Protein 2HJH (pdb70)

Solvent-accessible surface area: 31090 Å² total

Sequence (638 aa):
DPLAKKQTVRLIKDLQVLCTRLRLSNFFTIDHFIQKLHTARKILVLTGAGVSTSLGIPDFRSSEGFYSKIKHLGLDDPQDVFNYNIFHDPSVFYNIANVLPPEKIYSPLHSFIKLQKGKLLRNYTQNIDNLESYAGISTDKLVQCHGSFATATCVTCHWNLPGERIFNKIRNLELPLCPYCYKKRREYFPERPPYILNSYGVLKPDITFFGEALPNKFHKSIREDILECDLLICIIGTSLKVAPVSEIVNVPSHVPQVLINRDPVKHAEFDLSLLGYCDDIAAVAQKCGWTIPHKKWNDLKNKNFKCQEKDKGVYVVTSDPLAKKQTVRLIKDLQRVLCTRLRLSNFFTIDHFIQKLHTARKILVLTGAGVSTSLGIPDFRSSEGFYSKIKHLGLDDPQDVFNYNIFHDPSVFYNIANVLPPEKIYSPLHSFIKLQKGKLLRNYTQNIDNLESYAGISTDKLVQCHGSFATATCVTCHWNLPGERIFNKIRNLELPLCPYCYKKRREYFSSERPPYILNSYGVLKPDITFFGEALPNKFHKSIREDILECDLLICIGTSLKVAPVSEIVNVPSHVPQVLINRDPVKHAEFDLSLLGYCDDIAAVAQKCGWTIPHKKWNDLKNKNFKCQEKDKGVYVVTS

GO terms:
  GO:0031047 regulatory ncRNA-mediated gene silencing (P, IMP)
  GO:0000781 chromosome, telomeric region (C, IDA)
  GO:0000792 heterochromatin (C, IDA)
  GO:0005730 nucleolus (C, IDA)
  GO:0003688 DNA replication origin binding (F, IDA)
  GO:0031491 nucleosome binding (F, IDA)
  GO:0017136 histone deacetylase activity, NAD-dependent (F, IDA)
  GO:0032041 histone H3K14 deacetylase activity, NAD-dependent (F, IDA)
  GO:0005677 chromatin silencing complex (C, IDA)
  GO:0030869 RENT complex (C, IDA)
  GO:0006325 chromatin organization (P, IDA)
  GO:0046969 histone H3K9 deacetylase activity, NAD-dependent (F, IDA)
  GO:0046970 histone H4K16 deacetylase activity, NAD-dependent (F, IDA)
  GO:0045910 negative regulation of DNA recombination (P, IGI)
  GO:0006325 chromatin organization (P, IGI)
  GO:0034398 telomere tethering at nuclear periphery (P, IMP)
  GO:0000781 chromosome, telomeric region (C, IMP)
  GO:0005634 nucleus (C, HDA)
  GO:0045910 negative regulation of DNA recombination (P, IMP)
  GO:1904524 negative regulation of DNA amplification (P, IMP)

Organism: Saccharomyces cerevisiae (strain ATCC 204508 / S288c) (NCBI:txid559292)

CATH classification: 3.40.50.1220 (+1 more: 3.30.1600.10)

InterPro domains:
  IPR003000 Sirtuin family [PF02146] (262-478)
  IPR007654 NAD-dependent histone deacetylase Sir2, N-terminal [PF04574] (105-261)
  IPR026590 Sirtuin family, catalytic core domain [PS50305] (237-527)
  IPR026591 Sirtuin, catalytic core small domain superfamily [G3DSA:3.30.1600.10] (268-450)
  IPR029035 DHS-like NAD/FAD-binding domain superfamily [SSF52467] (240-540)
  IPR050134 NAD-dependent sirtuin protein deacylases [PTHR11085] (242-532)

B-factor: mean 33.1, std 11.81, range [2.0, 126.1]

Nearest PDB structures (foldseek):
  2hjh-assembly1_A  TM=1.001E+00  e=7.272E-69  Saccharomyces cerevisiae
  4iao-assembly1_A  TM=9.857E-01  e=2.275E-56  Saccharomyces cerevisiae S288C
  4iao-assembly2_B  TM=9.850E-01  e=5.380E-56  Saccharomyces cerevisiae S288C
  6iso-assembly1_A  TM=8.259E-01  e=1.905E-21  Homo sapiens
  6iso-assembly6_I  TM=8.253E-01  e=2.606E-19  Homo sapiens

Radius of gyration: 32.11 Å; Cα contacts (8 Å, |Δi|>4): 1243; chains: 2; bounding box: 91×52×92 Å

Foldseek 3Di:
DPDDDDDDFDQFKAFAAFADFDFDPQFFDLVSVLVCLVPAQEEEEEEEDLQCVVVVAAGDDDCPHPLVVCVVVVDPDSLVLLADVCVLDVLSVLVPVLLAADDLDGALLLLLQCVVCNRQNAYEYCRQNPCNVNSPQDPNRYDNFFYYLQWKAQPAPGDIDGSVVCSVCSNVSHFAFAPVQVVVVCVLVCVNDPPDGPSRRTIDRSGRGRRGGTPVVVVVSLVVSLVRHQEYEYEHDLLRIPPVVCSLVSDSPRAYEYEEQDDNVRYDHNAYEHDRSNLVSLSCVVSVHFRPDPCRVVNVPWDWDWDADDRRYTYIDTD/DDDDDDDFDQFKAFPVPAFPFDADPVFQDLVSVLVCLVPAQEEEEEEACLQCVVVVQAGDPDDPHDQVVQVVVPDPGSLLLLAPVSVLPVLSVLVPVLLAADDLDGALLLLLQVVVCNRYNAYEYCDQNPHNVSSPQDPNRYHNFFYYLQWKAQPAPGDIDGSVVCSVCSVVSHFAFAPVQVVLLVVQLVCSHPPNDGPSRRTIGGRGRGRRGGTDPCVVVSLVPSLVPHQEYEYERDLLRMPPSSCSLVRDSPHAYEYEYQDDNRNDDHNAYEHDRSSLVSLSCVVSVHFRPDDCNVVSVPDDWDWDDDDGRYTYIDD

Secondary structure (DSSP, 8-state):
---EEEEEPP-B-EE-----PPPPTT--SHHHHHHHHHH-SSEEEEE-GGGGGGGT---SSSTTSHHHHTGGG--SSGGGGGBTTT---THHHHHH-------S---HHHHHH------EEEEEE---S-HHHHTT--TTTEEETTEEEEEEEETTT--EEEGGGGHHHHHTT---B-TTTHHHHHHH-----TTS-TTTTBEEEEEPPBTSBPPHHHHHHHHHHTTT--EEEEES----EETGGGGG---TTS-EEEEESS--TTS--SEEEES-HHHHH--HHHHT----STTHHHHHTPPEEEEEEETTEEEEEE-/--EEEEE---B-EE------PPPPTT--SHHHHHHHHHH-SSEEEEE-GGGGGGGT---SSSTTSHHHHHHHHT-S-GGGGGBTTT---THHHHHH-------S---HHHHHH------EEEEEE---S--HHHHT--GGGEEETTEEEEEEEETTT--EEEGGGGHHHHHTTPPPB-TTTHHHHHHH----STTTS-TTTTBEEEEEPPBTSBPPHHHHHHHHHHHHH--EEEEES----EETGGGGG---TTS-EEEEESS--TT---SEEEES-HHHHH--TTTTT----STTHHHHTTS--EEEE-STTEEEEE-

Structure (mmCIF, N/CA/C/O backbone):
data_2HJH
#
_entry.id   2HJH
#
_cell.length_a   52.353
_cell.length_b   89.566
_cell.length_c   94.510
_cell.angle_alpha   90.00
_cell.angle_beta   104.95
_cell.angle_gamma   90.00
#
_symmetry.space_group_name_H-M   'P 1 21 1'
#
loop_
_entity.id
_entity.type
_entity.pdbx_description
1 polymer 'NAD-dependent histone deacetylase SIR2'
2 non-polymer 'ZINC ION'
3 non-polymer '(2R,3R,4S,5R)-5-({[(R)-{[(R)-{[(2R,3S,4R,5R)-5-(6-AMINO-9H-PURIN-9-YL)-3,4-DIHYDROXYTETRAHYDROFURAN-2-YL]METHOXY}(HYDROXY)PHOSPHORYL]OXY}(HYDROXY)PHOSPHORYL]OXY}METHYL)-3,4-DIHYDROXYTETRAHYDROFURAN-2-YL ACETATE'
4 non-polymer NICOTINAMIDE
5 water water
#
loop_
_atom_site.group_PDB
_atom_site.id
_atom_site.type_symbol
_atom_site.label_atom_id
_atom_site.label_alt_id
_atom_site.label_comp_id
_atom_site.label_asym_id
_atom_site.label_entity_id
_atom_site.label_seq_id
_atom_site.p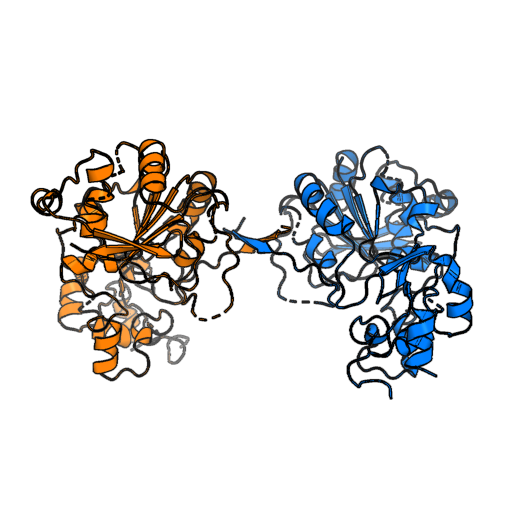dbx_PDB_ins_code
_atom_site.Cartn_x
_atom_site.Cartn_y
_atom_site.Cartn_z
_atom_site.occupancy
_atom_site.B_iso_or_equiv
_atom_site.auth_seq_id
_atom_site.auth_comp_id
_atom_site.auth_asym_id
_atom_site.auth_atom_id
_atom_site.pdbx_PDB_model_num
ATOM 1 N N . ASP A 1 2 ? -25.714 26.453 73.359 1.00 66.46 210 ASP A N 1
ATOM 2 C CA . ASP A 1 2 ? -27.117 26.062 73.032 1.00 66.05 210 ASP A CA 1
ATOM 3 C C . ASP A 1 2 ? -27.698 27.020 71.955 1.00 65.35 210 ASP A C 1
ATOM 4 O O . ASP A 1 2 ? -28.165 26.552 70.932 1.00 64.78 210 ASP A O 1
ATOM 6 N N . PRO A 1 3 ? -27.682 28.346 72.184 1.00 65.09 211 PRO A N 1
ATOM 7 C CA . PRO A 1 3 ? -27.889 29.298 71.077 1.00 64.28 211 PRO A CA 1
ATOM 8 C C . PRO A 1 3 ? -26.925 29.021 69.917 1.00 62.91 211 PRO A C 1
ATOM 9 O O . PRO A 1 3 ? -25.729 28.675 70.104 1.00 61.24 211 PRO A O 1
ATOM 13 N N . LEU A 1 4 ? -27.485 29.140 68.721 1.00 60.73 212 LEU A N 1
ATOM 14 C CA . LEU A 1 4 ? -26.736 28.972 67.500 1.00 59.40 212 LEU A CA 1
ATOM 15 C C . LEU A 1 4 ? -25.531 29.907 67.619 1.00 57.72 212 LEU A C 1
ATOM 16 O O . LEU A 1 4 ? -25.645 31.049 68.124 1.00 56.38 212 LEU A O 1
ATOM 21 N N . ALA A 1 5 ? -24.365 29.377 67.233 1.00 55.61 213 ALA A N 1
ATOM 22 C CA . ALA A 1 5 ? -23.095 30.061 67.473 1.00 54.07 213 ALA A CA 1
ATOM 23 C C . ALA A 1 5 ? -22.176 29.862 66.282 1.00 52.29 213 ALA A C 1
ATOM 24 O O . ALA A 1 5 ? -22.361 28.944 65.509 1.00 50.39 213 ALA A O 1
ATOM 26 N N . LYS A 1 6 ? -21.234 30.786 66.145 1.00 50.51 214 LYS A N 1
ATOM 27 C CA . LYS A 1 6 ? -20.046 30.636 65.320 1.00 50.21 214 LYS A CA 1
ATOM 28 C C . LYS A 1 6 ? -18.755 30.734 66.171 1.00 49.29 214 LYS A C 1
ATOM 29 O O . LYS A 1 6 ? -18.770 31.121 67.362 1.00 48.81 214 LYS A O 1
ATOM 35 N N . LYS A 1 7 ? -17.651 30.414 65.523 1.00 48.67 215 LYS A N 1
ATOM 36 C CA . LYS A 1 7 ? -16.343 30.347 66.170 1.00 49.08 215 LYS A CA 1
ATOM 37 C C . LYS A 1 7 ? -15.826 31.776 66.263 1.00 47.16 215 LYS A C 1
ATOM 38 O O . LYS A 1 7 ? -15.881 32.537 65.286 1.00 48.84 215 LYS A O 1
ATOM 44 N N . GLN A 1 8 ? -15.338 32.138 67.431 1.00 43.38 216 GLN A N 1
ATOM 45 C CA . GLN A 1 8 ? -14.689 33.416 67.604 1.00 42.53 216 GLN A CA 1
ATOM 46 C C . GLN A 1 8 ? -13.304 33.162 68.202 1.00 40.10 216 GLN A C 1
ATOM 47 O O . GLN A 1 8 ? -13.208 32.518 69.204 1.00 35.51 216 GLN A O 1
ATOM 53 N N . THR A 1 9 ? -12.273 33.677 67.567 1.00 38.62 217 THR A N 1
ATOM 54 C CA . THR A 1 9 ? -10.920 33.571 68.127 1.00 38.31 217 THR A CA 1
ATOM 55 C C . THR A 1 9 ? -10.761 34.237 69.479 1.00 36.61 217 THR A C 1
ATOM 56 O O . THR A 1 9 ? -11.267 35.341 69.712 1.00 35.85 217 THR A O 1
ATOM 60 N N . VAL A 1 10 ? -10.163 33.475 70.397 1.00 34.86 218 VAL A N 1
ATOM 61 C CA . VAL A 1 10 ? -9.840 33.949 71.724 1.00 34.27 218 VAL A CA 1
ATOM 62 C C . VAL A 1 10 ? -8.577 34.757 71.586 1.00 31.50 218 VAL A C 1
ATOM 63 O O . VAL A 1 10 ? -7.687 34.380 70.822 1.00 32.84 218 VAL A O 1
ATOM 67 N N . ARG A 1 11 ? -8.585 35.961 72.149 1.00 28.93 219 ARG A N 1
ATOM 68 C CA . ARG A 1 11 ? -7.420 36.854 72.071 1.00 26.20 219 ARG A CA 1
ATOM 69 C C . ARG A 1 11 ? -6.443 36.338 73.113 1.00 23.72 219 ARG A C 1
ATOM 70 O O . ARG A 1 11 ? -6.851 36.087 74.269 1.00 25.67 219 ARG A O 1
ATOM 78 N N . LEU A 1 12 ? -5.210 36.098 72.713 1.00 21.43 220 LEU A N 1
ATOM 79 C CA . LEU A 1 12 ? -4.181 35.500 73.587 1.00 21.99 220 LEU A CA 1
ATOM 80 C C . LEU A 1 12 ? -3.223 36.536 74.318 1.00 22.36 220 LEU A C 1
ATOM 81 O O . LEU A 1 12 ? -2.238 36.109 74.936 1.00 24.85 220 LEU A O 1
ATOM 86 N N . ILE A 1 13 ? -3.616 37.803 74.351 1.00 22.47 221 ILE A N 1
ATOM 87 C CA . ILE A 1 13 ? -2.885 38.886 74.975 1.00 20.87 221 ILE A CA 1
ATOM 88 C C . ILE A 1 13 ? -3.479 39.082 76.322 1.00 20.41 221 ILE A C 1
ATOM 89 O O . ILE A 1 13 ? -4.726 39.168 76.476 1.00 21.82 221 ILE A O 1
ATOM 94 N N . LYS A 1 14 ? -2.662 38.998 77.404 1.00 22.69 222 LYS A N 1
ATOM 95 C CA . LYS A 1 14 ? -3.054 39.381 78.750 1.00 22.17 222 LYS A CA 1
ATOM 96 C C . LYS A 1 14 ? -3.705 40.734 78.902 1.00 23.47 222 LYS A C 1
ATOM 97 O O . LYS A 1 14 ? -3.134 41.739 78.503 1.00 22.07 222 LYS A O 1
ATOM 103 N N . ASP A 1 15 ? -5.026 40.733 79.343 1.00 19.92 223 ASP A N 1
ATOM 104 C CA . ASP A 1 15 ? -5.801 41.959 79.355 1.00 22.31 223 ASP A CA 1
ATOM 105 C C . ASP A 1 15 ? -6.733 41.966 80.552 1.00 24.94 223 ASP A C 1
ATOM 106 O O . ASP A 1 15 ? -7.391 40.983 80.814 1.00 24.50 223 ASP A O 1
ATOM 111 N N . LEU A 1 16 ? -6.681 43.054 81.297 1.00 27.99 224 LEU A N 1
ATOM 112 C CA . LEU A 1 16 ? -7.447 43.291 82.509 1.00 34.21 224 LEU A CA 1
ATOM 113 C C . LEU A 1 16 ? -8.819 43.661 82.120 1.00 36.91 224 LEU A C 1
ATOM 114 O O . LEU A 1 16 ? -8.990 44.695 81.509 1.00 37.58 224 LEU A O 1
ATOM 119 N N . GLN A 1 17 ? -9.770 42.859 82.545 1.00 41.02 225 GLN A N 1
ATOM 120 C CA . GLN A 1 17 ? -11.159 42.890 82.061 1.00 44.38 225 GLN A CA 1
ATOM 121 C C . GLN A 1 17 ? -12.177 43.427 83.093 1.00 44.79 225 GLN A C 1
ATOM 122 O O . GLN A 1 17 ? -12.019 43.189 84.321 1.00 45.68 225 GLN A O 1
ATOM 128 N N . VAL A 1 23 ? -20.826 43.503 78.695 1.00 48.64 231 VAL A N 1
ATOM 129 C CA . VAL A 1 23 ? -20.117 42.334 79.201 1.00 47.87 231 VAL A CA 1
ATOM 130 C C . VAL A 1 23 ? -21.032 41.115 79.257 1.00 46.65 231 VAL A C 1
ATOM 131 O O . VAL A 1 23 ? -20.607 39.995 78.972 1.00 48.20 231 VAL A O 1
ATOM 135 N N . LEU A 1 24 ? -22.289 41.341 79.625 1.00 42.85 232 LEU A N 1
ATOM 136 C CA . LEU A 1 24 ? -22.944 40.536 80.649 1.00 39.84 232 LEU A CA 1
ATOM 137 C C . LEU A 1 24 ? -22.725 39.047 80.403 1.00 35.87 232 LEU A C 1
ATOM 138 O O . LEU A 1 24 ? -22.551 38.615 79.263 1.00 33.63 232 LEU A O 1
ATOM 143 N N . CYS A 1 25 ? -22.736 38.267 81.479 1.00 32.65 233 CYS A N 1
ATOM 144 C CA . CYS A 1 25 ? -22.452 36.839 81.393 1.00 30.95 233 CYS A CA 1
ATOM 145 C C . CYS A 1 25 ? -23.643 36.073 80.827 1.00 29.65 233 CYS A C 1
ATOM 146 O O . CYS A 1 25 ? -24.793 36.367 81.152 1.00 30.01 233 CYS A O 1
ATOM 149 N N . THR A 1 26 ? -23.358 35.089 79.980 1.00 27.51 234 THR A N 1
ATOM 150 C CA . THR A 1 26 ? -24.387 34.467 79.156 1.00 25.59 234 THR A CA 1
ATOM 151 C C . THR A 1 26 ? -24.741 33.076 79.672 1.00 23.93 234 THR A C 1
ATOM 152 O O . THR A 1 26 ? -25.771 32.510 79.304 1.00 21.68 234 THR A O 1
ATOM 156 N N . ARG A 1 27 ? -23.881 32.530 80.525 1.00 22.21 235 ARG A N 1
ATOM 157 C CA . ARG A 1 27 ? -23.990 31.138 80.935 1.00 22.10 235 ARG A CA 1
ATOM 158 C C . ARG A 1 27 ? -25.263 30.911 81.701 1.00 22.71 235 ARG A C 1
ATOM 159 O O . ARG A 1 27 ? -25.572 31.679 82.576 1.00 24.87 235 ARG A O 1
ATOM 167 N N . LEU A 1 28 ? -25.951 29.805 81.463 1.00 23.22 236 LEU A N 1
ATOM 168 C CA . LEU A 1 28 ? -27.064 29.389 82.283 1.00 24.80 236 LEU A CA 1
ATOM 169 C C . LEU A 1 28 ? -26.667 28.324 83.326 1.00 25.39 236 LEU A C 1
ATOM 170 O O . LEU A 1 28 ? -26.070 27.276 82.987 1.00 26.07 236 LEU A O 1
ATOM 175 N N . ARG A 1 29 ? -27.029 28.584 84.577 1.00 24.80 237 ARG A N 1
ATOM 176 C CA . ARG A 1 29 ? -26.680 27.711 85.668 1.00 24.56 237 ARG A CA 1
ATOM 177 C C . ARG A 1 29 ? -27.402 26.386 85.505 1.00 24.24 237 ARG A C 1
ATOM 178 O O . ARG A 1 29 ? -28.493 26.329 84.941 1.00 24.37 237 ARG A O 1
ATOM 186 N N . LEU A 1 30 ? -26.767 25.299 85.916 1.00 23.21 238 LEU A N 1
ATOM 187 C CA . LEU A 1 30 ? -27.353 23.964 85.879 1.00 23.62 238 LEU A CA 1
ATOM 188 C C . LEU A 1 30 ? -28.498 23.839 86.907 1.00 25.15 238 LEU A C 1
ATOM 189 O O . LEU A 1 30 ? -28.329 24.186 88.079 1.00 25.83 238 LEU A O 1
ATOM 194 N N . SER A 1 31 ? -29.674 23.402 86.436 1.00 25.73 239 SER A N 1
ATOM 195 C CA . SER A 1 31 ? -30.842 23.215 87.336 1.00 27.98 239 SER A CA 1
ATOM 196 C C . SER A 1 31 ? -30.636 22.058 88.335 1.00 26.98 239 SER A C 1
ATOM 197 O O . SER A 1 31 ? -31.214 22.062 89.431 1.00 26.55 239 SER A O 1
ATOM 200 N N . ASN A 1 32 ? -29.818 21.084 87.949 1.00 26.32 240 ASN A N 1
ATOM 201 C CA . ASN A 1 32 ? -29.558 19.923 88.792 1.00 27.44 240 ASN A CA 1
ATOM 202 C C . ASN A 1 32 ? -28.147 19.937 89.371 1.00 27.42 240 ASN A C 1
ATOM 203 O O . ASN A 1 32 ? -27.366 19.012 89.149 1.00 28.85 240 ASN A O 1
ATOM 208 N N . PHE A 1 33 ? -27.828 20.992 90.114 1.00 25.29 241 PHE A N 1
ATOM 209 C CA . PHE A 1 33 ? -26.497 21.151 90.687 1.00 24.38 241 PHE A CA 1
ATOM 210 C C . PHE A 1 33 ? -26.324 22.535 91.304 1.00 23.40 241 PHE A C 1
ATOM 211 O O . PHE A 1 33 ? -26.154 23.525 90.593 1.00 21.47 241 PHE A O 1
ATOM 219 N N . PHE A 1 34 ? -26.369 22.596 92.631 1.00 23.11 242 PHE A N 1
ATOM 220 C CA . PHE A 1 34 ? -26.525 23.863 93.335 1.00 24.32 242 PHE A CA 1
ATOM 221 C C . PHE A 1 34 ? -26.388 23.678 94.842 1.00 24.61 242 PHE A C 1
ATOM 222 O O . PHE A 1 34 ? -26.367 24.650 95.598 1.00 25.42 242 PHE A O 1
ATOM 230 N N . THR A 1 35 ? -26.296 22.424 95.274 1.00 22.45 243 THR A N 1
ATOM 231 C CA . THR A 1 35 ? -25.986 22.113 96.664 1.00 23.38 243 THR A CA 1
ATOM 232 C C . THR A 1 35 ? -24.522 21.719 96.827 1.00 22.70 243 THR A C 1
ATOM 233 O O . THR A 1 35 ? -23.799 21.559 95.844 1.00 21.04 243 THR A O 1
ATOM 237 N N . ILE A 1 36 ? -24.091 21.566 98.075 1.00 22.62 244 ILE A N 1
ATOM 238 C CA . ILE A 1 36 ? -22.769 21.027 98.368 1.00 24.25 244 ILE A CA 1
ATOM 239 C C . ILE A 1 36 ? -22.714 19.526 98.103 1.00 23.73 244 ILE A C 1
ATOM 240 O O . ILE A 1 36 ? -21.714 19.010 97.604 1.00 24.95 244 ILE A O 1
ATOM 245 N N . ASP A 1 37 ? -23.796 18.831 98.439 1.00 24.26 245 ASP A N 1
ATOM 246 C CA . ASP A 1 37 ? -23.904 17.394 98.167 1.00 24.20 245 ASP A CA 1
ATOM 247 C C . ASP A 1 37 ? -23.793 17.094 96.631 1.00 23.39 245 ASP A C 1
ATOM 248 O O . ASP A 1 37 ? -23.162 16.116 96.268 1.00 22.79 245 ASP A O 1
ATOM 253 N N . HIS A 1 38 ? -24.316 17.950 95.742 1.00 23.04 246 HIS A N 1
ATOM 254 C CA . HIS A 1 38 ? -24.174 17.707 94.280 1.00 22.31 246 HIS A CA 1
ATOM 255 C C . HIS A 1 38 ? -22.671 17.730 93.986 1.00 21.14 246 HIS A C 1
ATOM 256 O O . HIS A 1 38 ? -22.169 16.917 93.232 1.00 22.03 246 HIS A O 1
ATOM 263 N N . PHE A 1 39 ? -21.955 18.616 94.661 1.00 21.70 247 PHE A N 1
ATOM 264 C CA . PHE A 1 39 ? -20.504 18.779 94.417 1.00 21.92 247 PHE A CA 1
ATOM 265 C C . PHE A 1 39 ? -19.717 17.551 94.954 1.00 22.41 247 PHE A C 1
ATOM 266 O O . PHE A 1 39 ? -18.727 17.111 94.350 1.00 22.58 247 PHE A O 1
ATOM 274 N N . ILE A 1 40 ? -20.064 17.088 96.148 1.00 23.60 248 ILE A N 1
ATOM 275 C CA . ILE A 1 40 ? -19.415 15.922 96.712 1.00 23.46 248 ILE A CA 1
ATOM 276 C C . ILE A 1 40 ? -19.604 14.718 95.797 1.00 25.13 248 ILE A C 1
ATOM 277 O O . ILE A 1 40 ? -18.631 14.010 95.535 1.00 24.19 248 ILE A O 1
ATOM 282 N N . GLN A 1 41 ? -20.854 14.497 95.297 1.00 24.80 249 GLN A N 1
ATOM 283 C CA . GLN A 1 41 ? -21.207 13.368 94.433 1.00 24.55 249 GLN A CA 1
ATOM 284 C C . GLN A 1 41 ? -20.409 13.466 93.184 1.00 22.73 249 GLN A C 1
ATOM 285 O O . GLN A 1 41 ? -19.909 12.474 92.713 1.00 21.05 249 GLN A O 1
ATOM 291 N N . LYS A 1 42 ? -20.326 14.669 92.605 1.00 21.47 250 LYS A N 1
ATOM 292 C CA . LYS A 1 42 ? -19.570 14.856 91.348 1.00 20.53 250 LYS A CA 1
ATOM 293 C C . LYS A 1 42 ? -18.050 14.610 91.502 1.00 20.60 250 LYS A C 1
ATOM 294 O O . LYS A 1 42 ? -17.365 14.020 90.636 1.00 20.72 250 LYS A O 1
ATOM 300 N N . LEU A 1 43 ? -17.506 15.036 92.620 1.00 21.11 251 LEU A N 1
ATOM 301 C CA . LEU A 1 43 ? -16.119 14.765 92.862 1.00 21.11 251 LEU A CA 1
ATOM 302 C C . LEU A 1 43 ? -15.812 13.282 92.856 1.00 21.76 251 LEU A C 1
ATOM 303 O O . LEU A 1 43 ? -14.737 12.922 92.463 1.00 22.16 251 LEU A O 1
ATOM 308 N N . HIS A 1 44 ? -16.669 12.454 93.449 1.00 22.07 252 HIS A N 1
ATOM 309 C CA . HIS A 1 44 ? -16.513 11.008 93.411 1.00 21.93 252 HIS A CA 1
ATOM 310 C C . HIS A 1 44 ? -16.418 10.423 91.992 1.00 23.29 252 HIS A C 1
ATOM 311 O O . HIS A 1 44 ? -15.632 9.484 91.747 1.00 23.57 252 HIS A O 1
ATOM 318 N N . THR A 1 45 ? -17.242 10.940 91.077 1.00 22.24 253 THR A N 1
ATOM 319 C CA . THR A 1 45 ? -17.260 10.377 89.765 1.00 23.04 253 THR A CA 1
ATOM 320 C C . THR A 1 45 ? -16.381 11.109 88.751 1.00 22.20 253 THR A C 1
ATOM 321 O O . THR A 1 45 ? -16.028 10.520 87.725 1.00 21.88 253 THR A O 1
ATOM 325 N N . ALA A 1 46 ? -16.009 12.363 88.982 1.00 21.46 254 ALA A N 1
ATOM 326 C CA . ALA A 1 46 ? -15.249 13.103 87.942 1.00 19.87 254 ALA A CA 1
ATOM 327 C C . ALA A 1 46 ? -13.879 12.563 87.750 1.00 19.86 254 ALA A C 1
ATOM 328 O O . ALA A 1 46 ? -13.215 12.118 88.695 1.00 21.59 254 ALA A O 1
ATOM 330 N N . ARG A 1 47 ? -13.431 12.598 86.499 1.00 21.70 255 ARG A N 1
ATOM 331 C CA . ARG A 1 47 ? -12.130 12.084 86.106 1.00 22.39 255 ARG A CA 1
ATOM 332 C C . ARG A 1 47 ? -11.220 13.106 85.428 1.00 20.70 255 ARG A C 1
ATOM 333 O O . ARG A 1 47 ? -10.032 12.827 85.220 1.00 20.30 255 ARG A O 1
ATOM 341 N N . LYS A 1 48 ? -11.757 14.256 85.027 1.00 20.51 256 LYS A N 1
ATOM 342 C CA . LYS A 1 48 ? -11.064 15.239 84.160 1.00 19.99 256 LYS A CA 1
ATOM 343 C C . LYS A 1 48 ? -11.397 16.616 84.704 1.00 19.06 256 LYS A C 1
ATOM 344 O O . LYS A 1 48 ? -12.030 17.468 84.036 1.00 18.72 256 LYS A O 1
ATOM 350 N N . ILE A 1 49 ? -11.012 16.864 85.964 1.00 17.95 257 ILE A N 1
ATOM 351 C CA . ILE A 1 49 ? -11.304 18.111 86.622 1.00 19.21 257 ILE A CA 1
ATOM 352 C C . ILE A 1 49 ? -10.269 19.194 86.218 1.00 20.23 257 ILE A C 1
ATOM 353 O O . ILE A 1 49 ? -9.052 18.959 86.306 1.00 20.45 257 ILE A O 1
ATOM 358 N N . LEU A 1 50 ? -10.768 20.344 85.739 1.00 18.82 258 LEU A N 1
ATOM 359 C CA . LEU A 1 50 ? -10.004 21.582 85.553 1.00 18.82 258 LEU A CA 1
ATOM 360 C C . LEU A 1 50 ? -10.072 22.466 86.776 1.00 20.18 258 LEU A C 1
ATOM 361 O O . LEU A 1 50 ? -11.164 22.850 87.201 1.00 22.34 258 LEU A O 1
ATOM 366 N N . VAL A 1 51 ? -8.909 22.724 87.403 1.00 18.78 259 VAL A N 1
ATOM 367 C CA . VAL A 1 51 ? -8.826 23.651 88.514 1.00 19.44 259 VAL A CA 1
ATOM 368 C C . VAL A 1 51 ? -8.112 24.896 88.020 1.00 19.50 259 VAL A C 1
ATOM 369 O O . VAL A 1 51 ? -7.009 24.822 87.541 1.00 20.25 259 VAL A O 1
ATOM 373 N N . LEU A 1 52 ? -8.752 26.031 88.204 1.00 21.33 260 LEU A N 1
ATOM 374 C CA . LEU A 1 52 ? -8.217 27.354 87.862 1.00 20.39 260 LEU A CA 1
ATOM 375 C C . LEU A 1 52 ? -7.972 28.151 89.100 1.00 20.92 260 LEU A C 1
ATOM 376 O O . LEU A 1 52 ? -8.893 28.344 89.862 1.00 22.20 260 LEU A O 1
ATOM 381 N N . THR A 1 53 ? -6.727 28.534 89.348 1.00 20.76 261 THR A N 1
ATOM 382 C CA . THR A 1 53 ? -6.410 29.200 90.622 1.00 21.36 261 THR A CA 1
ATOM 383 C C . THR A 1 53 ? -5.873 30.596 90.384 1.00 21.22 261 THR A C 1
ATOM 384 O O . THR A 1 53 ? -5.246 30.887 89.366 1.00 18.77 261 THR A O 1
ATOM 388 N N . GLY A 1 54 ? -5.932 31.371 91.452 1.00 20.79 262 GLY A N 1
ATOM 389 C CA . GLY A 1 54 ? -5.292 32.676 91.472 1.00 20.58 262 GLY A CA 1
ATOM 390 C C . GLY A 1 54 ? -4.649 32.887 92.798 1.00 19.31 262 GLY A C 1
ATOM 391 O O . GLY A 1 54 ? -4.390 31.937 93.550 1.00 18.40 262 GLY A O 1
ATOM 392 N N . ALA A 1 55 ? -4.390 34.153 93.069 1.00 19.83 263 ALA A N 1
ATOM 393 C CA . ALA A 1 55 ? -3.471 34.476 94.155 1.00 19.34 263 ALA A CA 1
ATOM 394 C C . ALA A 1 55 ? -4.045 34.169 95.552 1.00 19.77 263 ALA A C 1
ATOM 395 O O . ALA A 1 55 ? -3.299 34.058 96.523 1.00 20.28 263 ALA A O 1
ATOM 397 N N . GLY A 1 56 ? -5.344 33.950 95.646 1.00 18.66 264 GLY A N 1
ATOM 398 C CA . GLY A 1 56 ? -5.945 33.614 96.925 1.00 20.60 264 GLY A CA 1
ATOM 399 C C . GLY A 1 56 ? -5.479 32.282 97.467 1.00 19.32 264 GLY A C 1
ATOM 400 O O . GLY A 1 56 ? -5.549 32.010 98.675 1.00 21.34 264 GLY A O 1
ATOM 401 N N . VAL A 1 57 ? -4.958 31.432 96.593 1.00 19.89 265 VAL A N 1
ATOM 402 C CA . VAL A 1 57 ? -4.419 30.167 97.078 1.00 19.34 265 VAL A CA 1
ATOM 403 C C . VAL A 1 57 ? -3.100 30.216 97.836 1.00 20.50 265 VAL A C 1
ATOM 404 O O . VAL A 1 57 ? -2.654 29.185 98.323 1.00 19.69 265 VAL A O 1
ATOM 408 N N . SER A 1 58 ? -2.450 31.357 97.865 1.00 21.01 266 SER A N 1
ATOM 409 C CA . SER A 1 58 ? -1.242 31.454 98.614 1.00 20.19 266 SER A CA 1
ATOM 410 C C . SER A 1 58 ? -1.301 32.518 99.715 1.00 20.63 266 SER A C 1
ATOM 411 O O . SER A 1 58 ? -0.289 32.770 100.336 1.00 20.41 266 SER A O 1
ATOM 414 N N . THR A 1 59 ? -2.400 33.197 99.919 1.00 20.13 267 THR A N 1
ATOM 415 C CA . THR A 1 59 ? -2.437 34.162 101.023 1.00 21.28 267 THR A CA 1
ATOM 416 C C . THR A 1 59 ? -2.272 33.522 102.411 1.00 22.10 267 THR A C 1
ATOM 417 O O . THR A 1 59 ? -1.715 34.141 103.299 1.00 18.96 267 THR A O 1
ATOM 421 N N . SER A 1 60 ? -2.726 32.277 102.588 1.00 22.47 268 SER A N 1
ATOM 422 C CA . SER A 1 60 ? -2.425 31.539 103.819 1.00 23.12 268 SER A CA 1
ATOM 423 C C . SER A 1 60 ? -0.949 31.319 104.158 1.00 22.99 268 SER A C 1
ATOM 424 O O . SER A 1 60 ? -0.574 31.123 105.353 1.00 22.92 268 SER A O 1
ATOM 427 N N . LEU A 1 61 ? -0.107 31.476 103.170 1.00 22.21 269 LEU A N 1
ATOM 428 C CA . LEU A 1 61 ? 1.314 31.295 103.325 1.00 23.88 269 LEU A CA 1
ATOM 429 C C . LEU A 1 61 ? 2.004 32.650 103.645 1.00 26.26 269 LEU A C 1
ATOM 430 O O . LEU A 1 61 ? 3.221 32.705 103.661 1.00 27.21 269 LEU A O 1
ATOM 435 N N . GLY A 1 62 ? 1.230 33.733 103.756 1.00 25.12 270 GLY A N 1
ATOM 436 C CA . GLY A 1 62 ? 1.772 35.063 103.951 1.00 27.25 270 GLY A CA 1
ATOM 437 C C . GLY A 1 62 ? 2.116 35.800 102.658 1.00 26.55 270 GLY A C 1
ATOM 438 O O . GLY A 1 62 ? 2.766 36.832 102.717 1.00 27.59 270 GLY A O 1
ATOM 439 N N . ILE A 1 63 ? 1.661 35.325 101.495 1.00 27.48 271 ILE A N 1
ATOM 440 C CA . ILE A 1 63 ? 1.887 35.999 100.254 1.00 27.43 271 ILE A CA 1
ATOM 441 C C . ILE A 1 63 ? 0.628 36.842 99.895 1.00 28.93 271 ILE A C 1
ATOM 442 O O . ILE A 1 63 ? -0.506 36.312 99.671 1.00 26.57 271 ILE A O 1
ATOM 447 N N . PRO A 1 64 ? 0.833 38.154 99.749 1.00 29.31 272 PRO A N 1
ATOM 448 C CA . PRO A 1 64 ? -0.290 39.041 99.439 1.00 28.95 272 PRO A CA 1
ATOM 449 C C . PRO A 1 64 ? -0.925 38.665 98.164 1.00 27.06 272 PRO A C 1
ATOM 450 O O . PRO A 1 64 ? -0.213 38.217 97.242 1.00 27.66 272 PRO A O 1
ATOM 454 N N . ASP A 1 65 ? -2.234 38.732 98.089 1.00 25.64 273 ASP A N 1
ATOM 455 C CA . ASP A 1 65 ? -2.802 38.648 96.758 1.00 27.33 273 ASP A CA 1
ATOM 456 C C . ASP A 1 65 ? -2.577 40.040 96.088 1.00 27.94 273 ASP A C 1
ATOM 457 O O . ASP A 1 65 ? -1.803 40.845 96.626 1.00 28.77 273 ASP A O 1
ATOM 462 N N . PHE A 1 66 ? -3.231 40.294 94.954 1.00 27.65 274 PHE A N 1
ATOM 463 C CA . PHE A 1 66 ? -3.185 41.601 94.317 1.00 27.88 274 PHE A CA 1
ATOM 464 C C . PHE A 1 66 ? -4.160 42.667 94.840 1.00 30.08 274 PHE A C 1
ATOM 465 O O . PHE A 1 66 ? -3.712 43.812 95.150 1.00 29.71 274 PHE A O 1
ATOM 473 N N . ARG A 1 67 ? -5.452 42.364 94.926 1.00 30.65 275 ARG A N 1
ATOM 474 C CA . ARG A 1 67 ? -6.378 43.458 95.186 1.00 34.94 275 ARG A CA 1
ATOM 475 C C . ARG A 1 67 ? -7.103 43.532 96.525 1.00 34.70 275 ARG A C 1
ATOM 476 O O . ARG A 1 67 ? -7.922 44.406 96.733 1.00 33.96 275 ARG A O 1
ATOM 484 N N . SER A 1 68 ? -6.754 42.662 97.443 1.00 36.24 276 SER A N 1
ATOM 485 C CA . SER A 1 68 ? -7.263 42.806 98.823 1.00 39.18 276 SER A CA 1
ATOM 486 C C . SER A 1 68 ? -6.678 44.071 99.444 1.00 40.87 276 SER A C 1
ATOM 487 O O . SER A 1 68 ? -5.786 44.715 98.893 1.00 39.30 276 SER A O 1
ATOM 490 N N . SER A 1 69 ? -7.166 44.395 100.627 1.00 45.37 277 SER A N 1
ATOM 491 C CA . SER A 1 69 ? -6.804 45.640 101.316 1.00 48.24 277 SER A CA 1
ATOM 492 C C . SER A 1 69 ? -5.363 45.669 101.865 1.00 48.70 277 SER A C 1
ATOM 493 O O . SER A 1 69 ? -4.806 46.767 102.094 1.00 50.03 277 SER A O 1
ATOM 496 N N . GLU A 1 70 ? -4.744 44.513 102.029 1.00 48.02 278 GLU A N 1
ATOM 497 C CA . GLU A 1 70 ? -3.283 44.467 102.256 1.00 48.70 278 GLU A CA 1
ATOM 498 C C . GLU A 1 70 ? -2.492 43.745 101.109 1.00 45.26 278 GLU A C 1
ATOM 499 O O . GLU A 1 70 ? -1.335 43.352 101.267 1.00 42.32 278 GLU A O 1
ATOM 505 N N . GLY A 1 71 ? -3.154 43.612 99.969 1.00 42.98 279 GLY A N 1
ATOM 506 C CA . GLY A 1 71 ? -2.542 43.060 98.783 1.00 41.77 279 GLY A CA 1
ATOM 507 C C . GLY A 1 71 ? -1.439 43.913 98.121 1.00 39.77 279 GLY A C 1
ATOM 508 O O . GLY A 1 71 ? -1.094 45.042 98.582 1.00 38.88 279 GLY A O 1
ATOM 509 N N . PHE A 1 72 ? -0.862 43.352 97.049 1.00 35.38 280 PHE A N 1
ATOM 510 C CA . PHE A 1 72 ? 0.259 43.999 96.382 1.00 35.50 280 PHE A CA 1
ATOM 511 C C . PHE A 1 72 ? -0.080 45.426 95.942 1.00 35.03 280 PHE A C 1
ATOM 512 O O . PHE A 1 72 ? 0.737 46.294 96.155 1.00 35.40 280 PHE A O 1
ATOM 520 N N . TYR A 1 73 ? -1.248 45.649 95.312 1.00 35.19 281 TYR A N 1
ATOM 521 C CA . TYR A 1 73 ? -1.592 47.006 94.848 1.00 37.21 281 TYR A CA 1
ATOM 522 C C . TYR A 1 73 ? -1.664 48.049 95.999 1.00 38.12 281 TYR A C 1
ATOM 523 O O . TYR A 1 73 ? -1.256 49.190 95.833 1.00 37.61 281 TYR A O 1
ATOM 532 N N . SER A 1 74 ? -1.983 47.579 97.204 1.00 39.12 282 SER A N 1
ATOM 533 C CA . SER A 1 74 ? -2.045 48.411 98.386 1.00 40.23 282 SER A CA 1
ATOM 534 C C . SER A 1 74 ? -0.626 48.828 98.813 1.00 39.57 282 SER A C 1
ATOM 535 O O . SER A 1 74 ? -0.417 49.992 99.224 1.00 40.34 282 SER A O 1
ATOM 538 N N . LYS A 1 75 ? 0.349 47.945 98.663 1.00 36.56 283 LYS A N 1
ATOM 539 C CA . LYS A 1 75 ? 1.702 48.249 99.054 1.00 38.39 283 LYS A CA 1
ATOM 540 C C . LYS A 1 75 ? 2.503 49.140 98.058 1.00 36.91 283 LYS A C 1
ATOM 541 O O . LYS A 1 75 ? 3.601 49.533 98.345 1.00 35.73 283 LYS A O 1
ATOM 547 N N . ILE A 1 76 ? 1.984 49.351 96.869 1.00 35.02 284 ILE A N 1
ATOM 548 C CA . ILE A 1 76 ? 2.611 50.276 95.926 1.00 35.79 284 ILE A CA 1
ATOM 549 C C . ILE A 1 76 ? 1.748 51.544 95.705 1.00 34.61 284 ILE A C 1
ATOM 550 O O . ILE A 1 76 ? 1.911 52.270 94.734 1.00 34.84 284 ILE A O 1
ATOM 555 N N . LYS A 1 77 ? 0.815 51.826 96.607 1.00 35.11 285 LYS A N 1
ATOM 556 C CA . LYS A 1 77 ? -0.010 53.024 96.514 1.00 34.26 285 LYS A CA 1
ATOM 557 C C . LYS A 1 77 ? 0.822 54.263 96.481 1.00 32.70 285 LYS A C 1
ATOM 558 O O . LYS A 1 77 ? 0.402 55.219 95.872 1.00 32.93 285 LYS A O 1
ATOM 560 N N . HIS A 1 78 ? 1.929 54.257 97.204 1.00 34.10 286 HIS A N 1
ATOM 561 C CA . HIS A 1 78 ? 2.869 55.370 97.311 1.00 35.68 286 HIS A CA 1
ATOM 562 C C . HIS A 1 78 ? 3.451 55.773 95.945 1.00 35.27 286 HIS A C 1
ATOM 563 O O . HIS A 1 78 ? 3.932 56.880 95.787 1.00 34.23 286 HIS A O 1
ATOM 570 N N . LEU A 1 79 ? 3.400 54.860 94.971 1.00 33.00 287 LEU A N 1
ATOM 571 C CA . LEU A 1 79 ? 3.840 55.197 93.597 1.00 32.77 287 LEU A CA 1
ATOM 572 C C . LEU A 1 79 ? 2.944 56.202 92.909 1.00 33.03 287 LEU A C 1
ATOM 573 O O . LEU A 1 79 ? 3.371 56.840 91.935 1.00 31.24 287 LEU A O 1
ATOM 578 N N . GLY A 1 80 ? 1.699 56.277 93.382 1.00 33.77 288 GLY A N 1
ATOM 579 C CA . GLY A 1 80 ? 0.680 57.180 92.888 1.00 36.07 288 GLY A CA 1
ATOM 580 C C . GLY A 1 80 ? 0.259 56.899 91.461 1.00 37.87 288 GLY A C 1
ATOM 581 O O . GLY A 1 80 ? 0.014 57.833 90.690 1.00 37.27 288 GLY A O 1
ATOM 582 N N . LEU A 1 81 ? 0.240 55.622 91.065 1.00 38.28 289 LEU A N 1
ATOM 583 C CA . LEU A 1 81 ? -0.189 55.304 89.682 1.00 39.80 289 LEU A CA 1
ATOM 584 C C . LEU A 1 81 ? -1.685 55.360 89.596 1.00 40.03 289 LEU A C 1
ATOM 585 O O . LEU A 1 81 ? -2.367 54.876 90.466 1.00 41.90 289 LEU A O 1
ATOM 590 N N . ASP A 1 82 ? -2.179 55.870 88.483 1.00 43.50 290 ASP A N 1
ATOM 591 C CA . ASP A 1 82 ? -3.595 55.766 88.091 1.00 45.48 290 ASP A CA 1
ATOM 592 C C . ASP A 1 82 ? -4.132 54.351 88.041 1.00 44.54 290 ASP A C 1
ATOM 593 O O . ASP A 1 82 ? -5.251 54.059 88.522 1.00 48.10 290 ASP A O 1
ATOM 598 N N . ASP A 1 83 ? -3.321 53.437 87.536 1.00 42.30 291 ASP A N 1
ATOM 599 C CA . ASP A 1 83 ? -3.661 52.031 87.555 0.50 38.77 291 ASP A CA 1
ATOM 600 C C . ASP A 1 83 ? -2.420 51.320 88.042 1.00 37.13 291 ASP A C 1
ATOM 601 O O . ASP A 1 83 ? -1.410 51.257 87.318 1.00 33.34 291 ASP A O 1
ATOM 606 N N . PRO A 1 84 ? -2.454 50.761 89.246 1.00 36.98 292 PRO A N 1
ATOM 607 C CA . PRO A 1 84 ? -1.233 50.141 89.776 1.00 36.65 292 PRO A CA 1
ATOM 608 C C . PRO A 1 84 ? -0.786 48.895 89.005 1.00 34.98 292 PRO A C 1
ATOM 609 O O . PRO A 1 84 ? 0.370 48.540 89.133 1.00 32.94 292 PRO A O 1
ATOM 613 N N . GLN A 1 85 ? -1.646 48.364 88.146 1.00 34.49 293 GLN A N 1
ATOM 614 C CA . GLN A 1 85 ? -1.280 47.260 87.227 1.00 36.39 293 GLN A CA 1
ATOM 615 C C . GLN A 1 85 ? -0.236 47.675 86.233 1.00 34.66 293 GLN A C 1
ATOM 616 O O . GLN A 1 85 ? 0.375 46.846 85.621 1.00 33.68 293 GLN A O 1
ATOM 622 N N . ASP A 1 86 ? -0.044 48.973 86.051 1.00 32.76 294 ASP A N 1
ATOM 623 C CA . ASP A 1 86 ? 0.898 49.437 85.091 1.00 30.27 294 ASP A CA 1
ATOM 624 C C . ASP A 1 86 ? 2.330 49.033 85.408 1.00 29.33 294 ASP A C 1
ATOM 625 O O . ASP A 1 86 ? 3.170 48.990 84.504 1.00 27.25 294 ASP A O 1
ATOM 630 N N . VAL A 1 87 ? 2.677 48.704 86.665 1.00 27.34 295 VAL A N 1
ATOM 631 C CA . VAL A 1 87 ? 4.019 48.278 86.922 1.00 26.64 295 VAL A CA 1
ATOM 632 C C . VAL A 1 87 ? 4.315 46.893 86.144 1.00 26.65 295 VAL A C 1
ATOM 633 O O . VAL A 1 87 ? 5.463 46.559 85.916 1.00 26.74 295 VAL A O 1
ATOM 637 N N . PHE A 1 88 ? 3.251 46.173 85.791 1.00 23.15 296 PHE A N 1
ATOM 638 C CA . PHE A 1 88 ? 3.312 44.879 85.086 1.00 22.64 296 PHE A CA 1
ATOM 639 C C . PHE A 1 88 ? 2.811 45.067 83.665 1.00 21.64 296 PHE A C 1
ATOM 640 O O . PHE A 1 88 ? 2.444 44.087 83.008 1.00 20.57 296 PHE A O 1
ATOM 648 N N . ASN A 1 89 ? 2.846 46.295 83.153 1.00 20.89 297 ASN A N 1
ATOM 649 C CA . ASN A 1 89 ? 2.337 46.507 81.759 1.00 21.20 297 ASN A CA 1
ATOM 650 C C . ASN A 1 89 ? 3.486 46.338 80.834 1.00 21.18 297 ASN A C 1
ATOM 651 O O . ASN A 1 89 ? 4.645 46.812 81.078 1.00 21.90 297 ASN A O 1
ATOM 656 N N . TYR A 1 90 ? 3.196 45.670 79.717 1.00 22.39 298 TYR A N 1
ATOM 657 C CA . TYR A 1 90 ? 4.226 45.306 78.802 1.00 21.80 298 TYR A CA 1
ATOM 658 C C . TYR A 1 90 ? 4.782 46.512 78.004 1.00 23.46 298 TYR A C 1
ATOM 659 O O . TYR A 1 90 ? 5.945 46.494 77.626 1.00 21.34 298 TYR A O 1
ATOM 668 N N . ASN A 1 91 ? 3.895 47.424 77.553 1.00 24.35 299 ASN A N 1
ATOM 669 C CA . ASN A 1 91 ? 4.317 48.615 76.824 1.00 24.43 299 ASN A CA 1
ATOM 670 C C . ASN A 1 91 ? 5.196 49.490 77.675 1.00 24.82 299 ASN A C 1
ATOM 671 O O . ASN A 1 91 ? 6.204 50.045 77.185 1.00 24.31 299 ASN A O 1
ATOM 676 N N . ILE A 1 92 ? 4.827 49.581 78.939 1.00 21.64 300 ILE A N 1
ATOM 677 C CA . ILE A 1 92 ? 5.662 50.258 79.865 1.00 22.60 300 ILE A CA 1
ATOM 678 C C . ILE A 1 92 ? 7.000 49.599 79.980 1.00 20.98 300 ILE A C 1
ATOM 679 O O . ILE A 1 92 ? 7.999 50.294 80.008 1.00 23.74 300 ILE A O 1
ATOM 684 N N . PHE A 1 93 ? 7.056 48.287 80.102 1.00 20.02 301 PHE A N 1
ATOM 685 C CA . PHE A 1 93 ? 8.324 47.589 80.133 1.00 21.09 301 PHE A CA 1
ATOM 686 C C . PHE A 1 93 ? 9.187 47.886 78.906 1.00 21.62 301 PHE A C 1
ATOM 687 O O . PHE A 1 93 ? 10.331 48.185 79.052 1.00 21.46 301 PHE A O 1
ATOM 703 N N . HIS A 1 95 ? 9.187 50.295 76.942 1.00 21.60 303 HIS A N 1
ATOM 704 C CA . HIS A 1 95 ? 9.576 51.662 76.870 1.00 23.25 303 HIS A CA 1
ATOM 705 C C . HIS A 1 95 ? 10.532 52.082 77.989 1.00 22.82 303 HIS A C 1
ATOM 706 O O . HIS A 1 95 ? 11.373 53.004 77.769 1.00 24.81 303 HIS A O 1
ATOM 713 N N . ASP A 1 96 ? 10.357 51.480 79.174 1.00 23.07 304 ASP A N 1
ATOM 714 C CA . ASP A 1 96 ? 11.085 51.880 80.395 1.00 22.83 304 ASP A CA 1
ATOM 715 C C . ASP A 1 96 ? 11.089 50.833 81.512 1.00 23.14 304 ASP A C 1
ATOM 716 O O . ASP A 1 96 ? 10.286 50.893 82.484 1.00 22.07 304 ASP A O 1
ATOM 721 N N . PRO A 1 97 ? 12.004 49.863 81.392 1.00 22.68 305 PRO A N 1
ATOM 722 C CA . PRO A 1 97 ? 11.979 48.708 82.251 1.00 20.62 305 PRO A CA 1
ATOM 723 C C . PRO A 1 97 ? 12.285 49.020 83.729 1.00 21.93 305 PRO A C 1
ATOM 724 O O . PRO A 1 97 ? 11.931 48.146 84.566 1.00 22.07 305 PRO A O 1
ATOM 728 N N . SER A 1 98 ? 12.781 50.218 84.056 1.00 19.24 306 SER A N 1
ATOM 729 C CA . SER A 1 98 ? 13.124 50.586 85.440 1.00 21.60 306 SER A CA 1
ATOM 730 C C . SER A 1 98 ? 11.836 50.678 86.257 1.00 21.04 306 SER A C 1
ATOM 731 O O . SER A 1 98 ? 11.876 50.559 87.482 1.00 23.19 306 SER A O 1
ATOM 734 N N . VAL A 1 99 ? 10.672 50.837 85.630 1.00 21.08 307 VAL A N 1
ATOM 735 C CA . VAL A 1 99 ? 9.390 50.960 86.374 1.00 21.76 307 VAL A CA 1
ATOM 736 C C . VAL A 1 99 ? 9.076 49.607 86.981 1.00 23.71 307 VAL A C 1
ATOM 737 O O . VAL A 1 99 ? 9.000 49.458 88.225 1.00 22.06 307 VAL A O 1
ATOM 741 N N . PHE A 1 100 ? 9.081 48.572 86.154 1.00 20.93 308 PHE A N 1
ATOM 742 C CA . PHE A 1 100 ? 8.990 47.174 86.714 1.00 20.95 308 PHE A CA 1
ATOM 743 C C . PHE A 1 100 ? 10.136 46.804 87.680 1.00 20.67 308 PHE A C 1
ATOM 744 O O . PHE A 1 100 ? 9.947 46.287 88.838 1.00 20.06 308 PHE A O 1
ATOM 752 N N . TYR A 1 101 ? 11.358 47.089 87.270 1.00 20.03 309 TYR A N 1
ATOM 753 C CA . TYR A 1 101 ? 12.507 46.739 88.092 1.00 20.78 309 TYR A CA 1
ATOM 754 C C . TYR A 1 101 ? 12.625 47.411 89.405 1.00 22.50 309 TYR A C 1
ATOM 755 O O . TYR A 1 101 ? 13.300 46.860 90.306 1.00 21.81 309 TYR A O 1
ATOM 764 N N . ASN A 1 102 ? 11.896 48.492 89.605 1.00 21.48 310 ASN A N 1
ATOM 765 C CA . ASN A 1 102 ? 11.800 49.078 90.953 1.00 23.05 310 ASN A CA 1
ATOM 766 C C . ASN A 1 102 ? 11.000 48.225 91.910 1.00 22.51 310 ASN A C 1
ATOM 767 O O . ASN A 1 102 ? 11.240 48.240 93.127 1.00 23.50 310 ASN A O 1
ATOM 772 N N . ILE A 1 103 ? 10.005 47.506 91.369 1.00 22.66 311 ILE A N 1
ATOM 773 C CA . ILE A 1 103 ? 9.078 46.737 92.192 1.00 21.79 311 ILE A CA 1
ATOM 774 C C . ILE A 1 103 ? 9.317 45.237 92.099 1.00 22.22 311 ILE A C 1
ATOM 775 O O . ILE A 1 103 ? 8.759 44.507 92.885 1.00 23.81 311 ILE A O 1
ATOM 780 N N . ALA A 1 104 ? 10.158 44.773 91.168 1.00 20.54 312 ALA A N 1
ATOM 781 C CA . ALA A 1 104 ? 10.239 43.326 90.920 1.00 22.57 312 ALA A CA 1
ATOM 782 C C . ALA A 1 104 ? 10.636 42.549 92.162 1.00 23.23 312 ALA A C 1
ATOM 783 O O . ALA A 1 104 ? 10.143 41.411 92.362 1.00 23.89 312 ALA A O 1
ATOM 785 N N . ASN A 1 105 ? 11.482 43.137 92.998 1.00 24.78 313 ASN A N 1
ATOM 786 C CA . ASN A 1 105 ? 11.916 42.468 94.220 1.00 25.15 313 ASN A CA 1
ATOM 787 C C . ASN A 1 105 ? 10.690 42.023 95.058 1.00 26.99 313 ASN A C 1
ATOM 788 O O . ASN A 1 105 ? 10.752 41.034 95.816 1.00 25.70 313 ASN A O 1
ATOM 801 N N . VAL A 1 107 ? 7.861 40.819 94.116 1.00 29.87 315 VAL A N 1
ATOM 802 C CA . VAL A 1 107 ? 7.135 39.677 93.575 1.00 30.90 315 VAL A CA 1
ATOM 803 C C . VAL A 1 107 ? 7.993 38.459 93.319 1.00 31.49 315 VAL A C 1
ATOM 804 O O . VAL A 1 107 ? 7.509 37.506 92.725 1.00 31.16 315 VAL A O 1
ATOM 808 N N . LEU A 1 108 ? 9.251 38.466 93.750 1.00 31.48 316 LEU A N 1
ATOM 809 C CA . LEU A 1 108 ? 10.032 37.236 93.735 1.00 32.08 316 LEU A CA 1
ATOM 810 C C . LEU A 1 108 ? 9.377 36.188 94.665 1.00 31.29 316 LEU A C 1
ATOM 811 O O . LEU A 1 108 ? 9.098 36.454 95.776 1.00 30.96 316 LEU A O 1
ATOM 816 N N . PRO A 1 109 ? 9.280 34.961 94.259 1.00 32.04 317 PRO A N 1
ATOM 817 C CA . PRO A 1 109 ? 8.607 33.920 95.078 1.00 33.30 317 PRO A CA 1
ATOM 818 C C . PRO A 1 109 ? 9.411 33.431 96.309 1.00 31.18 317 PRO A C 1
ATOM 819 O O . PRO A 1 109 ? 10.615 33.462 96.186 1.00 26.25 317 PRO A O 1
ATOM 823 N N . PRO A 1 110 ? 8.814 32.996 97.433 1.00 31.82 318 PRO A N 1
ATOM 824 C CA . PRO A 1 110 ? 9.572 32.211 98.427 1.00 30.97 318 PRO A CA 1
ATOM 825 C C . PRO A 1 110 ? 9.773 30.856 97.841 1.00 30.61 318 PRO A C 1
ATOM 826 O O . PRO A 1 110 ? 9.224 30.578 96.829 1.00 31.95 318 PRO A O 1
ATOM 830 N N . GLU A 1 111 ? 10.464 29.976 98.512 1.00 33.98 319 GLU A N 1
ATOM 831 C CA . GLU A 1 111 ? 10.550 28.563 98.050 1.00 34.76 319 GLU A CA 1
ATOM 832 C C . GLU A 1 111 ? 10.072 27.586 99.067 1.00 31.80 319 GLU A C 1
ATOM 833 O O . GLU A 1 111 ? 9.836 27.944 100.179 1.00 30.31 319 GLU A O 1
ATOM 839 N N . LYS A 1 112 ? 9.878 26.354 98.609 1.00 29.84 320 LYS A N 1
ATOM 840 C CA . LYS A 1 112 ? 9.643 25.215 99.437 1.00 29.58 320 LYS A CA 1
ATOM 841 C C . LYS A 1 112 ? 8.529 25.367 100.466 1.00 28.87 320 LYS A C 1
ATOM 842 O O . LYS A 1 112 ? 8.732 24.902 101.624 1.00 31.44 320 LYS A O 1
ATOM 844 N N . ILE A 1 113 ? 7.448 26.113 100.164 1.00 25.39 321 ILE A N 1
ATOM 845 C CA . ILE A 1 113 ? 6.241 26.123 101.026 1.00 25.61 321 ILE A CA 1
ATOM 846 C C . ILE A 1 113 ? 5.007 25.913 100.102 1.00 23.77 321 ILE A C 1
ATOM 847 O O . ILE A 1 113 ? 5.130 26.096 98.901 1.00 25.54 321 ILE A O 1
ATOM 852 N N . TYR A 1 114 ? 3.876 25.443 100.599 1.00 19.87 322 TYR A N 1
ATOM 853 C CA . TYR A 1 114 ? 2.642 25.288 99.781 1.00 19.31 322 TYR A CA 1
ATOM 854 C C . TYR A 1 114 ? 1.520 25.122 100.843 1.00 19.34 322 TYR A C 1
ATOM 855 O O . TYR A 1 114 ? 1.799 24.798 102.037 1.00 17.89 322 TYR A O 1
ATOM 864 N N . SER A 1 115 ? 0.314 25.395 100.432 1.00 18.52 323 SER A N 1
ATOM 865 C CA . SER A 1 115 ? -0.859 25.501 101.298 1.00 19.08 323 SER A CA 1
ATOM 866 C C . SER A 1 115 ? -1.601 24.187 101.208 1.00 20.58 323 SER A C 1
ATOM 867 O O . SER A 1 115 ? -1.342 23.414 100.284 1.00 20.64 323 SER A O 1
ATOM 870 N N . PRO A 1 116 ? -2.532 23.958 102.147 1.00 18.96 324 PRO A N 1
ATOM 871 C CA . PRO A 1 116 ? -3.473 22.830 102.014 1.00 19.62 324 PRO A CA 1
ATOM 872 C C . PRO A 1 116 ? -4.266 22.806 100.683 1.00 17.53 324 PRO A C 1
ATOM 873 O O . PRO A 1 116 ? -4.513 21.708 100.191 1.00 19.54 324 PRO A O 1
ATOM 877 N N . LEU A 1 117 ? -4.565 23.945 100.097 1.00 18.12 325 LEU A N 1
ATOM 878 C CA . LEU A 1 117 ? -5.290 23.958 98.831 1.00 18.16 325 LEU A CA 1
ATOM 879 C C . LEU A 1 117 ? -4.409 23.470 97.711 1.00 18.54 325 LEU A C 1
ATOM 880 O O . LEU A 1 117 ? -4.869 22.651 96.894 1.00 17.71 325 LEU A O 1
ATOM 885 N N . HIS A 1 118 ? -3.154 23.891 97.688 1.00 19.26 326 HIS A N 1
ATOM 886 C CA . HIS A 1 118 ? -2.216 23.271 96.755 1.00 19.48 326 HIS A CA 1
ATOM 887 C C . HIS A 1 118 ? -2.180 21.725 96.951 1.00 18.64 326 HIS A C 1
ATOM 888 O O . HIS A 1 118 ? -2.220 20.988 95.980 1.00 17.98 326 HIS A O 1
ATOM 895 N N . SER A 1 119 ? -2.123 21.235 98.209 1.00 17.71 327 SER A N 1
ATOM 896 C CA . SER A 1 119 ? -2.120 19.797 98.371 1.00 16.82 327 SER A CA 1
ATOM 897 C C . SER A 1 119 ? -3.443 19.115 97.945 1.00 17.95 327 SER A C 1
ATOM 898 O O . SER A 1 119 ? -3.430 17.929 97.658 1.00 18.39 327 SER A O 1
ATOM 901 N N . PHE A 1 120 ? -4.584 19.812 98.018 1.00 18.40 328 PHE A N 1
ATOM 902 C CA . PHE A 1 120 ? -5.860 19.296 97.575 1.00 18.26 328 PHE A CA 1
ATOM 903 C C . PHE A 1 120 ? -5.761 19.078 96.104 1.00 19.30 328 PHE A C 1
ATOM 904 O O . PHE A 1 120 ? -6.322 18.099 95.629 1.00 20.90 328 PHE A O 1
ATOM 912 N N . ILE A 1 121 ? -5.091 19.964 95.376 1.00 18.95 329 ILE A N 1
ATOM 913 C CA . ILE A 1 121 ? -4.915 19.740 93.927 1.00 18.00 329 ILE A CA 1
ATOM 914 C C . ILE A 1 121 ? -4.060 18.497 93.631 1.00 17.80 329 ILE A C 1
ATOM 915 O O . ILE A 1 121 ? -4.365 17.692 92.762 1.00 19.50 329 ILE A O 1
ATOM 920 N N . LYS A 1 122 ? -2.973 18.357 94.317 1.00 19.17 330 LYS A N 1
ATOM 921 C CA . LYS A 1 122 ? -2.120 17.186 94.239 1.00 19.88 330 LYS A CA 1
ATOM 922 C C . LYS A 1 122 ? -2.883 15.952 94.630 1.00 18.61 330 LYS A C 1
ATOM 923 O O . LYS A 1 122 ? -2.688 14.960 94.011 1.00 19.44 330 LYS A O 1
ATOM 937 N N . LEU A 1 124 ? -6.116 15.394 94.182 1.00 17.95 332 LEU A N 1
ATOM 938 C CA . LEU A 1 124 ? -6.850 15.097 92.957 1.00 17.68 332 LEU A CA 1
ATOM 939 C C . LEU A 1 124 ? -5.957 14.404 91.933 1.00 15.16 332 LEU A C 1
ATOM 940 O O . LEU A 1 124 ? -6.361 13.428 91.302 1.00 20.21 332 LEU A O 1
ATOM 945 N N . GLN A 1 125 ? -4.741 14.917 91.774 1.00 16.03 333 GLN A N 1
ATOM 946 C CA . GLN A 1 125 ? -3.808 14.383 90.788 1.00 19.22 333 GLN A CA 1
ATOM 947 C C . GLN A 1 125 ? -3.539 12.901 91.029 1.00 20.41 333 GLN A C 1
ATOM 948 O O . GLN A 1 125 ? -3.541 12.100 90.094 1.00 18.31 333 GLN A O 1
ATOM 962 N N . LYS A 1 127 ? -5.240 10.772 92.650 1.00 22.68 335 LYS A N 1
ATOM 963 C CA . LYS A 1 127 ? -6.426 9.950 92.523 1.00 23.18 335 LYS A CA 1
ATOM 964 C C . LYS A 1 127 ? -6.853 9.763 91.059 1.00 21.52 335 LYS A C 1
ATOM 965 O O . LYS A 1 127 ? -7.892 9.187 90.813 1.00 22.57 335 LYS A O 1
ATOM 971 N N . GLY A 1 128 ? -6.053 10.276 90.135 1.00 20.76 336 GLY A N 1
ATOM 972 C CA . GLY A 1 128 ? -6.335 10.230 88.694 1.00 21.70 336 GLY A CA 1
ATOM 973 C C . GLY A 1 128 ? -7.443 11.118 88.151 1.00 20.27 336 GLY A C 1
ATOM 974 O O . GLY A 1 128 ? -7.946 10.894 87.024 1.00 21.38 336 GLY A O 1
ATOM 975 N N . LYS A 1 129 ? -7.753 12.176 88.866 1.00 19.52 337 LYS A N 1
ATOM 976 C CA . LYS A 1 129 ? -8.864 13.050 88.576 1.00 20.72 337 LYS A CA 1
ATOM 977 C C . LYS A 1 129 ? -8.519 14.471 88.083 1.00 20.60 337 LYS A C 1
ATOM 978 O O . LYS A 1 129 ? -9.436 15.182 87.596 1.00 22.10 337 LYS A O 1
ATOM 984 N N . LEU A 1 130 ? -7.240 14.831 88.041 1.00 20.51 338 LEU A N 1
ATOM 985 C CA . LEU A 1 130 ? -6.836 16.163 87.636 1.00 19.76 338 LEU A CA 1
ATOM 986 C C . LEU A 1 130 ? -6.531 16.191 86.189 1.00 19.33 338 LEU A C 1
ATOM 987 O O . LEU A 1 130 ? -5.493 15.675 85.763 1.00 19.76 338 LEU A O 1
ATOM 992 N N . LEU A 1 131 ? -7.392 16.829 85.384 1.00 18.56 339 LEU A N 1
ATOM 993 C CA . LEU A 1 131 ? -7.012 17.048 84.032 1.00 18.92 339 LEU A CA 1
ATOM 994 C C . LEU A 1 131 ? -5.934 18.114 83.892 1.00 19.75 339 LEU A C 1
ATOM 995 O O . LEU A 1 131 ? -4.903 17.919 83.152 1.00 18.64 339 LEU A O 1
ATOM 1000 N N . ARG A 1 132 ? -6.078 19.206 84.649 1.00 20.03 340 ARG A N 1
ATOM 1001 C CA . ARG A 1 132 ? -5.148 20.336 84.583 1.00 20.28 340 ARG A CA 1
ATOM 1002 C C . ARG A 1 132 ? -5.409 21.324 85.694 1.00 21.60 340 ARG A C 1
ATOM 1003 O O . ARG A 1 132 ? -6.583 21.528 86.099 1.00 21.71 340 ARG A O 1
ATOM 1011 N N . ASN A 1 133 ? -4.326 21.934 86.196 1.00 20.47 341 ASN A N 1
ATOM 1012 C CA . ASN A 1 133 ? -4.404 23.101 87.041 1.00 19.86 341 ASN A CA 1
ATOM 1013 C C . ASN A 1 133 ? -3.900 24.241 86.268 1.00 20.94 341 ASN A C 1
ATOM 1014 O O . ASN A 1 133 ? -2.698 24.297 86.012 1.00 19.83 341 ASN A O 1
ATOM 1019 N N . TYR A 1 134 ? -4.850 25.090 85.771 1.00 21.37 342 TYR A N 1
ATOM 1020 C CA . TYR A 1 134 ? -4.496 26.400 85.223 1.00 20.07 342 TYR A CA 1
ATOM 1021 C C . TYR A 1 134 ? -4.270 27.356 86.388 1.00 19.71 342 TYR A C 1
ATOM 1022 O O . TYR A 1 134 ? -5.202 27.683 87.145 1.00 19.77 342 TYR A O 1
ATOM 1031 N N . THR A 1 135 ? -3.047 27.810 86.555 1.00 22.00 343 THR A N 1
ATOM 1032 C CA . THR A 1 135 ? -2.768 28.777 87.586 1.00 17.97 343 THR A CA 1
ATOM 1033 C C . THR A 1 135 ? -2.345 30.159 87.027 1.00 20.28 343 THR A C 1
ATOM 1034 O O . THR A 1 135 ? -1.650 30.261 86.015 1.00 21.45 343 THR A O 1
ATOM 1038 N N . GLN A 1 136 ? -2.777 31.240 87.655 1.00 19.33 344 GLN A N 1
ATOM 1039 C CA . GLN A 1 136 ? -2.356 32.602 87.254 1.00 19.52 344 GLN A CA 1
ATOM 1040 C C . GLN A 1 136 ? -1.167 33.053 88.097 1.00 20.02 344 GLN A C 1
ATOM 1041 O O . GLN A 1 136 ? -0.594 34.098 87.884 1.00 19.03 344 GLN A O 1
ATOM 1047 N N . ASN A 1 137 ? -0.827 32.217 89.061 1.00 19.58 345 ASN A N 1
ATOM 1048 C CA . ASN A 1 137 ? 0.227 32.561 90.032 1.00 20.00 345 ASN A CA 1
ATOM 1049 C C . ASN A 1 137 ? 1.608 32.345 89.416 1.00 22.30 345 ASN A C 1
ATOM 1050 O O . ASN A 1 137 ? 1.830 31.384 88.654 1.00 19.28 345 ASN A O 1
ATOM 1055 N N . ILE A 1 138 ? 2.517 33.247 89.771 1.00 21.40 346 ILE A N 1
ATOM 1056 C CA . ILE A 1 138 ? 3.893 33.159 89.372 1.00 23.47 346 ILE A CA 1
ATOM 1057 C C . ILE A 1 138 ? 4.735 32.645 90.516 1.00 24.20 346 ILE A C 1
ATOM 1058 O O . ILE A 1 138 ? 5.940 32.627 90.399 1.00 27.15 346 ILE A O 1
ATOM 1063 N N . ASP A 1 139 ? 4.120 32.248 91.641 1.00 23.16 347 ASP A N 1
ATOM 1064 C CA . ASP A 1 139 ? 4.911 31.901 92.789 1.00 23.35 347 ASP A CA 1
ATOM 1065 C C . ASP A 1 139 ? 5.576 30.547 92.685 1.00 24.53 347 ASP A C 1
ATOM 1066 O O . ASP A 1 139 ? 6.407 30.166 93.537 1.00 23.78 347 ASP A O 1
ATOM 1071 N N . ASN A 1 140 ? 5.190 29.797 91.667 1.00 24.43 348 ASN A N 1
ATOM 1072 C CA . ASN A 1 140 ? 5.732 28.473 91.410 1.00 26.50 348 ASN A CA 1
ATOM 1073 C C . ASN A 1 140 ? 5.578 27.476 92.558 1.00 26.36 348 ASN A C 1
ATOM 1074 O O . ASN A 1 140 ? 6.282 26.474 92.577 1.00 28.55 348 ASN A O 1
ATOM 1079 N N . LEU A 1 141 ? 4.573 27.645 93.460 1.00 23.59 349 LEU A N 1
ATOM 1080 C CA . LEU A 1 141 ? 4.455 26.770 94.608 1.00 22.78 349 LEU A CA 1
ATOM 1081 C C . LEU A 1 141 ? 3.817 25.433 94.315 1.00 23.03 349 LEU A C 1
ATOM 1082 O O . LEU A 1 141 ? 3.941 24.509 95.117 1.00 21.77 349 LEU A O 1
ATOM 1087 N N . GLU A 1 142 ? 3.174 25.307 93.135 1.00 22.90 350 GLU A N 1
ATOM 1088 C CA . GLU A 1 142 ? 2.564 24.074 92.735 1.00 22.13 350 GLU A CA 1
ATOM 1089 C C . GLU A 1 142 ? 3.577 22.937 92.558 1.00 23.14 350 GLU A C 1
ATOM 1090 O O . GLU A 1 142 ? 3.284 21.765 92.849 1.00 21.44 350 GLU A O 1
ATOM 1096 N N . SER A 1 143 ? 4.776 23.276 92.107 1.00 25.78 351 SER A N 1
ATOM 1097 C CA . SER A 1 143 ? 5.863 22.358 91.945 1.00 28.54 351 SER A CA 1
ATOM 1098 C C . SER A 1 143 ? 6.239 21.719 93.263 1.00 27.27 351 SER A C 1
ATOM 1099 O O . SER A 1 143 ? 6.251 20.481 93.351 1.00 26.52 351 SER A O 1
ATOM 1102 N N . TYR A 1 144 ? 6.452 22.550 94.278 1.00 29.47 352 TYR A N 1
ATOM 1103 C CA . TYR A 1 144 ? 6.749 22.082 95.636 1.00 29.76 352 TYR A CA 1
ATOM 1104 C C . TYR A 1 144 ? 5.655 21.208 96.229 1.00 28.77 352 TYR A C 1
ATOM 1105 O O . TYR A 1 144 ? 5.917 20.277 96.981 1.00 28.99 352 TYR A O 1
ATOM 111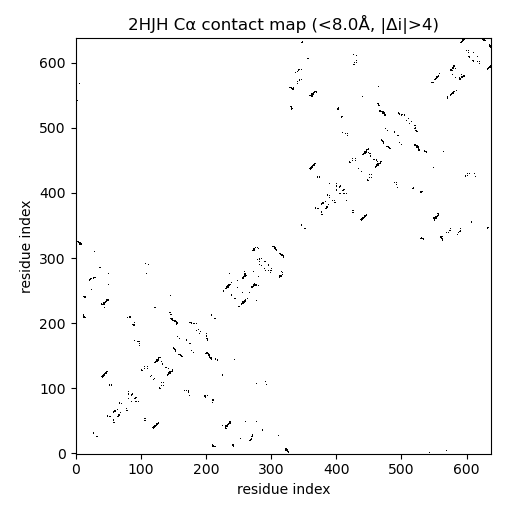4 N N . ALA A 1 145 ? 4.416 21.517 95.928 1.00 25.63 353 ALA A N 1
ATOM 1115 C CA . ALA A 1 145 ? 3.305 20.694 96.375 1.00 23.98 353 ALA A CA 1
ATOM 1116 C C . ALA A 1 145 ? 3.158 19.363 95.660 1.00 23.44 353 ALA A C 1
ATOM 1117 O O . ALA A 1 145 ? 2.302 18.590 96.077 1.00 23.06 353 ALA A O 1
ATOM 1119 N N . GLY A 1 146 ? 3.942 19.105 94.589 1.00 21.60 354 GLY A N 1
ATOM 1120 C CA . GLY A 1 146 ? 3.949 17.829 93.875 1.00 21.96 354 GLY A CA 1
ATOM 1121 C C . GLY A 1 146 ? 3.047 17.779 92.648 1.00 23.05 354 GLY A C 1
ATOM 1122 O O . GLY A 1 146 ? 2.739 16.712 92.065 1.00 21.44 354 GLY A O 1
ATOM 1123 N N . ILE A 1 147 ? 2.513 18.935 92.309 1.00 21.97 355 ILE A N 1
ATOM 1124 C CA . ILE A 1 147 ? 1.685 18.983 91.097 1.00 22.11 355 ILE A CA 1
ATOM 1125 C C . ILE A 1 147 ? 2.684 18.882 89.903 1.00 22.66 355 ILE A C 1
ATOM 1126 O O . ILE A 1 147 ? 3.685 19.641 89.826 1.00 20.12 355 ILE A O 1
ATOM 1131 N N . SER A 1 148 ? 2.377 18.008 88.960 1.00 21.11 356 SER A N 1
ATOM 1132 C CA . SER A 1 148 ? 3.299 17.679 87.932 1.00 21.61 356 SER A CA 1
ATOM 1133 C C . SER A 1 148 ? 3.414 18.790 86.890 1.00 21.71 356 SER A C 1
ATOM 1134 O O . SER A 1 148 ? 2.463 19.513 86.639 1.00 20.83 356 SER A O 1
ATOM 1137 N N . THR A 1 149 ? 4.553 18.819 86.199 1.00 22.18 357 THR A N 1
ATOM 1138 C CA . THR A 1 149 ? 4.717 19.837 85.161 1.00 22.43 357 THR A CA 1
ATOM 1139 C C . THR A 1 149 ? 3.747 19.586 84.033 1.00 22.17 357 THR A C 1
ATOM 1140 O O . THR A 1 149 ? 3.227 20.518 83.444 1.00 22.43 357 THR A O 1
ATOM 1144 N N . ASP A 1 150 ? 3.486 18.334 83.726 1.00 20.93 358 ASP A N 1
ATOM 1145 C CA . ASP A 1 150 ? 2.513 18.007 82.708 1.00 22.40 358 ASP A CA 1
ATOM 1146 C C . ASP A 1 150 ? 1.114 18.495 83.111 1.00 21.60 358 ASP A C 1
ATOM 1147 O O . ASP A 1 150 ? 0.403 18.991 82.270 1.00 23.52 358 ASP A O 1
ATOM 1152 N N . LYS A 1 151 ? 0.758 18.401 84.407 1.00 18.91 359 LYS A N 1
ATOM 1153 C CA . LYS A 1 151 ? -0.557 18.776 84.849 1.00 18.69 359 LYS A CA 1
ATOM 1154 C C . LYS A 1 151 ? -0.736 20.296 85.101 1.00 20.52 359 LYS A C 1
ATOM 1155 O O . LYS A 1 151 ? -1.875 20.747 85.252 1.00 21.20 359 LYS A O 1
ATOM 1161 N N . LEU A 1 152 ? 0.353 21.063 85.096 1.00 20.01 360 LEU A N 1
ATOM 1162 C CA . LEU A 1 152 ? 0.332 22.482 85.495 1.00 19.39 360 LEU A CA 1
ATOM 1163 C C . LEU A 1 152 ? 0.408 23.351 84.233 1.00 21.58 360 LEU A C 1
ATOM 1164 O O . LEU A 1 152 ? 1.214 23.076 83.330 1.00 20.13 360 LEU A O 1
ATOM 1169 N N . VAL A 1 153 ? -0.469 24.358 84.127 1.00 20.49 361 VAL A N 1
ATOM 1170 C CA . VAL A 1 153 ? -0.284 25.401 83.159 1.00 19.30 361 VAL A CA 1
ATOM 1171 C C . VAL A 1 153 ? -0.080 26.711 83.960 1.00 20.14 361 VAL A C 1
ATOM 1172 O O . VAL A 1 153 ? -0.984 27.183 84.626 1.00 19.26 361 VAL A O 1
ATOM 1176 N N . GLN A 1 154 ? 1.131 27.254 83.830 1.00 18.92 362 GLN A N 1
ATOM 1177 C CA . GLN A 1 154 ? 1.458 28.561 84.429 1.00 19.79 362 GLN A CA 1
ATOM 1178 C C . GLN A 1 154 ? 1.030 29.572 83.371 1.00 19.46 362 GLN A C 1
ATOM 1179 O O . GLN A 1 154 ? 1.801 29.950 82.518 1.00 18.91 362 GLN A O 1
ATOM 1185 N N . CYS A 1 155 ? -0.241 29.979 83.463 1.00 19.29 363 CYS A N 1
ATOM 1186 C CA . CYS A 1 155 ? -0.913 30.798 82.421 1.00 18.55 363 CYS A CA 1
ATOM 1187 C C . CYS A 1 155 ? -0.196 32.150 82.228 1.00 18.21 363 CYS A C 1
ATOM 1188 O O . CYS A 1 155 ? -0.205 32.675 81.107 1.00 19.89 363 CYS A O 1
ATOM 1191 N N . HIS A 1 156 ? 0.415 32.648 83.310 1.00 18.99 364 HIS A N 1
ATOM 1192 C CA . HIS A 1 156 ? 1.072 33.940 83.309 1.00 19.53 364 HIS A CA 1
ATOM 1193 C C . HIS A 1 156 ? 2.547 33.828 83.556 1.00 18.30 364 HIS A C 1
ATOM 1194 O O . HIS A 1 156 ? 3.251 34.748 84.007 1.00 18.82 364 HIS A O 1
ATOM 1201 N N . GLY A 1 157 ? 3.059 32.663 83.210 1.00 20.07 365 GLY A N 1
ATOM 1202 C CA . GLY A 1 157 ? 4.480 32.346 83.337 1.00 19.65 365 GLY A CA 1
ATOM 1203 C C . GLY A 1 157 ? 5.021 32.315 84.749 1.00 21.21 365 GLY A C 1
ATOM 1204 O O . GLY A 1 157 ? 4.330 31.995 85.729 1.00 22.02 365 GLY A O 1
ATOM 1205 N N . SER A 1 158 ? 6.336 32.485 84.843 1.00 21.83 366 SER A N 1
ATOM 1206 C CA . SER A 1 158 ? 7.002 32.434 86.137 1.00 24.65 366 SER A CA 1
ATOM 1207 C C . SER A 1 158 ? 8.413 33.038 85.979 1.00 25.25 366 SER A C 1
ATOM 1208 O O . SER A 1 158 ? 8.826 33.339 84.882 1.00 21.76 366 SER A O 1
ATOM 1211 N N . PHE A 1 159 ? 9.124 33.100 87.091 1.00 26.09 367 PHE A N 1
ATOM 1212 C CA . PHE A 1 159 ? 10.533 33.501 87.109 1.00 27.28 367 PHE A CA 1
ATOM 1213 C C . PHE A 1 159 ? 11.502 32.410 86.755 1.00 29.02 367 PHE A C 1
ATOM 1214 O O . PHE A 1 159 ? 12.714 32.612 86.940 1.00 29.49 367 PHE A O 1
ATOM 1222 N N . ALA A 1 160 ? 11.023 31.277 86.236 1.00 28.27 368 ALA A N 1
ATOM 1223 C CA . ALA A 1 160 ? 11.876 30.170 85.938 1.00 30.15 368 ALA A CA 1
ATOM 1224 C C . ALA A 1 160 ? 12.972 30.523 84.974 1.00 28.73 368 ALA A C 1
ATOM 1225 O O . ALA A 1 160 ? 14.067 29.944 85.048 1.00 25.91 368 ALA A O 1
ATOM 1227 N N . THR A 1 161 ? 12.620 31.377 84.017 1.00 26.26 369 THR A N 1
ATOM 1228 C CA . THR A 1 161 ? 13.502 31.759 82.921 1.00 27.05 369 THR A CA 1
ATOM 1229 C C . THR A 1 161 ? 13.296 33.227 82.699 1.00 25.06 369 THR A C 1
ATOM 1230 O O . THR A 1 161 ? 12.304 33.821 83.141 1.00 23.72 369 THR A O 1
ATOM 1234 N N . ALA A 1 162 ? 14.280 33.825 82.083 1.00 24.85 370 ALA A N 1
ATOM 1235 C CA . ALA A 1 162 ? 14.255 35.205 81.677 1.00 24.32 370 ALA A CA 1
ATOM 1236 C C . ALA A 1 162 ? 14.793 35.230 80.281 1.00 24.80 370 ALA A C 1
ATOM 1237 O O . ALA A 1 162 ? 15.496 34.313 79.864 1.00 24.86 370 ALA A O 1
ATOM 1239 N N . THR A 1 163 ? 14.356 36.238 79.533 1.00 23.71 371 THR A N 1
ATOM 1240 C CA . THR A 1 163 ? 14.646 36.355 78.129 1.00 22.73 371 THR A CA 1
ATOM 1241 C C . THR A 1 163 ? 15.132 37.764 77.699 1.00 22.35 371 THR A C 1
ATOM 1242 O O . THR A 1 163 ? 14.511 38.771 78.055 1.00 23.17 371 THR A O 1
ATOM 1246 N N . CYS A 1 164 ? 16.184 37.866 76.879 1.00 19.24 372 CYS A N 1
ATOM 1247 C CA . CYS A 1 164 ? 16.548 39.174 76.341 1.00 19.97 372 CYS A CA 1
ATOM 1248 C C . CYS A 1 164 ? 15.471 39.656 75.371 1.00 20.99 372 CYS A C 1
ATOM 1249 O O . CYS A 1 164 ? 15.126 38.921 74.432 1.00 20.36 372 CYS A O 1
ATOM 1252 N N . VAL A 1 165 ? 14.939 40.848 75.556 1.00 21.55 373 VAL A N 1
ATOM 1253 C CA . VAL A 1 165 ? 13.900 41.324 74.617 1.00 22.58 373 VAL A CA 1
ATOM 1254 C C . VAL A 1 165 ? 14.365 41.678 73.216 1.00 23.21 373 VAL A C 1
ATOM 1255 O O . VAL A 1 165 ? 13.525 41.858 72.293 1.00 23.57 373 VAL A O 1
ATOM 1259 N N . THR A 1 166 ? 15.663 41.788 73.025 1.00 21.92 374 THR A N 1
ATOM 1260 C CA . THR A 1 166 ? 16.237 42.097 71.728 1.00 21.85 374 THR A CA 1
ATOM 1261 C C . THR A 1 166 ? 16.686 40.857 70.932 1.00 23.13 374 THR A C 1
ATOM 1262 O O . THR A 1 166 ? 16.320 40.699 69.795 1.00 22.76 374 THR A O 1
ATOM 1266 N N . CYS A 1 167 ? 17.548 40.020 71.521 1.00 23.35 375 CYS A N 1
ATOM 1267 C CA . CYS A 1 167 ? 18.138 38.881 70.863 1.00 21.89 375 CYS A CA 1
ATOM 1268 C C . CYS A 1 167 ? 17.484 37.561 71.246 1.00 23.26 375 CYS A C 1
ATOM 1269 O O . CYS A 1 167 ? 17.807 36.530 70.674 1.00 20.28 375 CYS A O 1
ATOM 1272 N N . HIS A 1 168 ? 16.626 37.570 72.249 1.00 23.60 376 HIS A N 1
ATOM 1273 C CA . HIS A 1 168 ? 15.900 36.359 72.655 1.00 26.02 376 HIS A CA 1
ATOM 1274 C C . HIS A 1 168 ? 16.708 35.307 73.344 1.00 25.13 376 HIS A C 1
ATOM 1275 O O . HIS A 1 168 ? 16.233 34.230 73.645 1.00 25.40 376 HIS A O 1
ATOM 1282 N N . TRP A 1 169 ? 17.927 35.610 73.685 1.00 26.10 377 TRP A N 1
ATOM 1283 C CA . TRP A 1 169 ? 18.675 34.721 74.578 1.00 27.90 377 TRP A CA 1
ATOM 1284 C C . TRP A 1 169 ? 17.833 34.425 75.855 1.00 28.75 377 TRP A C 1
ATOM 1285 O O . TRP A 1 169 ? 17.275 35.350 76.458 1.00 28.61 377 TRP A O 1
ATOM 1296 N N . ASN A 1 170 ? 17.780 33.155 76.272 1.00 28.66 378 ASN A N 1
ATOM 1297 C CA . ASN A 1 170 ? 16.956 32.633 77.411 1.00 30.95 378 ASN A CA 1
ATOM 1298 C C . ASN A 1 170 ? 17.939 32.077 78.479 1.00 30.43 378 ASN A C 1
ATOM 1299 O O . ASN A 1 170 ? 18.942 31.430 78.163 1.00 29.18 378 ASN A O 1
ATOM 1304 N N . LEU A 1 171 ? 17.709 32.389 79.727 1.00 28.75 379 LEU A N 1
ATOM 1305 C CA . LEU A 1 171 ? 18.577 31.954 80.799 1.00 28.95 379 LEU A CA 1
ATOM 1306 C C . LEU A 1 171 ? 17.717 31.590 82.006 1.00 28.89 379 LEU A C 1
ATOM 1307 O O . LEU A 1 171 ? 16.528 32.009 82.073 1.00 25.82 379 LEU A O 1
ATOM 1312 N N . PRO A 1 172 ? 18.272 30.831 82.971 1.00 28.68 380 PRO A N 1
ATOM 1313 C CA . PRO A 1 172 ? 17.546 30.632 84.230 1.00 28.07 380 PRO A CA 1
ATOM 1314 C C . PRO A 1 172 ? 17.235 31.888 84.938 1.00 27.57 380 PRO A C 1
ATOM 1315 O O . PRO A 1 172 ? 18.013 32.809 85.131 1.00 28.52 380 PRO A O 1
ATOM 1319 N N . GLY A 1 173 ? 16.016 31.935 85.430 1.00 28.03 381 GLY A N 1
ATOM 1320 C CA . GLY A 1 173 ? 15.531 33.195 85.906 1.00 27.39 381 GLY A CA 1
ATOM 1321 C C . GLY A 1 173 ? 16.262 33.606 87.106 1.00 28.32 381 GLY A C 1
ATOM 1322 O O . GLY A 1 173 ? 16.379 34.808 87.319 1.00 29.00 381 GLY A O 1
ATOM 1323 N N . GLU A 1 174 ? 16.771 32.630 87.906 1.00 29.13 382 GLU A N 1
ATOM 1324 C CA . GLU A 1 174 ? 17.536 32.906 89.101 1.00 28.33 382 GLU A CA 1
ATOM 1325 C C . GLU A 1 174 ? 18.856 33.717 88.915 1.00 28.43 382 GLU A C 1
ATOM 1326 O O . GLU A 1 174 ? 19.362 34.322 89.858 1.00 28.69 382 GLU A O 1
ATOM 1332 N N . ARG A 1 175 ? 19.430 33.706 87.732 1.00 27.23 383 ARG A N 1
ATOM 1333 C CA . ARG A 1 175 ? 20.588 34.502 87.390 1.00 28.61 383 ARG A CA 1
ATOM 1334 C C . ARG A 1 175 ? 20.329 36.031 87.484 1.00 27.57 383 ARG A C 1
ATOM 1335 O O . ARG A 1 175 ? 21.294 36.812 87.559 1.00 28.04 383 ARG A O 1
ATOM 1343 N N . ILE A 1 176 ? 19.067 36.487 87.439 1.00 25.43 384 ILE A N 1
ATOM 1344 C CA . ILE A 1 176 ? 18.804 37.899 87.601 1.00 24.25 384 ILE A CA 1
ATOM 1345 C C . ILE A 1 176 ? 18.277 38.318 88.976 1.00 25.01 384 ILE A C 1
ATOM 1346 O O . ILE A 1 176 ? 17.988 39.517 89.159 1.00 23.96 384 ILE A O 1
ATOM 1351 N N . PHE A 1 177 ? 18.138 37.392 89.926 1.00 22.58 385 PHE A N 1
ATOM 1352 C CA . PHE A 1 177 ? 17.498 37.735 91.172 1.00 24.73 385 PHE A CA 1
ATOM 1353 C C . PHE A 1 177 ? 18.307 38.760 92.012 1.00 26.24 385 PHE A C 1
ATOM 1354 O O . PHE A 1 177 ? 17.726 39.604 92.682 1.00 25.79 385 PHE A O 1
ATOM 1362 N N . ASN A 1 178 ? 19.635 38.648 91.981 1.00 28.10 386 ASN A N 1
ATOM 1363 C CA . ASN A 1 178 ? 20.501 39.567 92.729 1.00 27.88 386 ASN A CA 1
ATOM 1364 C C . ASN A 1 178 ? 20.439 40.969 92.131 1.00 25.77 386 ASN A C 1
ATOM 1365 O O . ASN A 1 178 ? 20.329 41.931 92.860 1.00 24.71 386 ASN A O 1
ATOM 1370 N N . LYS A 1 179 ? 20.335 41.083 90.829 1.00 25.78 387 LYS A N 1
ATOM 1371 C CA . LYS A 1 179 ? 20.099 42.373 90.217 1.00 27.15 387 LYS A CA 1
ATOM 1372 C C . LYS A 1 179 ? 18.697 42.932 90.642 1.00 28.31 387 LYS A C 1
ATOM 1373 O O . LYS A 1 179 ? 18.557 44.144 90.916 1.00 25.09 387 LYS A O 1
ATOM 1379 N N . ILE A 1 180 ? 17.667 42.058 90.620 1.00 27.03 388 ILE A N 1
ATOM 1380 C CA . ILE A 1 180 ? 16.323 42.452 91.047 1.00 26.71 388 ILE A CA 1
ATOM 1381 C C . ILE A 1 180 ? 16.347 42.956 92.484 1.00 25.55 388 ILE A C 1
ATOM 1382 O O . ILE A 1 180 ? 15.803 43.993 92.794 1.00 25.66 388 ILE A O 1
ATOM 1387 N N . ARG A 1 181 ? 17.094 42.293 93.333 1.00 27.22 389 ARG A N 1
ATOM 1388 C CA . ARG A 1 181 ? 17.111 42.645 94.755 1.00 26.72 389 ARG A CA 1
ATOM 1389 C C . ARG A 1 181 ? 17.788 43.975 94.973 1.00 27.29 389 ARG A C 1
ATOM 1390 O O . ARG A 1 181 ? 17.420 44.728 95.865 1.00 28.09 389 ARG A O 1
ATOM 1398 N N . ASN A 1 182 ? 18.743 44.299 94.115 1.00 27.88 390 ASN A N 1
ATOM 1399 C CA . ASN A 1 182 ? 19.413 45.607 94.133 1.00 29.01 390 ASN A CA 1
ATOM 1400 C C . ASN A 1 182 ? 18.820 46.700 93.285 1.00 28.14 390 ASN A C 1
ATOM 1401 O O . ASN A 1 182 ? 19.471 47.728 93.083 1.00 29.46 390 ASN A O 1
ATOM 1406 N N . LEU A 1 183 ? 17.625 46.477 92.777 1.00 26.96 391 LEU A N 1
ATOM 1407 C CA . LEU A 1 183 ? 16.934 47.425 91.907 1.00 29.12 391 LEU A CA 1
ATOM 1408 C C . LEU A 1 183 ? 17.713 47.801 90.642 1.00 30.60 391 LEU A C 1
ATOM 1409 O O . LEU A 1 183 ? 17.589 48.934 90.164 1.00 29.54 391 LEU A O 1
ATOM 1414 N N . GLU A 1 184 ? 18.486 46.875 90.087 1.00 29.99 392 GLU A N 1
ATOM 1415 C CA . GLU A 1 184 ? 19.285 47.157 88.878 1.00 31.44 392 GLU A CA 1
ATOM 1416 C C . GLU A 1 184 ? 18.665 46.517 87.649 1.00 29.54 392 GLU A C 1
ATOM 1417 O O . GLU A 1 184 ? 17.982 45.462 87.778 1.00 30.12 392 GLU A O 1
ATOM 1423 N N . LEU A 1 185 ? 18.913 47.085 86.470 1.00 26.75 393 LEU A N 1
ATOM 1424 C CA . LEU A 1 185 ? 18.483 46.450 85.224 1.00 27.35 393 LEU A CA 1
ATOM 1425 C C . LEU A 1 185 ? 19.366 45.255 84.894 1.00 25.33 393 LEU A C 1
ATOM 1426 O O . LEU A 1 185 ? 20.574 45.407 84.798 1.00 24.14 393 LEU A O 1
ATOM 1431 N N . PRO A 1 186 ? 18.825 44.079 84.721 1.00 25.28 394 PRO A N 1
ATOM 1432 C CA . PRO A 1 186 ? 19.646 42.957 84.233 1.00 25.85 394 PRO A CA 1
ATOM 1433 C C . PRO A 1 186 ? 19.850 42.999 82.734 1.00 23.58 394 PRO A C 1
ATOM 1434 O O . PRO A 1 186 ? 18.893 43.101 81.927 1.00 25.28 394 PRO A O 1
ATOM 1438 N N . LEU A 1 187 ? 21.102 43.046 82.352 1.00 22.20 395 LEU A N 1
ATOM 1439 C CA . LEU A 1 187 ? 21.438 43.303 80.967 1.00 22.72 395 LEU A CA 1
ATOM 1440 C C . LEU A 1 187 ? 21.865 42.033 80.318 1.00 23.64 395 LEU A C 1
ATOM 1441 O O . LEU A 1 187 ? 22.541 41.175 80.913 1.00 23.25 395 LEU A O 1
ATOM 1446 N N . CYS A 1 188 ? 21.537 41.935 79.054 1.00 21.93 396 CYS A N 1
ATOM 1447 C CA . CYS A 1 188 ? 22.005 40.848 78.231 1.00 21.83 396 CYS A CA 1
ATOM 1448 C C . CYS A 1 188 ? 23.449 40.911 77.899 1.00 22.41 396 CYS A C 1
ATOM 1449 O O . CYS A 1 188 ? 23.949 41.908 77.357 1.00 22.29 396 CYS A O 1
ATOM 1452 N N . PRO A 1 189 ? 24.183 39.819 78.165 1.00 24.33 397 PRO A N 1
ATOM 1453 C CA . PRO A 1 189 ? 25.617 39.825 77.871 1.00 24.42 397 PRO A CA 1
ATOM 1454 C C . PRO A 1 189 ? 25.982 39.838 76.405 1.00 23.49 397 PRO A C 1
ATOM 1455 O O . PRO A 1 189 ? 27.037 40.325 76.050 1.00 22.20 397 PRO A O 1
ATOM 1459 N N . TYR A 1 190 ? 25.100 39.362 75.531 1.00 22.50 398 TYR A N 1
ATOM 1460 C CA . TYR A 1 190 ? 25.344 39.394 74.098 1.00 22.72 398 TYR A CA 1
ATOM 1461 C C . TYR A 1 190 ? 25.010 40.741 73.456 1.00 22.41 398 TYR A C 1
ATOM 1462 O O . TYR A 1 190 ? 25.683 41.165 72.524 1.00 21.31 398 TYR A O 1
ATOM 1471 N N . CYS A 1 191 ? 23.970 41.409 73.941 1.00 22.19 399 CYS A N 1
ATOM 1472 C CA . CYS A 1 191 ? 23.572 42.725 73.412 1.00 22.80 399 CYS A CA 1
ATOM 1473 C C . CYS A 1 191 ? 24.416 43.873 74.095 1.00 24.01 399 CYS A C 1
ATOM 1474 O O . CYS A 1 191 ? 24.322 45.032 73.751 1.00 23.52 399 CYS A O 1
ATOM 1477 N N . TYR A 1 192 ? 25.230 43.513 75.067 1.00 24.40 400 TYR A N 1
ATOM 1478 C CA . TYR A 1 192 ? 25.789 44.513 75.953 1.00 26.14 400 TYR A CA 1
ATOM 1479 C C . TYR A 1 192 ? 26.690 45.534 75.234 1.00 26.74 400 TYR A C 1
ATOM 1480 O O . TYR A 1 192 ? 26.636 46.703 75.521 1.00 26.95 400 TYR A O 1
ATOM 1489 N N . LYS A 1 193 ? 27.462 45.067 74.272 1.00 27.62 401 LYS A N 1
ATOM 1490 C CA . LYS A 1 193 ? 28.329 45.896 73.503 1.00 28.62 401 LYS A CA 1
ATOM 1491 C C . LYS A 1 193 ? 27.487 46.980 72.784 1.00 28.32 401 LYS A C 1
ATOM 1492 O O . LYS A 1 193 ? 27.797 48.161 72.879 1.00 25.00 401 LYS A O 1
ATOM 1498 N N . LYS A 1 194 ? 26.438 46.579 72.078 1.00 27.75 402 LYS A N 1
ATOM 1499 C CA . LYS A 1 194 ? 25.591 47.577 71.455 1.00 29.09 402 LYS A CA 1
ATOM 1500 C C . LYS A 1 194 ? 24.859 48.414 72.500 1.00 29.90 402 LYS A C 1
ATOM 1501 O O . LYS A 1 194 ? 24.766 49.624 72.320 1.00 31.21 402 LYS A O 1
ATOM 1503 N N . ARG A 1 195 ? 24.407 47.794 73.581 1.00 29.37 403 ARG A N 1
ATOM 1504 C CA . ARG A 1 195 ? 23.745 48.509 74.667 1.00 30.98 403 ARG A CA 1
ATOM 1505 C C . ARG A 1 195 ? 24.600 49.652 75.201 1.00 32.21 403 ARG A C 1
ATOM 1506 O O . ARG A 1 195 ? 24.132 50.771 75.352 1.00 31.26 403 ARG A O 1
ATOM 1514 N N . ARG A 1 196 ? 25.863 49.356 75.473 1.00 20.00 404 ARG A N 1
ATOM 1515 C CA . ARG A 1 196 ? 26.781 50.349 76.003 1.00 20.00 404 ARG A CA 1
ATOM 1516 C C . ARG A 1 196 ? 27.086 51.463 75.006 1.00 20.00 404 ARG A C 1
ATOM 1517 O O . ARG A 1 196 ? 27.316 52.594 75.395 1.00 34.63 404 ARG A O 1
ATOM 1519 N N . GLU A 1 197 ? 27.069 51.144 73.722 1.00 31.95 405 GLU A N 1
ATOM 1520 C CA . GLU A 1 197 ? 27.184 52.171 72.701 1.00 32.60 405 GLU A CA 1
ATOM 1521 C C . GLU A 1 197 ? 26.009 53.134 72.742 1.00 31.23 405 GLU A C 1
ATOM 1522 O O . GLU A 1 197 ? 26.186 54.339 72.724 1.00 30.52 405 GLU A O 1
ATOM 1528 N N . TYR A 1 198 ? 24.803 52.590 72.800 1.00 30.44 406 TYR A N 1
ATOM 1529 C CA . TYR A 1 198 ? 23.598 53.415 72.831 1.00 28.83 406 TYR A CA 1
ATOM 1530 C C . TYR A 1 198 ? 23.355 54.091 74.171 1.00 27.52 406 TYR A C 1
ATOM 1531 O O . TYR A 1 198 ? 22.773 55.178 74.182 1.00 27.31 406 TYR A O 1
ATOM 1540 N N . PHE A 1 199 ? 23.712 53.424 75.273 1.00 27.28 407 PHE A N 1
ATOM 1541 C CA . PHE A 1 199 ? 23.464 53.911 76.613 1.00 28.27 407 PHE A CA 1
ATOM 1542 C C . PHE A 1 199 ? 24.777 54.038 77.405 1.00 30.76 407 PHE A C 1
ATOM 1543 O O . PHE A 1 199 ? 25.010 53.259 78.329 1.00 32.92 407 PHE A O 1
ATOM 1551 N N . PRO A 1 200 ? 25.651 54.968 77.028 1.00 31.43 408 PRO A N 1
ATOM 1552 C CA . PRO A 1 200 ? 26.972 55.104 77.672 1.00 32.47 408 PRO A CA 1
ATOM 1553 C C . PRO A 1 200 ? 27.048 55.496 79.212 1.00 33.95 408 PRO A C 1
ATOM 1554 O O . PRO A 1 200 ? 26.240 56.340 79.630 1.00 33.92 408 PRO A O 1
ATOM 1558 N N . GLU A 1 218 ? 24.048 60.847 69.714 1.00 43.81 426 GLU A N 1
ATOM 1559 C CA . GLU A 1 218 ? 24.345 59.620 68.985 1.00 42.90 426 GLU A CA 1
ATOM 1560 C C . GLU A 1 218 ? 23.152 58.646 68.992 1.00 41.89 426 GLU A C 1
ATOM 1561 O O . GLU A 1 218 ? 22.673 58.323 67.903 1.00 44.30 426 GLU A O 1
ATOM 1563 N N . ARG A 1 219 ? 22.651 58.182 70.155 1.00 38.48 427 ARG A N 1
ATOM 1564 C CA . ARG A 1 219 ? 21.586 57.142 70.145 1.00 35.93 427 ARG A CA 1
ATOM 1565 C C . ARG A 1 219 ? 20.371 57.546 69.272 1.00 32.83 427 ARG A C 1
ATOM 1566 O O . ARG A 1 219 ? 19.748 58.573 69.572 1.00 29.82 427 ARG A O 1
ATOM 1574 N N . PRO A 1 220 ? 19.970 56.747 68.269 1.00 32.30 428 PRO A N 1
ATOM 1575 C CA . PRO A 1 220 ? 18.768 57.105 67.464 1.00 30.15 428 PRO A CA 1
ATOM 1576 C C . PRO A 1 220 ? 17.499 57.093 68.307 1.00 29.06 428 PRO A C 1
ATOM 1577 O O . PRO A 1 220 ? 17.472 56.355 69.308 1.00 25.52 428 PRO A O 1
ATOM 1581 N N . PRO A 1 221 ? 16.503 57.923 67.980 1.00 28.12 429 PRO A N 1
ATOM 1582 C CA . PRO A 1 221 ? 15.292 58.039 68.797 1.00 29.43 429 PRO A CA 1
ATOM 1583 C C . PRO A 1 221 ? 14.382 56.812 68.796 1.00 28.60 429 PRO A C 1
ATOM 1584 O O . PRO A 1 221 ? 13.603 56.691 69.702 1.00 30.04 429 PRO A O 1
ATOM 1588 N N . TYR A 1 222 ? 14.595 55.900 67.859 1.00 27.71 430 TYR A N 1
ATOM 1589 C CA . TYR A 1 222 ? 13.810 54.679 67.713 1.00 25.85 430 TYR A CA 1
ATOM 1590 C C . TYR A 1 222 ? 14.431 53.495 68.475 1.00 25.97 430 TYR A C 1
ATOM 1591 O O . TYR A 1 222 ? 13.851 52.412 68.432 1.00 24.62 430 TYR A O 1
ATOM 1600 N N . ILE A 1 223 ? 15.528 53.701 69.224 1.00 22.69 431 ILE A N 1
ATOM 1601 C CA . ILE A 1 223 ? 16.023 52.663 70.118 1.00 23.45 431 ILE A CA 1
ATOM 1602 C C . ILE A 1 223 ? 15.310 52.832 71.438 1.00 23.05 431 ILE A C 1
ATOM 1603 O O . ILE A 1 223 ? 15.368 53.882 72.043 1.00 21.73 431 ILE A O 1
ATOM 1608 N N . LEU A 1 224 ? 14.670 51.802 71.938 1.00 22.51 432 LEU A N 1
ATOM 1609 C CA . LEU A 1 224 ? 13.935 51.910 73.155 1.00 20.77 432 LEU A CA 1
ATOM 1610 C C . LEU A 1 224 ? 14.829 51.655 74.353 1.00 21.82 432 LEU A C 1
ATOM 1611 O O . LEU A 1 224 ? 15.858 50.975 74.255 1.00 20.93 432 LEU A O 1
ATOM 1616 N N . ASN A 1 225 ? 14.369 52.103 75.495 1.00 20.49 433 ASN A N 1
ATOM 1617 C CA . ASN A 1 225 ? 15.120 51.902 76.753 1.00 20.44 433 ASN A CA 1
ATOM 1618 C C . ASN A 1 225 ? 15.291 50.451 77.184 1.00 20.26 433 ASN A C 1
ATOM 1619 O O . ASN A 1 225 ? 16.128 50.165 78.061 1.00 21.41 433 ASN A O 1
ATOM 1624 N N . SER A 1 226 ? 14.457 49.546 76.642 1.00 19.69 434 SER A N 1
ATOM 1625 C CA . SER A 1 226 ? 14.529 48.107 76.852 1.00 19.90 434 SER A CA 1
ATOM 1626 C C . SER A 1 226 ? 15.593 47.395 76.009 1.00 20.83 434 SER A C 1
ATOM 1627 O O . SER A 1 226 ? 15.795 46.213 76.195 1.00 21.14 434 SER A O 1
ATOM 1630 N N . TYR A 1 227 ? 16.325 48.146 75.160 1.00 18.98 435 TYR A N 1
ATOM 1631 C CA . TYR A 1 227 ? 17.316 47.506 74.269 1.00 20.69 435 TYR A CA 1
ATOM 1632 C C . TYR A 1 227 ? 18.300 46.633 75.045 1.00 18.80 435 TYR A C 1
ATOM 1633 O O . TYR A 1 227 ? 18.968 47.107 76.007 1.00 21.08 435 TYR A O 1
ATOM 1642 N N . GLY A 1 228 ? 18.376 45.346 74.760 1.00 20.28 436 GLY A N 1
ATOM 1643 C CA . GLY A 1 228 ? 19.338 44.471 75.480 1.00 19.43 436 GLY A CA 1
ATOM 1644 C C . GLY A 1 228 ? 19.107 44.262 77.004 1.00 19.52 436 GLY A C 1
ATOM 1645 O O . GLY A 1 228 ? 20.030 43.895 77.755 1.00 19.82 436 GLY A O 1
ATOM 1646 N N . VAL A 1 229 ? 17.864 44.429 77.409 1.00 19.81 437 VAL A N 1
ATOM 1647 C CA . VAL A 1 229 ? 17.395 44.150 78.751 1.00 21.13 437 VAL A CA 1
ATOM 1648 C C . VAL A 1 229 ? 16.749 42.799 78.826 1.00 20.14 437 VAL A C 1
ATOM 1649 O O . VAL A 1 229 ? 15.902 42.454 78.059 1.00 20.08 437 VAL A O 1
ATOM 1653 N N . LEU A 1 230 ? 17.150 42.028 79.850 1.00 20.34 438 LEU A N 1
ATOM 1654 C CA . LEU A 1 230 ? 16.450 40.807 80.191 1.00 21.38 438 LEU A CA 1
ATOM 1655 C C . LEU A 1 230 ? 15.130 41.070 80.906 1.00 21.88 438 LEU A C 1
ATOM 1656 O O . LEU A 1 230 ? 15.036 41.948 81.795 1.00 23.34 438 LEU A O 1
ATOM 1661 N N . LYS A 1 231 ? 14.106 40.278 80.521 1.00 21.17 439 LYS A N 1
ATOM 1662 C CA . LYS A 1 231 ? 12.761 40.313 81.078 1.00 21.16 439 LYS A CA 1
ATOM 1663 C C . LYS A 1 231 ? 12.422 38.941 81.693 1.00 21.20 439 LYS A C 1
ATOM 1664 O O . LYS A 1 231 ? 12.615 37.926 81.036 1.00 21.47 439 LYS A O 1
ATOM 1670 N N . PRO A 1 232 ? 11.928 38.850 82.939 1.00 20.44 440 PRO A N 1
ATOM 1671 C CA . PRO A 1 232 ? 11.529 37.533 83.422 1.00 21.11 440 PRO A CA 1
ATOM 1672 C C . PRO A 1 232 ? 10.371 37.067 82.600 1.00 19.55 440 PRO A C 1
ATOM 1673 O O . PRO A 1 232 ? 9.553 37.857 82.130 1.00 21.20 440 PRO A O 1
ATOM 1677 N N . ASP A 1 233 ? 10.296 35.775 82.398 1.00 21.05 441 ASP A N 1
ATOM 1678 C CA . ASP A 1 233 ? 9.243 35.162 81.562 1.00 21.61 441 ASP A CA 1
ATOM 1679 C C . ASP A 1 233 ? 7.892 34.985 82.264 1.00 20.88 441 ASP A C 1
ATOM 1680 O O . ASP A 1 233 ? 7.279 33.903 82.252 1.00 20.81 441 ASP A O 1
ATOM 1685 N N . ILE A 1 234 ? 7.506 35.994 83.032 1.00 21.18 442 ILE A N 1
ATOM 1686 C CA . ILE A 1 234 ? 6.187 36.224 83.429 1.00 20.21 442 ILE A CA 1
ATOM 1687 C C . ILE A 1 234 ? 5.441 37.059 82.383 1.00 20.71 442 ILE A C 1
ATOM 1688 O O . ILE A 1 234 ? 6.034 37.887 81.658 1.00 20.74 442 ILE A O 1
ATOM 1693 N N . THR A 1 235 ? 4.150 36.831 82.308 1.00 20.28 443 THR A N 1
ATOM 1694 C CA . THR A 1 235 ? 3.330 37.469 81.275 1.00 19.71 443 THR A CA 1
ATOM 1695 C C . THR A 1 235 ? 2.901 38.865 81.795 1.00 19.34 443 THR A C 1
ATOM 1696 O O . THR A 1 235 ? 2.198 38.979 82.830 1.00 18.77 443 THR A O 1
ATOM 1700 N N . PHE A 1 236 ? 3.267 39.905 81.014 1.00 18.73 444 PHE A N 1
ATOM 1701 C CA . PHE A 1 236 ? 2.854 41.256 81.359 1.00 17.95 444 PHE A CA 1
ATOM 1702 C C . PHE A 1 236 ? 1.491 41.551 80.701 1.00 20.74 444 PHE A C 1
ATOM 1703 O O . PHE A 1 236 ? 1.143 40.957 79.676 1.00 20.63 444 PHE A O 1
ATOM 1711 N N . PHE A 1 237 ? 0.766 42.538 81.214 1.00 21.93 445 PHE A N 1
ATOM 1712 C CA . PHE A 1 237 ? -0.435 43.022 80.617 1.00 22.06 445 PHE A CA 1
ATOM 1713 C C . PHE A 1 237 ? -0.091 43.576 79.237 1.00 23.56 445 PHE A C 1
ATOM 1714 O O . PHE A 1 237 ? 0.836 44.384 79.087 1.00 23.23 445 PHE A O 1
ATOM 1722 N N . GLY A 1 238 ? -0.815 43.118 78.220 1.00 23.08 446 GLY A N 1
ATOM 1723 C CA . GLY A 1 238 ? -0.497 43.425 76.876 1.00 23.00 446 GLY A CA 1
ATOM 1724 C C . GLY A 1 238 ? 0.468 42.520 76.172 1.00 22.96 446 GLY A C 1
ATOM 1725 O O . GLY A 1 238 ? 0.785 42.793 75.015 1.00 25.05 446 GLY A O 1
ATOM 1726 N N . GLU A 1 239 ? 0.971 41.478 76.830 1.00 22.91 447 GLU A N 1
ATOM 1727 C CA . GLU A 1 239 ? 1.868 40.492 76.231 1.00 23.17 447 GLU A CA 1
ATOM 1728 C C . GLU A 1 239 ? 1.087 39.190 75.927 1.00 23.37 447 GLU A C 1
ATOM 1729 O O . GLU A 1 239 ? 0.186 38.774 76.691 1.00 23.35 447 GLU A O 1
ATOM 1735 N N . ALA A 1 240 ? 1.505 38.476 74.892 1.00 20.04 448 ALA A N 1
ATOM 1736 C CA . ALA A 1 240 ? 0.998 37.119 74.683 1.00 18.80 448 ALA A CA 1
ATOM 1737 C C . ALA A 1 240 ? 1.316 36.145 75.781 1.00 18.29 448 ALA A C 1
ATOM 1738 O O . ALA A 1 240 ? 2.379 36.174 76.323 1.00 17.36 448 ALA A O 1
ATOM 1740 N N . LEU A 1 241 ? 0.370 35.273 76.080 1.00 17.47 449 LEU A N 1
ATOM 1741 C CA . LEU A 1 241 ? 0.504 34.214 77.008 1.00 18.81 449 LEU A CA 1
ATOM 1742 C C . LEU A 1 241 ? 1.538 33.176 76.518 1.00 19.65 449 LEU A C 1
ATOM 1743 O O . LEU A 1 241 ? 1.773 33.045 75.346 1.00 18.24 449 LEU A O 1
ATOM 1748 N N . PRO A 1 242 ? 2.128 32.397 77.433 1.00 20.34 450 PRO A N 1
ATOM 1749 C CA . PRO A 1 242 ? 3.022 31.289 77.044 1.00 21.51 450 PRO A CA 1
ATOM 1750 C C . PRO A 1 242 ? 2.251 30.307 76.147 1.00 21.35 450 PRO A C 1
ATOM 1751 O O . PRO A 1 242 ? 1.023 30.044 76.326 1.00 17.92 450 PRO A O 1
ATOM 1755 N N . ASN A 1 243 ? 2.967 29.642 75.259 1.00 23.10 451 ASN A N 1
ATOM 1756 C CA . ASN A 1 243 ? 2.297 28.733 74.328 1.00 23.95 451 ASN A CA 1
ATOM 1757 C C . ASN A 1 243 ? 1.619 27.505 74.919 1.00 23.33 451 ASN A C 1
ATOM 1758 O O . ASN A 1 243 ? 0.637 27.027 74.342 1.00 23.01 451 ASN A O 1
ATOM 1763 N N . LYS A 1 244 ? 2.027 27.054 76.105 1.00 23.80 452 LYS A N 1
ATOM 1764 C CA . LYS A 1 244 ? 1.337 25.965 76.708 1.00 23.65 452 LYS A CA 1
ATOM 1765 C C . LYS A 1 244 ? -0.129 26.261 76.995 1.00 24.55 452 LYS A C 1
ATOM 1766 O O . LYS A 1 244 ? -0.977 25.346 77.023 1.00 24.50 452 LYS A O 1
ATOM 1772 N N . PHE A 1 245 ? -0.465 27.523 77.272 1.00 24.09 453 PHE A N 1
ATOM 1773 C CA . PHE A 1 245 ? -1.812 27.858 77.506 1.00 22.06 453 PHE A CA 1
ATOM 1774 C C . PHE A 1 245 ? -2.752 27.552 76.364 1.00 22.24 453 PHE A C 1
ATOM 1775 O O . PHE A 1 245 ? -3.685 26.781 76.532 1.00 21.39 453 PHE A O 1
ATOM 1783 N N . HIS A 1 246 ? -2.547 28.055 75.171 1.00 23.28 454 HIS A N 1
ATOM 1784 C CA . HIS A 1 246 ? -3.569 27.810 74.185 1.00 26.20 454 HIS A CA 1
ATOM 1785 C C . HIS A 1 246 ? -3.544 26.349 73.681 1.00 26.66 454 HIS A C 1
ATOM 1786 O O . HIS A 1 246 ? -4.582 25.798 73.304 1.00 27.37 454 HIS A O 1
ATOM 1793 N N . LYS A 1 247 ? -2.358 25.758 73.696 1.00 27.01 455 LYS A N 1
ATOM 1794 C CA . LYS A 1 247 ? -2.187 24.367 73.316 1.00 26.82 455 LYS A CA 1
ATOM 1795 C C . LYS A 1 247 ? -2.964 23.457 74.238 1.00 25.32 455 LYS A C 1
ATOM 1796 O O . LYS A 1 247 ? -3.683 22.571 73.769 1.00 25.33 455 LYS A O 1
ATOM 1802 N N . SER A 1 248 ? -2.855 23.664 75.541 1.00 22.60 456 SER A N 1
ATOM 1803 C CA . SER A 1 248 ? -3.562 22.854 76.482 1.00 22.24 456 SER A CA 1
ATOM 1804 C C . SER A 1 248 ? -5.103 23.099 76.479 1.00 22.40 456 SER A C 1
ATOM 1805 O O . SER A 1 248 ? -5.883 22.134 76.625 1.00 20.81 456 SER A O 1
ATOM 1808 N N . ILE A 1 249 ? -5.533 24.359 76.410 1.00 21.37 457 ILE A N 1
ATOM 1809 C CA . ILE A 1 249 ? -6.931 24.678 76.745 1.00 23.61 457 ILE A CA 1
ATOM 1810 C C . ILE A 1 249 ? -7.793 24.138 75.641 1.00 24.98 457 ILE A C 1
ATOM 1811 O O . ILE A 1 249 ? -8.904 23.692 75.881 1.00 23.89 457 ILE A O 1
ATOM 1816 N N . ARG A 1 250 ? -7.249 24.179 74.428 1.00 26.92 458 ARG A N 1
ATOM 1817 C CA . ARG A 1 250 ? -7.954 23.690 73.257 1.00 29.48 458 ARG A CA 1
ATOM 1818 C C . ARG A 1 250 ? -8.355 22.229 73.417 1.00 27.73 458 ARG A C 1
ATOM 1819 O O . ARG A 1 250 ? -9.475 21.834 73.134 1.00 27.04 458 ARG A O 1
ATOM 1827 N N . GLU A 1 251 ? -7.434 21.429 73.925 1.00 27.40 459 GLU A N 1
ATOM 1828 C CA . GLU A 1 251 ? -7.742 20.047 74.135 1.00 28.02 459 GLU A CA 1
ATOM 1829 C C . GLU A 1 251 ? -8.534 19.854 75.437 1.00 25.99 459 GLU A C 1
ATOM 1830 O O . GLU A 1 251 ? -9.460 19.025 75.499 1.00 24.88 459 GLU A O 1
ATOM 1836 N N . ASP A 1 252 ? -8.196 20.588 76.487 1.00 24.14 460 ASP A N 1
ATOM 1837 C CA . ASP A 1 252 ? -8.824 20.314 77.763 1.00 23.90 460 ASP A CA 1
ATOM 1838 C C . ASP A 1 252 ? -10.334 20.583 77.792 1.00 25.22 460 ASP A C 1
ATOM 1839 O O . ASP A 1 252 ? -11.071 19.891 78.498 1.00 23.77 460 ASP A O 1
ATOM 1844 N N . ILE A 1 253 ? -10.806 21.589 77.067 1.00 26.59 461 ILE A N 1
ATOM 1845 C CA . ILE A 1 253 ? -12.238 21.947 77.093 1.00 28.21 461 ILE A CA 1
ATOM 1846 C C . ILE A 1 253 ? -13.055 20.877 76.440 1.00 27.12 461 ILE A C 1
ATOM 1847 O O . ILE A 1 253 ? -14.207 20.746 76.721 1.00 29.60 461 ILE A O 1
ATOM 1852 N N . LEU A 1 254 ? -12.452 20.002 75.668 1.00 28.17 462 LEU A N 1
ATOM 1853 C CA . LEU A 1 254 ? -13.193 18.878 75.051 1.00 27.88 462 LEU A CA 1
ATOM 1854 C C . LEU A 1 254 ? -13.435 17.746 76.081 1.00 27.02 462 LEU A C 1
ATOM 1855 O O . LEU A 1 254 ? -14.229 16.868 75.831 1.00 25.55 462 LEU A O 1
ATOM 1860 N N . GLU A 1 255 ? -12.663 17.706 77.176 1.00 24.51 463 GLU A N 1
ATOM 1861 C CA . GLU A 1 255 ? -12.640 16.524 78.023 1.00 24.81 463 GLU A CA 1
ATOM 1862 C C . GLU A 1 255 ? -13.116 16.878 79.452 1.00 23.66 463 GLU A C 1
ATOM 1863 O O . GLU A 1 255 ? -13.505 15.983 80.200 1.00 23.62 463 GLU A O 1
ATOM 1869 N N . CYS A 1 256 ? -12.946 18.136 79.851 1.00 19.94 464 CYS A N 1
ATOM 1870 C CA . CYS A 1 256 ? -13.300 18.624 81.184 1.00 22.14 464 CYS A CA 1
ATOM 1871 C C . CYS A 1 256 ? -14.648 18.103 81.652 1.00 21.24 464 CYS A C 1
ATOM 1872 O O . CYS A 1 256 ? -15.633 18.303 80.963 1.00 20.97 464 CYS A O 1
ATOM 1875 N N . ASP A 1 257 ? -14.729 17.536 82.860 1.00 21.99 465 ASP A N 1
ATOM 1876 C CA . ASP A 1 257 ? -16.029 17.114 83.379 1.00 20.56 465 ASP A CA 1
ATOM 1877 C C . ASP A 1 257 ? -16.494 17.809 84.623 1.00 20.50 465 ASP A C 1
ATOM 1878 O O . ASP A 1 257 ? -17.611 17.579 85.081 1.00 18.80 465 ASP A O 1
ATOM 1883 N N . LEU A 1 258 ? -15.681 18.741 85.094 1.00 20.27 466 LEU A N 1
ATOM 1884 C CA . LEU A 1 258 ? -15.923 19.556 86.289 1.00 20.60 466 LEU A CA 1
ATOM 1885 C C . LEU A 1 258 ? -14.887 20.677 86.282 1.00 20.74 466 LEU A C 1
ATOM 1886 O O . LEU A 1 258 ? -13.684 20.385 86.041 1.00 20.78 466 LEU A O 1
ATOM 1891 N N . LEU A 1 259 ? -15.321 21.926 86.478 1.00 18.86 467 LEU A N 1
ATOM 1892 C CA . LEU A 1 259 ? -14.430 23.095 86.628 1.00 19.21 467 LEU A CA 1
ATOM 1893 C C . LEU A 1 259 ? -14.596 23.646 88.022 1.00 19.97 467 LEU A C 1
ATOM 1894 O O . LEU A 1 259 ? -15.742 23.848 88.485 1.00 19.95 467 LEU A O 1
ATOM 1899 N N . ILE A 1 260 ? -13.446 23.855 88.656 1.00 20.17 468 ILE A N 1
ATOM 1900 C CA . ILE A 1 260 ? -13.353 24.440 89.979 1.00 18.99 468 ILE A CA 1
ATOM 1901 C C . ILE A 1 260 ? -12.389 25.652 89.926 1.00 20.04 468 ILE A C 1
ATOM 1902 O O . ILE A 1 260 ? -11.184 25.536 89.596 1.00 20.74 468 ILE A O 1
ATOM 1907 N N . CYS A 1 261 ? -12.920 26.827 90.263 1.00 21.31 469 CYS A N 1
ATOM 1908 C CA . CYS A 1 261 ? -12.162 28.099 90.142 1.00 21.98 469 CYS A CA 1
ATOM 1909 C C . CYS A 1 261 ? -11.961 28.498 91.606 1.00 18.73 469 CYS A C 1
ATOM 1910 O O . CYS A 1 261 ? -12.896 28.523 92.381 1.00 19.38 469 CYS A O 1
ATOM 1913 N N . ILE A 1 262 ? -10.727 28.766 92.002 1.00 19.40 470 ILE A N 1
ATOM 1914 C CA A ILE A 1 262 ? -10.356 28.906 93.417 0.50 17.68 470 ILE A CA 1
ATOM 1915 C CA B ILE A 1 262 ? -10.346 28.899 93.419 0.50 17.40 470 ILE A CA 1
ATOM 1916 C C . ILE A 1 262 ? -9.412 30.086 93.633 1.00 17.52 470 ILE A C 1
ATOM 1917 O O . ILE A 1 262 ? -8.350 30.177 92.980 1.00 18.45 470 ILE A O 1
ATOM 1926 N N . GLY A 1 263 ? -9.750 30.992 94.557 1.00 18.88 471 GLY A N 1
ATOM 1927 C CA . GLY A 1 263 ? -8.808 32.038 94.966 1.00 20.17 471 GLY A CA 1
ATOM 1928 C C . GLY A 1 263 ? -8.494 33.028 93.859 1.00 18.19 471 GLY A C 1
ATOM 1929 O O . GLY A 1 263 ? -7.363 33.382 93.667 1.00 19.39 471 GLY A O 1
ATOM 1930 N N . THR A 1 264 ? -9.469 33.362 93.058 1.00 20.14 472 THR A N 1
ATOM 1931 C CA . THR A 1 264 ? -9.259 34.343 92.006 1.00 20.80 472 THR A CA 1
ATOM 1932 C C . THR A 1 264 ? -10.464 35.282 91.865 1.00 20.28 472 THR A C 1
ATOM 1933 O O . THR A 1 264 ? -11.598 34.876 92.059 1.00 20.41 472 THR A O 1
ATOM 1937 N N . SER A 1 265 ? -10.216 36.536 91.458 1.00 21.28 473 SER A N 1
ATOM 1938 C CA . SER A 1 265 ? -11.271 37.500 91.081 1.00 19.22 473 SER A CA 1
ATOM 1939 C C . SER A 1 265 ? -11.737 37.308 89.626 1.00 21.80 473 SER A C 1
ATOM 1940 O O . SER A 1 265 ? -12.719 37.883 89.209 1.00 20.39 473 SER A O 1
ATOM 1943 N N . LEU A 1 266 ? -10.966 36.559 88.836 1.00 21.30 474 LEU A N 1
ATOM 1944 C CA . LEU A 1 266 ? -11.251 36.239 87.492 1.00 21.86 474 LEU A CA 1
ATOM 1945 C C . LEU A 1 266 ? -11.412 37.488 86.579 1.00 22.45 474 LEU A C 1
ATOM 1946 O O . LEU A 1 266 ? -12.372 37.644 85.715 1.00 21.86 474 LEU A O 1
ATOM 1951 N N . LYS A 1 267 ? -10.511 38.431 86.783 1.00 20.71 475 LYS A N 1
ATOM 1952 C CA . LYS A 1 267 ? -10.588 39.724 86.058 1.00 22.40 475 LYS A CA 1
ATOM 1953 C C . LYS A 1 267 ? -9.607 39.844 84.893 1.00 23.32 475 LYS A C 1
ATOM 1954 O O . LYS A 1 267 ? -9.598 40.860 84.181 1.00 22.89 475 LYS A O 1
ATOM 1960 N N . VAL A 1 268 ? -8.848 38.808 84.643 1.00 21.52 476 VAL A N 1
ATOM 1961 C CA . VAL A 1 268 ? -7.859 38.890 83.562 1.00 20.26 476 VAL A CA 1
ATOM 1962 C C . VAL A 1 268 ? -8.129 37.821 82.492 1.00 20.70 476 VAL A C 1
ATOM 1963 O O . VAL A 1 268 ? -8.188 36.590 82.782 1.00 19.85 476 VAL A O 1
ATOM 1967 N N . ALA A 1 269 ? -8.239 38.307 81.260 1.00 21.19 477 ALA A N 1
ATOM 1968 C CA . ALA A 1 269 ? -8.426 37.503 80.062 1.00 20.45 477 ALA A CA 1
ATOM 1969 C C . ALA A 1 269 ? -7.078 37.255 79.311 1.00 21.36 477 ALA A C 1
ATOM 1970 O O . ALA A 1 269 ? -6.148 37.990 79.539 1.00 20.87 477 ALA A O 1
ATOM 1972 N N . PRO A 1 270 ? -6.936 36.122 78.603 1.00 20.54 478 PRO A N 1
ATOM 1973 C CA . PRO A 1 270 ? -7.984 35.106 78.416 1.00 21.70 478 PRO A CA 1
ATOM 1974 C C . PRO A 1 270 ? -8.269 34.070 79.500 1.00 21.65 478 PRO A C 1
ATOM 1975 O O . PRO A 1 270 ? -9.181 33.241 79.322 1.00 22.58 478 PRO A O 1
ATOM 1979 N N . VAL A 1 271 ? -7.549 34.047 80.615 1.00 21.55 479 VAL A N 1
ATOM 1980 C CA . VAL A 1 271 ? -7.842 33.072 81.609 1.00 21.48 479 VAL A CA 1
ATOM 1981 C C . VAL A 1 271 ? -9.307 33.094 82.060 1.00 22.21 479 VAL A C 1
ATOM 1982 O O . VAL A 1 271 ? -9.900 32.039 82.238 1.00 22.68 479 VAL A O 1
ATOM 1986 N N . SER A 1 272 ? -9.866 34.306 82.247 1.00 19.81 480 SER A N 1
ATOM 1987 C CA . SER A 1 272 ? -11.229 34.554 82.724 1.00 20.88 480 SER A CA 1
ATOM 1988 C C . SER A 1 272 ? -12.215 34.034 81.696 1.00 21.20 480 SER A C 1
ATOM 1989 O O . SER A 1 272 ? -13.328 33.772 82.037 1.00 22.13 480 SER A O 1
ATOM 1992 N N . GLU A 1 273 ? -11.783 33.776 80.480 1.00 23.15 481 GLU A N 1
ATOM 1993 C CA . GLU A 1 273 ? -12.659 33.177 79.472 1.00 23.20 481 GLU A CA 1
ATOM 1994 C C . GLU A 1 273 ? -12.745 31.651 79.591 1.00 22.97 481 GLU A C 1
ATOM 1995 O O . GLU A 1 273 ? -13.528 30.979 78.869 1.00 23.84 481 GLU A O 1
ATOM 2001 N N . ILE A 1 274 ? -11.964 31.042 80.460 1.00 22.20 482 ILE A N 1
ATOM 2002 C CA . ILE A 1 274 ? -12.070 29.592 80.542 1.00 21.82 482 ILE A CA 1
ATOM 2003 C C . ILE A 1 274 ? -13.524 29.200 80.885 1.00 21.53 482 ILE A C 1
ATOM 2004 O O . ILE A 1 274 ? -14.022 28.194 80.369 1.00 22.86 482 ILE A O 1
ATOM 2009 N N . VAL A 1 275 ? -14.173 29.977 81.735 1.00 19.69 483 VAL A N 1
ATOM 2010 C CA . VAL A 1 275 ? -15.504 29.666 82.175 1.00 23.02 483 VAL A CA 1
ATOM 2011 C C . VAL A 1 275 ? -16.568 29.744 81.032 1.00 23.24 483 VAL A C 1
ATOM 2012 O O . VAL A 1 275 ? -17.659 29.152 81.135 1.00 23.08 483 VAL A O 1
ATOM 2016 N N . ASN A 1 276 ? -16.205 30.457 79.979 1.00 24.76 484 ASN A N 1
ATOM 2017 C CA . ASN A 1 276 ? -17.010 30.500 78.746 1.00 24.84 484 ASN A CA 1
ATOM 2018 C C . ASN A 1 276 ? -16.666 29.519 77.708 1.00 25.74 484 ASN A C 1
ATOM 2019 O O . ASN A 1 276 ? -17.474 29.291 76.780 1.00 27.55 484 ASN A O 1
ATOM 2032 N N . VAL A 1 278 ? -15.520 26.204 78.395 1.00 26.44 486 VAL A N 1
ATOM 2033 C CA . VAL A 1 278 ? -15.918 24.905 78.794 1.00 26.82 486 VAL A CA 1
ATOM 2034 C C . VAL A 1 278 ? -17.364 24.726 78.332 1.00 26.87 486 VAL A C 1
ATOM 2035 O O . VAL A 1 278 ? -18.178 25.637 78.480 1.00 26.47 486 VAL A O 1
ATOM 2039 N N . PRO A 1 279 ? -17.736 23.529 77.832 1.00 26.82 487 PRO A N 1
ATOM 2040 C CA . PRO A 1 279 ? -19.115 23.330 77.355 1.00 25.87 487 PRO A CA 1
ATOM 2041 C C . PRO A 1 279 ? -20.113 23.540 78.499 1.00 24.84 487 PRO A C 1
ATOM 2042 O O . PRO A 1 279 ? -19.821 23.373 79.691 1.00 21.02 487 PRO A O 1
ATOM 2046 N N . SER A 1 280 ? -21.285 23.922 78.093 1.00 22.25 488 SER A N 1
ATOM 2047 C CA . SER A 1 280 ? -22.335 24.476 78.971 1.00 24.82 488 SER A CA 1
ATOM 2048 C C . SER A 1 280 ? -22.845 23.438 80.020 1.00 23.95 488 SER A C 1
ATOM 2049 O O . SER A 1 280 ? -23.207 23.807 81.148 1.00 25.14 488 SER A O 1
ATOM 2052 N N . HIS A 1 281 ? -22.778 22.152 79.700 1.00 24.82 489 HIS A N 1
ATOM 2053 C CA . HIS A 1 281 ? -23.238 21.107 80.592 1.00 24.40 489 HIS A CA 1
ATOM 2054 C C . HIS A 1 281 ? -22.247 20.787 81.751 1.00 24.36 489 HIS A C 1
ATOM 2055 O O . HIS A 1 281 ? -22.627 20.117 82.721 1.00 24.32 489 HIS A O 1
ATOM 2062 N N . VAL A 1 282 ? -21.003 21.313 81.713 1.00 22.62 490 VAL A N 1
ATOM 2063 C CA . VAL A 1 282 ? -20.000 20.954 82.711 1.00 23.44 490 VAL A CA 1
ATOM 2064 C C . VAL A 1 282 ? -20.251 21.792 83.943 1.00 22.15 490 VAL A C 1
ATOM 2065 O O . VAL A 1 282 ? -20.329 23.042 83.823 1.00 20.65 490 VAL A O 1
ATOM 2069 N N . PRO A 1 283 ? -20.409 21.169 85.111 1.00 22.19 491 PRO A N 1
ATOM 2070 C CA . PRO A 1 283 ? -20.578 21.946 86.347 1.00 21.75 491 PRO A CA 1
ATOM 2071 C C . PRO A 1 283 ? -19.384 22.869 86.706 1.00 22.20 491 PRO A C 1
ATOM 2072 O O . PRO A 1 283 ? -18.229 22.483 86.578 1.00 21.93 491 PRO A O 1
ATOM 2076 N N . GLN A 1 284 ? -19.690 24.060 87.199 1.00 20.13 492 GLN A N 1
ATOM 2077 C CA . GLN A 1 284 ? -18.692 25.033 87.497 1.00 19.46 492 GLN A CA 1
ATOM 2078 C C . GLN A 1 284 ? -18.829 25.460 88.947 1.00 19.49 492 GLN A C 1
ATOM 2079 O O . GLN A 1 284 ? -19.901 25.913 89.340 1.00 20.41 492 GLN A O 1
ATOM 2085 N N . VAL A 1 285 ? -17.749 25.348 89.723 1.00 19.36 493 VAL A N 1
ATOM 2086 C CA . VAL A 1 285 ? -17.810 25.605 91.169 1.00 20.18 493 VAL A CA 1
ATOM 2087 C C . VAL A 1 285 ? -16.790 26.698 91.457 1.00 20.57 493 VAL A C 1
ATOM 2088 O O . VAL A 1 285 ? -15.711 26.632 90.941 1.00 20.63 493 VAL A O 1
ATOM 2092 N N . LEU A 1 286 ? -17.137 27.689 92.294 1.00 18.68 494 LEU A N 1
ATOM 2093 C CA . LEU A 1 286 ? -16.239 28.687 92.786 1.00 18.80 494 LEU A CA 1
ATOM 2094 C C . LEU A 1 286 ? -15.987 28.452 94.248 1.00 18.42 494 LEU A C 1
ATOM 2095 O O . LEU A 1 286 ? -16.904 28.161 95.009 1.00 19.83 494 LEU A O 1
ATOM 2100 N N . ILE A 1 287 ? -14.734 28.523 94.604 1.00 19.08 495 ILE A N 1
ATOM 2101 C CA . ILE A 1 287 ? -14.281 28.506 96.013 1.00 17.27 495 ILE A CA 1
ATOM 2102 C C . ILE A 1 287 ? -13.432 29.765 96.187 1.00 16.99 495 ILE A C 1
ATOM 2103 O O . ILE A 1 287 ? -12.314 29.897 95.596 1.00 18.94 495 ILE A O 1
ATOM 2108 N N . ASN A 1 288 ? -13.947 30.722 96.979 1.00 18.75 496 ASN A N 1
ATOM 2109 C CA . ASN A 1 288 ? -13.370 32.032 96.995 1.00 18.56 496 ASN A CA 1
ATOM 2110 C C . ASN A 1 288 ? -13.928 32.862 98.140 1.00 16.95 496 ASN A C 1
ATOM 2111 O O . ASN A 1 288 ? -15.107 32.623 98.490 1.00 18.92 496 ASN A O 1
ATOM 2116 N N . ARG A 1 289 ? -13.153 33.800 98.702 0.50 14.05 497 ARG A N 1
ATOM 2117 C CA . ARG A 1 289 ? -13.651 34.661 99.774 0.50 13.05 497 ARG A CA 1
ATOM 2118 C C . ARG A 1 289 ? -14.883 35.474 99.322 0.50 13.88 497 ARG A C 1
ATOM 2119 O O . ARG A 1 289 ? -15.841 35.610 100.014 0.50 10.77 497 ARG A O 1
ATOM 2127 N N . ASP A 1 290 ? -14.883 35.925 98.066 1.00 19.68 498 ASP A N 1
ATOM 2128 C CA . ASP A 1 290 ? -15.904 36.791 97.501 1.00 21.56 498 ASP A CA 1
ATOM 2129 C C . ASP A 1 290 ? -16.609 36.142 96.262 1.00 22.11 498 ASP A C 1
ATOM 2130 O O . ASP A 1 290 ? -15.966 35.430 95.493 1.00 23.45 498 ASP A O 1
ATOM 2135 N N . PRO A 1 291 ? -17.869 36.455 96.010 1.00 22.31 499 PRO A N 1
ATOM 2136 C CA . PRO A 1 291 ? -18.497 36.020 94.764 1.00 22.26 499 PRO A CA 1
ATOM 2137 C C . PRO A 1 291 ? -17.786 36.655 93.581 1.00 23.77 499 PRO A C 1
ATOM 2138 O O . PRO A 1 291 ? -17.124 37.732 93.711 1.00 22.87 499 PRO A O 1
ATOM 2142 N N . VAL A 1 292 ? -17.950 36.011 92.429 1.00 24.94 500 VAL A N 1
ATOM 2143 C CA . VAL A 1 292 ? -17.472 36.549 91.162 1.00 25.85 500 VAL A CA 1
ATOM 2144 C C . VAL A 1 292 ? -18.731 37.028 90.411 1.00 27.25 500 VAL A C 1
ATOM 2145 O O . VAL A 1 292 ? -19.444 36.239 89.813 1.00 26.00 500 VAL A O 1
ATOM 2149 N N . LYS A 1 293 ? -18.985 38.330 90.489 1.00 28.49 501 LYS A N 1
ATOM 2150 C CA . LYS A 1 293 ? -20.289 38.853 90.118 1.00 28.99 501 LYS A CA 1
ATOM 2151 C C . LYS A 1 293 ? -20.549 38.786 88.628 1.00 27.99 501 LYS A C 1
ATOM 2152 O O . LYS A 1 293 ? -21.686 38.754 88.221 1.00 28.61 501 LYS A O 1
ATOM 2158 N N . HIS A 1 294 ? -19.489 38.769 87.818 1.00 25.78 502 HIS A N 1
ATOM 2159 C CA . HIS A 1 294 ? -19.621 38.663 86.370 1.00 25.34 502 HIS A CA 1
ATOM 2160 C C . HIS A 1 294 ? -19.582 37.255 85.798 1.00 24.72 502 HIS A C 1
ATOM 2161 O O . HIS A 1 294 ? -19.509 37.096 84.582 1.00 25.89 502 HIS A O 1
ATOM 2168 N N . ALA A 1 295 ? -19.609 36.255 86.649 1.00 24.15 503 ALA A N 1
ATOM 2169 C CA . ALA A 1 295 ? -19.716 34.888 86.218 1.00 25.82 503 ALA A CA 1
ATOM 2170 C C . ALA A 1 295 ? -20.924 34.261 86.860 1.00 26.01 503 ALA A C 1
ATOM 2171 O O . ALA A 1 295 ? -21.445 34.815 87.840 1.00 27.15 503 ALA A O 1
ATOM 2173 N N . GLU A 1 296 ? -21.378 33.156 86.253 1.00 25.10 504 GLU A N 1
ATOM 2174 C CA . GLU A 1 296 ? -22.517 32.344 86.744 1.00 25.53 504 GLU A CA 1
ATOM 2175 C C . GLU A 1 296 ? -22.031 30.974 87.163 1.00 23.63 504 GLU A C 1
ATOM 2176 O O . GLU A 1 296 ? -22.046 30.001 86.415 1.00 23.25 504 GLU A O 1
ATOM 2182 N N . PHE A 1 297 ? -21.542 30.892 88.377 1.00 22.08 505 PHE A N 1
ATOM 2183 C CA . PHE A 1 297 ? -21.179 29.582 88.931 1.00 21.51 505 PHE A CA 1
ATOM 2184 C C . PHE A 1 297 ? -22.385 28.810 89.336 1.00 22.18 505 PHE A C 1
ATOM 2185 O O . PHE A 1 297 ? -23.352 29.401 89.798 1.00 24.20 505 PHE A O 1
ATOM 2193 N N . ASP A 1 298 ? -22.365 27.487 89.136 1.00 21.69 506 ASP A N 1
ATOM 2194 C CA . ASP A 1 298 ? -23.462 26.624 89.573 1.00 21.18 506 ASP A CA 1
ATOM 2195 C C . ASP A 1 298 ? -23.538 26.571 91.083 1.00 22.16 506 ASP A C 1
ATOM 2196 O O . ASP A 1 298 ? -24.571 26.516 91.660 1.00 21.33 506 ASP A O 1
ATOM 2201 N N . LEU A 1 299 ? -22.379 26.566 91.695 1.00 20.77 507 LEU A N 1
ATOM 2202 C CA . LEU A 1 299 ? -22.210 26.497 93.099 1.00 20.39 507 LEU A CA 1
ATOM 2203 C C . LEU A 1 299 ? -21.073 27.423 93.456 1.00 20.75 507 LEU A C 1
ATOM 2204 O O . LEU A 1 299 ? -19.980 27.323 92.883 1.00 19.55 507 LEU A O 1
ATOM 2209 N N . SER A 1 300 ? -21.309 28.232 94.499 1.00 20.17 508 SER A N 1
ATOM 2210 C CA . SER A 1 300 ? -20.331 29.135 94.983 1.00 19.77 508 SER A CA 1
ATOM 2211 C C . SER A 1 300 ? -20.143 28.819 96.458 1.00 19.71 508 SER A C 1
ATOM 2212 O O . SER A 1 300 ? -21.099 28.857 97.223 1.00 20.96 508 SER A O 1
ATOM 2215 N N . LEU A 1 301 ? -18.911 28.543 96.856 1.00 20.10 509 LEU A N 1
ATOM 2216 C CA . LEU A 1 301 ? -18.575 28.343 98.281 1.00 18.45 509 LEU A CA 1
ATOM 2217 C C . LEU A 1 301 ? -17.689 29.506 98.746 1.00 20.17 509 LEU A C 1
ATOM 2218 O O . LEU A 1 301 ? -16.571 29.652 98.288 1.00 20.98 509 LEU A O 1
ATOM 2223 N N . LEU A 1 302 ? -18.147 30.278 99.747 1.00 19.91 510 LEU A N 1
ATOM 2224 C CA . LEU A 1 302 ? -17.534 31.555 100.069 1.00 18.91 510 LEU A CA 1
ATOM 2225 C C . LEU A 1 302 ? -16.875 31.509 101.474 1.00 19.47 510 LEU A C 1
ATOM 2226 O O . LEU A 1 302 ? -17.539 31.285 102.496 1.00 19.59 510 LEU A O 1
ATOM 2231 N N . GLY A 1 303 ? -15.558 31.630 101.473 1.00 18.74 511 GLY A N 1
ATOM 2232 C CA . GLY A 1 303 ? -14.716 31.524 102.653 1.00 20.22 511 GLY A CA 1
ATOM 2233 C C . GLY A 1 303 ? -13.279 31.311 102.215 1.00 19.51 511 GLY A C 1
ATOM 2234 O O . GLY A 1 303 ? -12.945 31.531 101.058 1.00 20.26 511 GLY A O 1
ATOM 2235 N N . TYR A 1 304 ? -12.434 30.882 103.147 1.00 19.74 512 TYR A N 1
ATOM 2236 C CA . TYR A 1 304 ? -11.026 30.644 102.852 1.00 20.25 512 TYR A CA 1
ATOM 2237 C C . TYR A 1 304 ? -10.831 29.318 102.125 1.00 19.72 512 TYR A C 1
ATOM 2238 O O . TYR A 1 304 ? -11.425 28.304 102.493 1.00 18.54 512 TYR A O 1
ATOM 2247 N N . CYS A 1 305 ? -9.996 29.333 101.092 1.00 18.71 513 CYS A N 1
ATOM 2248 C CA . CYS A 1 305 ? -9.698 28.125 100.331 1.00 21.08 513 CYS A CA 1
ATOM 2249 C C . CYS A 1 305 ? -9.445 26.939 101.255 1.00 19.44 513 CYS A C 1
ATOM 2250 O O . CYS A 1 305 ? -10.165 25.941 101.211 1.00 20.21 513 CYS A O 1
ATOM 2253 N N . ASP A 1 306 ? -8.419 27.055 102.091 1.00 19.30 514 ASP A N 1
ATOM 2254 C CA . ASP A 1 306 ? -7.897 25.910 102.827 1.00 20.38 514 ASP A CA 1
ATOM 2255 C C . ASP A 1 306 ? -8.990 25.239 103.652 1.00 19.54 514 ASP A C 1
ATOM 2256 O O . ASP A 1 306 ? -9.075 24.012 103.707 1.00 21.01 514 ASP A O 1
ATOM 2261 N N . ASP A 1 307 ? -9.824 26.052 104.292 1.00 20.24 515 ASP A N 1
ATOM 2262 C CA . ASP A 1 307 ? -10.900 25.548 105.094 1.00 20.87 515 ASP A CA 1
ATOM 2263 C C . ASP A 1 307 ? -11.936 24.853 104.263 1.00 20.92 515 ASP A C 1
ATOM 2264 O O . ASP A 1 307 ? -12.383 23.802 104.638 1.00 20.45 515 ASP A O 1
ATOM 2269 N N . ILE A 1 308 ? -12.297 25.433 103.113 1.00 19.20 516 ILE A N 1
ATOM 2270 C CA . ILE A 1 308 ? -13.349 24.904 102.293 1.00 18.82 516 ILE A CA 1
ATOM 2271 C C . ILE A 1 308 ? -12.798 23.617 101.617 1.00 20.06 516 ILE A C 1
ATOM 2272 O O . ILE A 1 308 ? -13.505 22.635 101.565 1.00 19.59 516 ILE A O 1
ATOM 2277 N N . ALA A 1 309 ? -11.526 23.597 101.196 1.00 19.94 517 ALA A N 1
ATOM 2278 C CA . ALA A 1 309 ? -10.892 22.352 100.749 1.00 19.82 517 ALA A CA 1
ATOM 2279 C C . ALA A 1 309 ? -10.916 21.220 101.764 1.00 18.33 517 ALA A C 1
ATOM 2280 O O . ALA A 1 309 ? -11.199 20.090 101.462 1.00 16.47 517 ALA A O 1
ATOM 2282 N N . ALA A 1 310 ? -10.610 21.548 102.993 1.00 17.24 518 ALA A N 1
ATOM 2283 C CA . ALA A 1 310 ? -10.711 20.556 104.040 1.00 19.65 518 ALA A CA 1
ATOM 2284 C C . ALA A 1 310 ? -12.118 20.013 104.304 1.00 19.63 518 ALA A C 1
ATOM 2285 O O . ALA A 1 310 ? -12.337 18.807 104.536 1.00 19.92 518 ALA A O 1
ATOM 2295 N N . VAL A 1 312 ? -14.561 19.970 102.185 1.00 19.46 520 VAL A N 1
ATOM 2296 C CA . VAL A 1 312 ? -14.916 19.136 101.087 1.00 20.39 520 VAL A CA 1
ATOM 2297 C C . VAL A 1 312 ? -14.276 17.727 101.175 1.00 21.76 520 VAL A C 1
ATOM 2298 O O . VAL A 1 312 ? -14.923 16.730 100.874 1.00 21.58 520 VAL A O 1
ATOM 2302 N N . ALA A 1 313 ? -12.987 17.695 101.466 1.00 20.80 521 ALA A N 1
ATOM 2303 C CA . ALA A 1 313 ? -12.255 16.447 101.533 1.00 22.64 521 ALA A CA 1
ATOM 2304 C C . ALA A 1 313 ? -12.832 15.587 102.660 1.00 22.26 521 ALA A C 1
ATOM 2305 O O . ALA A 1 313 ? -13.020 14.400 102.483 1.00 23.08 521 ALA A O 1
ATOM 2307 N N . GLN A 1 314 ? -13.148 16.200 103.769 1.00 23.85 522 GLN A N 1
ATOM 2308 C CA . GLN A 1 314 ? -13.859 15.528 104.853 1.00 25.00 522 GLN A CA 1
ATOM 2309 C C . GLN A 1 314 ? -15.155 14.889 104.340 1.00 24.84 522 GLN A C 1
ATOM 2310 O O . GLN A 1 314 ? -15.422 13.680 104.595 1.00 23.35 522 GLN A O 1
ATOM 2316 N N . LYS A 1 315 ? -15.978 15.685 103.669 1.00 22.41 523 LYS A N 1
ATOM 2317 C CA . LYS A 1 315 ? -17.269 15.154 103.172 1.00 23.55 523 LYS A CA 1
ATOM 2318 C C . LYS A 1 315 ? -17.112 14.027 102.136 1.00 22.71 523 LYS A C 1
ATOM 2319 O O . LYS A 1 315 ? -17.899 13.085 102.148 1.00 23.92 523 LYS A O 1
ATOM 2325 N N . CYS A 1 316 ? -16.061 14.081 101.333 1.00 21.93 524 CYS A N 1
ATOM 2326 C CA . CYS A 1 316 ? -15.725 13.003 100.419 1.00 21.22 524 CYS A CA 1
ATOM 2327 C C . CYS A 1 316 ? -15.113 11.752 101.090 1.00 20.94 524 CYS A C 1
ATOM 2328 O O . CYS A 1 316 ? -14.979 10.723 100.422 1.00 21.45 524 CYS A O 1
ATOM 2331 N N . GLY A 1 317 ? -14.701 11.844 102.345 1.00 20.82 525 GLY A N 1
ATOM 2332 C CA . GLY A 1 317 ? -13.975 10.760 103.002 1.00 20.10 525 GLY A CA 1
ATOM 2333 C C . GLY A 1 317 ? -12.553 10.604 102.418 1.00 21.40 525 GLY A C 1
ATOM 2334 O O . GLY A 1 317 ? -12.047 9.500 102.204 1.00 20.74 525 GLY A O 1
ATOM 2335 N N . TRP A 1 318 ? -11.938 11.747 102.135 1.00 19.71 526 TRP A N 1
ATOM 2336 C CA . TRP A 1 318 ? -10.616 11.826 101.588 1.00 20.07 526 TRP A CA 1
ATOM 2337 C C . TRP A 1 318 ? -9.645 12.522 102.529 1.00 19.42 526 TRP A C 1
ATOM 2338 O O . TRP A 1 318 ? -10.054 13.150 103.491 1.00 19.34 526 TRP A O 1
ATOM 2349 N N . THR A 1 319 ? -8.352 12.436 102.205 1.00 18.56 527 THR A N 1
ATOM 2350 C CA . THR A 1 319 ? -7.259 13.072 103.004 1.00 16.01 527 THR A CA 1
ATOM 2351 C C . THR A 1 319 ? -6.461 14.000 102.135 1.00 17.45 527 THR A C 1
ATOM 2352 O O . THR A 1 319 ? -6.156 13.664 100.932 1.00 19.34 527 THR A O 1
ATOM 2356 N N . ILE A 1 320 ? -6.249 15.230 102.619 1.00 16.68 528 ILE A N 1
ATOM 2357 C CA . ILE A 1 320 ? -5.324 16.159 101.963 1.00 17.55 528 ILE A CA 1
ATOM 2358 C C . ILE A 1 320 ? -3.931 15.867 102.463 1.00 17.10 528 ILE A C 1
ATOM 2359 O O . ILE A 1 320 ? -3.777 15.856 103.624 1.00 16.86 528 ILE A O 1
ATOM 2364 N N . PRO A 1 321 ? -2.940 15.579 101.602 1.00 15.40 529 PRO A N 1
ATOM 2365 C CA . PRO A 1 321 ? -1.628 15.205 102.013 1.00 19.13 529 PRO A CA 1
ATOM 2366 C C . PRO A 1 321 ? -0.781 16.423 102.445 1.00 19.85 529 PRO A C 1
ATOM 2367 O O . PRO A 1 321 ? 0.111 16.834 101.732 1.00 19.23 529 PRO A O 1
ATOM 2371 N N . HIS A 1 322 ? -1.071 16.990 103.618 1.00 20.28 530 HIS A N 1
ATOM 2372 C CA . HIS A 1 322 ? -0.450 18.261 104.077 1.00 18.66 530 HIS A CA 1
ATOM 2373 C C . HIS A 1 322 ? -0.318 18.141 105.566 1.00 19.46 530 HIS A C 1
ATOM 2374 O O . HIS A 1 322 ? -1.207 17.592 106.206 1.00 18.52 530 HIS A O 1
ATOM 2381 N N . LYS A 1 323 ? 0.788 18.638 106.100 1.00 20.06 531 LYS A N 1
ATOM 2382 C CA . LYS A 1 323 ? 0.979 18.634 107.547 1.00 23.30 531 LYS A CA 1
ATOM 2383 C C . LYS A 1 323 ? -0.196 19.275 108.361 1.00 23.61 531 LYS A C 1
ATOM 2384 O O . LYS A 1 323 ? -0.481 18.900 109.485 1.00 24.02 531 LYS A O 1
ATOM 2390 N N . LYS A 1 324 ? -0.900 20.225 107.765 1.00 23.27 532 LYS A N 1
ATOM 2391 C CA . LYS A 1 324 ? -2.003 20.877 108.446 1.00 22.97 532 LYS A CA 1
ATOM 2392 C C . LYS A 1 324 ? -3.302 20.094 108.381 1.00 22.87 532 LYS A C 1
ATOM 2393 O O . LYS A 1 324 ? -4.240 20.477 109.098 1.00 20.92 532 LYS A O 1
ATOM 2399 N N . TRP A 1 325 ? -3.321 18.936 107.701 1.00 19.12 533 TRP A N 1
ATOM 2400 C CA . TRP A 1 325 ? -4.488 18.081 107.744 1.00 19.74 533 TRP A CA 1
ATOM 2401 C C . TRP A 1 325 ? -5.053 17.736 109.115 1.00 22.57 533 TRP A C 1
ATOM 2402 O O . TRP A 1 325 ? -6.210 17.880 109.300 1.00 20.87 533 TRP A O 1
ATOM 2413 N N . ASN A 1 326 ? -4.237 17.324 110.040 1.00 23.62 534 ASN A N 1
ATOM 2414 C CA . ASN A 1 326 ? -4.735 16.994 111.368 1.00 27.97 534 ASN A CA 1
ATOM 2415 C C . ASN A 1 326 ? -5.337 18.232 112.044 1.00 29.06 534 ASN A C 1
ATOM 2416 O O . ASN A 1 326 ? -6.355 18.114 112.660 1.00 31.84 534 ASN A O 1
ATOM 2421 N N . ASP A 1 327 ? -4.776 19.422 111.829 1.00 28.88 535 ASP A N 1
ATOM 2422 C CA . ASP A 1 327 ? -5.402 20.632 112.373 1.00 28.55 535 ASP A CA 1
ATOM 2423 C C . ASP A 1 327 ? -6.724 20.935 111.687 1.00 28.33 535 ASP A C 1
ATOM 2424 O O . ASP A 1 327 ? -7.718 21.238 112.335 1.00 30.35 535 ASP A O 1
ATOM 2429 N N . LEU A 1 328 ? -6.761 20.807 110.389 1.00 27.28 536 LEU A N 1
ATOM 2430 C CA . LEU A 1 328 ? -7.972 21.109 109.611 1.00 25.88 536 LEU A CA 1
ATOM 2431 C C . LEU A 1 328 ? -9.065 20.104 109.827 1.00 25.84 536 LEU A C 1
ATOM 2432 O O . LEU A 1 328 ? -10.206 20.456 109.900 1.00 25.14 536 LEU A O 1
ATOM 2437 N N . LYS A 1 329 ? -8.721 18.838 109.952 1.00 28.72 537 LYS A N 1
ATOM 2438 C CA . LYS A 1 329 ? -9.734 17.784 110.110 1.00 31.36 537 LYS A CA 1
ATOM 2439 C C . LYS A 1 329 ? -10.365 17.924 111.487 1.00 30.93 537 LYS A C 1
ATOM 2440 O O . LYS A 1 329 ? -11.439 17.440 111.694 1.00 33.38 537 LYS A O 1
ATOM 2446 N N . ASN A 1 330 ? -9.744 18.680 112.383 0.50 29.48 538 ASN A N 1
ATOM 2447 C CA . ASN A 1 330 ? -10.333 18.912 113.685 0.50 28.28 538 ASN A CA 1
ATOM 2448 C C . ASN A 1 330 ? -11.250 20.137 113.772 0.50 28.23 538 ASN A C 1
ATOM 2449 O O . ASN A 1 330 ? -11.684 20.487 114.826 0.50 24.36 538 ASN A O 1
ATOM 2454 N N . LYS A 1 331 ? -11.524 20.805 112.657 1.00 29.73 539 LYS A N 1
ATOM 2455 C CA . LYS A 1 331 ? -12.391 21.994 112.672 1.00 30.90 539 LYS A CA 1
ATOM 2456 C C . LYS A 1 331 ? -13.850 21.620 112.360 1.00 31.51 539 LYS A C 1
ATOM 2457 O O . LYS A 1 331 ? -14.131 20.702 111.582 1.00 32.12 539 LYS A O 1
ATOM 2463 N N . ASN A 1 332 ? -14.775 22.344 112.976 1.00 31.83 540 ASN A N 1
ATOM 2464 C CA . ASN A 1 332 ? -16.166 22.289 112.580 1.00 32.87 540 ASN A CA 1
ATOM 2465 C C . ASN A 1 332 ? -16.477 23.388 111.612 1.00 32.20 540 ASN A C 1
ATOM 2466 O O . ASN A 1 332 ? -16.394 24.552 111.930 1.00 32.37 540 ASN A O 1
ATOM 2471 N N . PHE A 1 333 ? -16.909 22.982 110.443 1.00 32.78 541 PHE A N 1
ATOM 2472 C CA . PHE A 1 333 ? -17.308 23.912 109.410 1.00 33.63 541 PHE A CA 1
ATOM 2473 C C . PHE A 1 333 ? -18.811 24.118 109.402 1.00 33.96 541 PHE A C 1
ATOM 2474 O O . PHE A 1 333 ? -19.612 23.187 109.552 1.00 37.69 541 PHE A O 1
ATOM 2482 N N . LYS A 1 334 ? -19.202 25.367 109.329 1.00 32.84 542 LYS A N 1
ATOM 2483 C CA . LYS A 1 334 ? -20.570 25.738 109.158 1.00 31.83 542 LYS A CA 1
ATOM 2484 C C . LYS A 1 334 ? -20.742 26.183 107.695 1.00 31.14 542 LYS A C 1
ATOM 2485 O O . LYS A 1 334 ? -19.972 27.024 107.219 1.00 28.44 542 LYS A O 1
ATOM 2491 N N . CYS A 1 335 ? -21.738 25.605 107.020 1.00 30.79 543 CYS A N 1
ATOM 2492 C CA . CYS A 1 335 ? -22.191 26.018 105.700 1.00 33.43 543 CYS A CA 1
ATOM 2493 C C . CYS A 1 335 ? -23.583 26.608 105.697 1.00 34.02 543 CYS A C 1
ATOM 2494 O O . CYS A 1 335 ? -24.566 25.857 105.696 1.00 35.40 543 CYS A O 1
ATOM 2497 N N . GLN A 1 336 ? -23.662 27.936 105.628 1.00 34.09 544 GLN A N 1
ATOM 2498 C CA . GLN A 1 336 ? -24.921 28.695 105.650 1.00 33.74 544 GLN A CA 1
ATOM 2499 C C . GLN A 1 336 ? -25.354 28.977 104.207 1.00 33.04 544 GLN A C 1
ATOM 2500 O O . GLN A 1 336 ? -24.644 29.647 103.467 1.00 31.07 544 GLN A O 1
ATOM 2506 N N . GLU A 1 337 ? -26.513 28.451 103.818 1.00 32.18 545 GLU A N 1
ATOM 2507 C CA . GLU A 1 337 ? -27.008 28.610 102.466 1.00 33.34 545 GLU A CA 1
ATOM 2508 C C . GLU A 1 337 ? -27.483 30.011 102.388 1.00 33.63 545 GLU A C 1
ATOM 2509 O O . GLU A 1 337 ? -28.259 30.421 103.221 1.00 34.45 545 GLU A O 1
A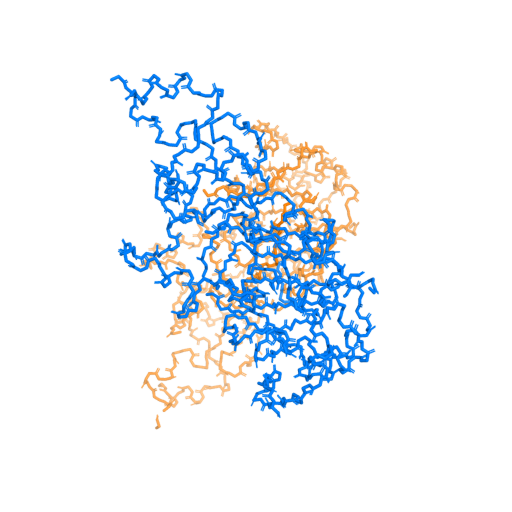TOM 2515 N N . LYS A 1 338 ? -26.997 30.795 101.448 1.00 33.82 546 LYS A N 1
ATOM 2516 C CA . LYS A 1 338 ? -27.515 32.162 101.327 1.00 34.72 546 LYS A CA 1
ATOM 2517 C C . LYS A 1 338 ? -28.594 32.224 100.284 1.00 34.53 546 LYS A C 1
ATOM 2518 O O . LYS A 1 338 ? -29.694 32.684 100.558 1.00 38.20 546 LYS A O 1
ATOM 2524 N N . ASP A 1 339 ? -28.257 31.804 99.088 1.00 32.86 547 ASP A N 1
ATOM 2525 C CA . ASP A 1 339 ? -29.129 31.846 97.930 1.00 32.28 547 ASP A CA 1
ATOM 2526 C C . ASP A 1 339 ? -28.911 30.472 97.300 1.00 30.76 547 ASP A C 1
ATOM 2527 O O . ASP A 1 339 ? -27.947 29.789 97.653 1.00 28.48 547 ASP A O 1
ATOM 2532 N N . LYS A 1 340 ? -29.758 30.052 96.375 1.00 28.51 548 LYS A N 1
ATOM 2533 C CA . LYS A 1 340 ? -29.575 28.790 95.686 1.00 27.97 548 LYS A CA 1
ATOM 2534 C C . LYS A 1 340 ? -28.157 28.730 95.086 1.00 25.73 548 LYS A C 1
ATOM 2535 O O . LYS A 1 340 ? -27.738 29.630 94.405 1.00 24.50 548 LYS A O 1
ATOM 2541 N N . GLY A 1 341 ? -27.447 27.666 95.391 1.00 24.01 549 GLY A N 1
ATOM 2542 C CA . GLY A 1 341 ? -26.057 27.502 95.074 1.00 23.96 549 GLY A CA 1
ATOM 2543 C C . GLY A 1 341 ? -25.054 28.492 95.615 1.00 23.06 549 GLY A C 1
ATOM 2544 O O . GLY A 1 341 ? -23.995 28.639 94.988 1.00 23.88 549 GLY A O 1
ATOM 2545 N N . VAL A 1 342 ? -25.368 29.177 96.713 1.00 21.37 550 VAL A N 1
ATOM 2546 C CA . VAL A 1 342 ? -24.417 30.027 97.356 1.00 22.10 550 VAL A CA 1
ATOM 2547 C C . VAL A 1 342 ? -24.333 29.696 98.841 1.00 22.90 550 VAL A C 1
ATOM 2548 O O . VAL A 1 342 ? -25.360 29.779 99.565 1.00 20.72 550 VAL A O 1
ATOM 2552 N N . TYR A 1 343 ? -23.147 29.281 99.306 1.00 21.95 551 TYR A N 1
ATOM 2553 C CA . TYR A 1 343 ? -22.965 28.924 100.713 1.00 22.98 551 TYR A CA 1
ATOM 2554 C C . TYR A 1 343 ? -21.805 29.674 101.322 1.00 23.13 551 TYR A C 1
ATOM 2555 O O . TYR A 1 343 ? -20.751 29.762 100.705 1.00 23.87 551 TYR A O 1
ATOM 2564 N N . VAL A 1 344 ? -22.008 30.268 102.492 1.00 24.04 552 VAL A N 1
ATOM 2565 C CA . VAL A 1 344 ? -20.949 30.908 103.265 1.00 24.16 552 VAL A CA 1
ATOM 2566 C C . VAL A 1 344 ? -20.447 29.827 104.239 1.00 24.47 552 VAL A C 1
ATOM 2567 O O . VAL A 1 344 ? -21.224 29.308 105.003 1.00 23.41 552 VAL A O 1
ATOM 2571 N N . VAL A 1 345 ? -19.152 29.508 104.163 1.00 23.76 553 VAL A N 1
ATOM 2572 C CA . VAL A 1 345 ? -18.496 28.411 104.870 1.00 24.38 553 VAL A CA 1
ATOM 2573 C C . VAL A 1 345 ? -17.538 29.082 105.851 1.00 27.09 553 VAL A C 1
ATOM 2574 O O . VAL A 1 345 ? -16.594 29.770 105.427 1.00 30.71 553 VAL A O 1
ATOM 2578 N N . THR A 1 346 ? -17.763 28.883 107.132 1.00 28.96 554 THR A N 1
ATOM 2579 C CA . THR A 1 346 ? -16.856 29.369 108.177 1.00 30.34 554 THR A CA 1
ATOM 2580 C C . THR A 1 346 ? -16.485 28.260 109.130 1.00 31.79 554 THR A C 1
ATOM 2581 O O . THR A 1 346 ? -17.089 27.198 109.111 1.00 31.23 554 THR A O 1
ATOM 2585 N N . SER A 1 347 ? -15.538 28.557 110.012 1.00 35.54 555 SER A N 1
ATOM 2586 C CA . SER A 1 347 ? -15.002 27.603 110.963 1.00 38.57 555 SER A CA 1
ATOM 2587 C C . SER A 1 347 ? -15.014 28.117 112.409 1.00 41.30 555 SER A C 1
ATOM 2588 O O . SER A 1 347 ? -14.690 29.284 112.664 1.00 42.43 555 SER A O 1
ATOM 2591 N N . ASP A 1 348 ? -15.394 27.228 113.342 1.00 43.69 556 ASP A N 1
ATOM 2592 C CA . ASP A 1 348 ? -15.417 27.462 114.799 1.00 45.15 556 ASP A CA 1
ATOM 2593 C C . ASP A 1 348 ? -16.097 26.290 115.520 1.00 45.91 556 ASP A C 1
ATOM 2594 O O . ASP A 1 348 ? -15.840 26.062 116.707 1.00 47.98 556 ASP A O 1
ATOM 2596 N N . PRO B 1 3 ? -6.933 27.439 65.264 1.00 61.76 211 PRO B N 1
ATOM 2597 C CA . PRO B 1 3 ? -6.791 28.527 66.298 1.00 61.76 211 PRO B CA 1
ATOM 2598 C C . PRO B 1 3 ? -7.830 28.440 67.450 1.00 60.68 211 PRO B C 1
ATOM 2599 O O . PRO B 1 3 ? -9.008 28.029 67.272 1.00 60.10 211 PRO B O 1
ATOM 2603 N N . LEU B 1 4 ? -7.380 28.849 68.641 1.00 58.45 212 LEU B N 1
ATOM 2604 C CA . LEU B 1 4 ? -8.241 28.782 69.809 1.00 57.02 212 LEU B CA 1
ATOM 2605 C C . LEU B 1 4 ? -9.484 29.662 69.608 1.00 55.28 212 LEU B C 1
ATOM 2606 O O . LEU B 1 4 ? -9.373 30.805 69.199 1.00 54.98 212 LEU B O 1
ATOM 2611 N N . ALA B 1 5 ? -10.652 29.087 69.891 1.00 54.59 213 ALA B N 1
ATOM 2612 C CA . ALA B 1 5 ? -11.938 29.761 69.703 1.00 54.12 213 ALA B CA 1
ATOM 2613 C C . ALA B 1 5 ? -12.871 29.411 70.822 1.00 53.61 213 ALA B C 1
ATOM 2614 O O . ALA B 1 5 ? -12.759 28.314 71.382 1.00 54.08 213 ALA B O 1
ATOM 2616 N N . LYS B 1 6 ? -13.780 30.333 71.143 1.00 51.32 214 LYS B N 1
ATOM 2617 C CA . LYS B 1 6 ? -14.982 30.023 71.888 1.00 51.24 214 LYS B CA 1
ATOM 2618 C C . LYS B 1 6 ? -16.262 30.262 70.992 1.00 50.79 214 LYS B C 1
ATOM 2619 O O . LYS B 1 6 ? -16.181 30.843 69.875 1.00 49.68 214 LYS B O 1
ATOM 2625 N N . LYS B 1 7 ? -17.409 29.809 71.488 1.00 49.77 215 LYS B N 1
ATOM 2626 C CA . LYS B 1 7 ? -18.705 29.989 70.792 1.00 50.51 215 LYS B CA 1
ATOM 2627 C C . LYS B 1 7 ? -19.145 31.444 70.946 1.00 48.74 215 LYS B C 1
ATOM 2628 O O . LYS B 1 7 ? -19.120 31.974 72.045 1.00 50.64 215 LYS B O 1
ATOM 2634 N N . GLN B 1 8 ? -19.442 32.115 69.846 1.00 45.70 216 GLN B N 1
ATOM 2635 C CA . GLN B 1 8 ? -20.016 33.460 69.868 1.00 43.68 216 GLN B CA 1
ATOM 2636 C C . GLN B 1 8 ? -21.448 33.316 69.370 1.00 42.24 216 GLN B C 1
ATOM 2637 O O . GLN B 1 8 ? -21.654 32.921 68.238 1.00 39.48 216 GLN B O 1
ATOM 2639 N N . THR B 1 9 ? -22.425 33.612 70.216 1.00 40.54 217 THR B N 1
ATOM 2640 C CA . THR B 1 9 ? -23.810 33.491 69.824 1.00 39.71 217 THR B CA 1
ATOM 2641 C C . THR B 1 9 ? -24.080 34.368 68.593 1.00 38.49 217 THR B C 1
ATOM 2642 O O . THR B 1 9 ? -23.617 35.521 68.518 1.00 37.55 217 THR B O 1
ATOM 2646 N N . VAL B 1 10 ? -24.750 33.763 67.615 1.00 36.87 218 VAL B N 1
ATOM 2647 C CA . VAL B 1 10 ? -25.135 34.462 66.381 1.00 37.52 218 VAL B CA 1
ATOM 2648 C C . VAL B 1 10 ? -26.488 35.132 66.602 1.00 35.62 218 VAL B C 1
ATOM 2649 O O . VAL B 1 10 ? -27.495 34.484 66.817 1.00 36.62 218 VAL B O 1
ATOM 2653 N N . ARG B 1 11 ? -26.490 36.443 66.613 1.00 33.92 219 ARG B N 1
ATOM 2654 C CA . ARG B 1 11 ? -27.721 37.170 66.903 1.00 32.73 219 ARG B CA 1
ATOM 2655 C C . ARG B 1 11 ? -28.743 36.852 65.782 1.00 30.99 219 ARG B C 1
ATOM 2656 O O . ARG B 1 11 ? -28.411 36.893 64.618 1.00 31.84 219 ARG B O 1
ATOM 2664 N N . LEU B 1 12 ? -29.976 36.557 66.116 1.00 29.34 220 LEU B N 1
ATOM 2665 C CA . LEU B 1 12 ? -30.938 36.182 65.065 1.00 28.63 220 LEU B CA 1
ATOM 2666 C C . LEU B 1 12 ? -31.941 37.293 64.678 1.00 27.68 220 LEU B C 1
ATOM 2667 O O . LEU B 1 12 ? -32.985 37.026 64.032 1.00 27.89 220 LEU B O 1
ATOM 2672 N N . ILE B 1 13 ? -31.599 38.522 64.966 1.00 26.03 221 ILE B N 1
ATOM 2673 C CA . ILE B 1 13 ? -32.375 39.693 64.592 1.00 25.26 221 ILE B CA 1
ATOM 2674 C C . ILE B 1 13 ? -31.791 40.189 63.279 1.00 26.99 221 ILE B C 1
ATOM 2675 O O . ILE B 1 13 ? -30.575 40.330 63.149 1.00 27.54 221 ILE B O 1
ATOM 2679 N N . LYS B 1 14 ? -32.492 40.314 62.218 1.00 28.37 222 LYS B N 1
ATOM 2680 C CA . LYS B 1 14 ? -32.082 40.954 61.005 1.00 27.75 222 LYS B CA 1
ATOM 2681 C C . LYS B 1 14 ? -31.424 42.321 61.101 1.00 29.13 222 LYS B C 1
ATOM 2682 O O . LYS B 1 14 ? -31.976 43.254 61.680 1.00 26.93 222 LYS B O 1
ATOM 2688 N N . ASP B 1 15 ? -30.198 42.427 60.587 1.00 27.79 223 ASP B N 1
ATOM 2689 C CA . ASP B 1 15 ? -29.398 43.651 60.782 1.00 30.68 223 ASP B CA 1
ATOM 2690 C C . ASP B 1 15 ? -28.407 43.812 59.646 1.00 33.59 223 ASP B C 1
ATOM 2691 O O . ASP B 1 15 ? -27.831 42.825 59.162 1.00 32.82 223 ASP B O 1
ATOM 2696 N N . LEU B 1 16 ? -28.175 45.028 59.188 1.00 36.80 224 LEU B N 1
ATOM 2697 C CA . LEU B 1 16 ? -26.891 45.260 58.493 1.00 42.21 224 LEU B CA 1
ATOM 2698 C C . LEU B 1 16 ? -25.691 44.602 59.249 1.00 45.59 224 LEU B C 1
ATOM 2699 O O . LEU B 1 16 ? -25.498 44.805 60.455 1.00 46.00 224 LEU B O 1
ATOM 2704 N N . GLN B 1 17 ? -24.956 43.730 58.551 1.00 49.29 225 GLN B N 1
ATOM 2705 C CA . GLN B 1 17 ? -23.644 43.244 59.004 1.00 51.70 225 GLN B CA 1
ATOM 2706 C C . GLN B 1 17 ? -22.773 44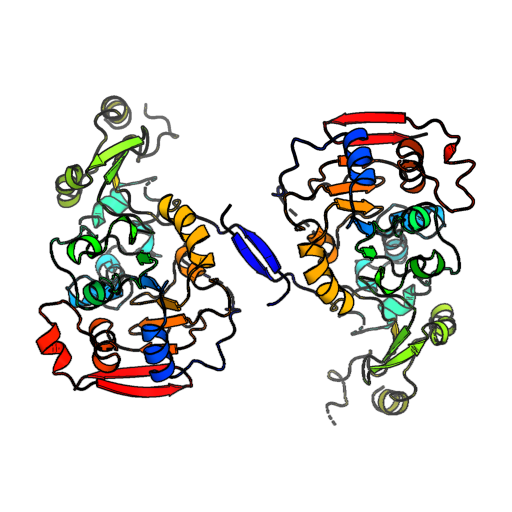.492 59.102 1.00 53.91 225 GLN B C 1
ATOM 2707 O O . GLN B 1 17 ? -22.091 44.716 60.076 1.00 55.41 225 GLN B O 1
ATOM 2709 N N . ARG B 1 18 ? -22.746 45.219 57.990 1.00 56.92 226 ARG B N 1
ATOM 2710 C CA . ARG B 1 18 ? -22.798 46.695 57.909 1.00 57.85 226 ARG B CA 1
ATOM 2711 C C . ARG B 1 18 ? -23.323 46.894 56.481 1.00 59.11 226 ARG B C 1
ATOM 2712 O O . ARG B 1 18 ? -23.743 45.906 55.830 1.00 58.67 226 ARG B O 1
ATOM 2714 N N . VAL B 1 23 ? -10.605 46.141 57.372 1.00 42.83 231 VAL B N 1
ATOM 2715 C CA . VAL B 1 23 ? -11.224 45.240 58.353 1.00 41.79 231 VAL B CA 1
ATOM 2716 C C . VAL B 1 23 ? -11.144 43.858 57.740 1.00 40.79 231 VAL B C 1
ATOM 2717 O O . VAL B 1 23 ? -12.169 43.343 57.271 1.00 39.11 231 VAL B O 1
ATOM 2719 N N . LEU B 1 24 ? -9.936 43.269 57.724 1.00 38.91 232 LEU B N 1
ATOM 2720 C CA . LEU B 1 24 ? -9.717 42.018 56.972 1.00 37.78 232 LEU B CA 1
ATOM 2721 C C . LEU B 1 24 ? -10.695 40.941 57.417 1.00 37.22 232 LEU B C 1
ATOM 2722 O O . LEU B 1 24 ? -10.947 40.777 58.619 1.00 35.96 232 LEU B O 1
ATOM 2727 N N . CYS B 1 25 ? -11.305 40.267 56.434 1.00 34.98 233 CYS B N 1
ATOM 2728 C CA . CYS B 1 25 ? -11.959 38.994 56.695 1.00 34.83 233 CYS B CA 1
ATOM 2729 C C . CYS B 1 25 ? -10.897 37.979 57.199 1.00 34.93 233 CYS B C 1
ATOM 2730 O O . CYS B 1 25 ? -9.763 38.003 56.700 1.00 34.16 233 CYS B O 1
ATOM 2733 N N . THR B 1 26 ? -11.245 37.109 58.172 1.00 33.46 234 THR B N 1
ATOM 2734 C CA . THR B 1 26 ? -10.273 36.172 58.708 1.00 33.46 234 THR B CA 1
ATOM 2735 C C . THR B 1 26 ? -10.409 34.790 58.128 1.00 34.40 234 THR B C 1
ATOM 2736 O O . THR B 1 26 ? -9.519 33.924 58.390 1.00 33.46 234 THR B O 1
ATOM 2740 N N . ARG B 1 27 ? -11.422 34.564 57.267 1.00 33.49 235 ARG B N 1
ATOM 2741 C CA . ARG B 1 27 ? -11.558 33.218 56.707 1.00 35.27 235 ARG B CA 1
ATOM 2742 C C . ARG B 1 27 ? -10.346 33.032 55.827 1.00 36.40 235 ARG B C 1
ATOM 2743 O O . ARG B 1 27 ? -9.882 33.989 55.227 1.00 36.77 235 ARG B O 1
ATOM 2751 N N . LEU B 1 28 ? -9.802 31.810 55.806 1.00 37.40 236 LEU B N 1
ATOM 2752 C CA . LEU B 1 28 ? -8.680 31.472 54.919 1.00 37.65 236 LEU B CA 1
ATOM 2753 C C . LEU B 1 28 ? -9.233 30.659 53.765 1.00 37.36 236 LEU B C 1
ATOM 2754 O O . LEU B 1 28 ? -10.081 29.735 53.949 1.00 37.85 236 LEU B O 1
ATOM 2756 N N . ARG B 1 29 ? -8.813 31.037 52.571 1.00 37.03 237 ARG B N 1
ATOM 2757 C CA . ARG B 1 29 ? -9.221 30.327 51.378 1.00 37.75 237 ARG B CA 1
ATOM 2758 C C . ARG B 1 29 ? -8.441 29.006 51.189 1.00 38.10 237 ARG B C 1
ATOM 2759 O O . ARG B 1 29 ? -7.251 28.935 51.441 1.00 36.40 237 ARG B O 1
ATOM 2767 N N . LEU B 1 30 ? -9.141 27.983 50.710 1.00 38.17 238 LEU B N 1
ATOM 2768 C CA . LEU B 1 30 ? -8.585 26.663 50.444 1.00 38.65 238 LEU B CA 1
ATOM 2769 C C . LEU B 1 30 ? -7.570 26.680 49.307 1.00 39.38 238 LEU B C 1
ATOM 2770 O O . LEU B 1 30 ? -7.859 27.169 48.209 1.00 40.18 238 LEU B O 1
ATOM 2775 N N . SER B 1 31 ? -6.382 26.146 49.572 1.00 39.48 239 SER B N 1
ATOM 2776 C CA . SER B 1 31 ? -5.324 26.097 48.571 1.00 40.61 239 SER B CA 1
ATOM 2777 C C . SER B 1 31 ? -5.736 25.248 47.373 1.00 40.65 239 SER B C 1
ATOM 2778 O O . SER B 1 31 ? -5.227 25.430 46.267 1.00 40.56 239 SER B O 1
ATOM 2781 N N . ASN B 1 32 ? -6.661 24.322 47.601 1.00 20.00 240 ASN B N 1
ATOM 2782 C CA . ASN B 1 32 ? -6.838 23.180 46.711 1.00 20.00 240 ASN B CA 1
ATOM 2783 C C . ASN B 1 32 ? -8.004 23.375 45.749 1.00 20.00 240 ASN B C 1
ATOM 2784 O O . ASN B 1 32 ? -8.401 22.448 45.043 1.00 39.68 240 ASN B O 1
ATOM 2789 N N . PHE B 1 33 ? -8.550 24.587 45.725 1.00 39.28 241 PHE B N 1
ATOM 2790 C CA . PHE B 1 33 ? -9.879 24.818 45.172 1.00 38.19 241 PHE B CA 1
ATOM 2791 C C . PHE B 1 33 ? -10.057 26.274 44.756 1.00 37.50 241 PHE B C 1
ATOM 2792 O O . PHE B 1 33 ? -10.411 27.124 45.573 1.00 37.53 241 PHE B O 1
ATOM 2800 N N . PHE B 1 34 ? -9.809 26.555 43.481 1.00 38.13 242 PHE B N 1
ATOM 2801 C CA . PHE B 1 34 ? -9.861 27.921 42.973 1.00 38.13 242 PHE B CA 1
ATOM 2802 C C . PHE B 1 34 ? -10.493 27.971 41.586 1.00 38.92 242 PHE B C 1
ATOM 2803 O O . PHE B 1 34 ? -11.057 28.990 41.187 1.00 41.53 242 PHE B O 1
ATOM 2811 N N . THR B 1 35 ? -10.395 26.864 40.856 1.00 37.35 243 THR B N 1
ATOM 2812 C CA . THR B 1 35 ? -10.656 26.868 39.422 1.00 36.09 243 THR B CA 1
ATOM 2813 C C . THR B 1 35 ? -12.151 26.785 39.133 1.00 35.27 243 THR B C 1
ATOM 2814 O O . THR B 1 35 ? -12.974 26.840 40.047 1.00 33.57 243 THR B O 1
ATOM 2818 N N . ILE B 1 36 ? -12.496 26.654 37.856 1.00 34.35 244 ILE B N 1
ATOM 2819 C CA . ILE B 1 36 ? -13.797 26.220 37.473 1.00 34.11 244 ILE B CA 1
ATOM 2820 C C . ILE B 1 36 ? -13.848 24.685 37.568 1.00 34.36 244 ILE B C 1
ATOM 2821 O O . ILE B 1 36 ? -14.749 24.108 38.197 1.00 31.71 244 ILE B O 1
ATOM 2826 N N . ASP B 1 37 ? -12.854 24.024 36.980 1.00 34.13 245 ASP B N 1
ATOM 2827 C CA . ASP B 1 37 ? -12.807 22.574 37.032 1.00 34.91 245 ASP B CA 1
ATOM 2828 C C . ASP B 1 37 ? -12.857 22.028 38.465 1.00 34.28 245 ASP B C 1
ATOM 2829 O O . ASP B 1 37 ? -13.352 20.948 38.668 1.00 33.56 245 ASP B O 1
ATOM 2834 N N . HIS B 1 38 ? -12.346 22.752 39.459 1.00 34.31 246 HIS B N 1
ATOM 2835 C CA . HIS B 1 38 ? -12.425 22.267 40.835 1.00 34.91 246 HIS B CA 1
ATOM 2836 C C . HIS B 1 38 ? -13.922 22.233 41.245 1.00 35.24 246 HIS B C 1
ATOM 2837 O O . HIS B 1 38 ? -14.414 21.241 41.789 1.00 35.94 246 HIS B O 1
ATOM 2844 N N . PHE B 1 39 ? -14.628 23.322 40.954 1.00 35.41 247 PHE B N 1
ATOM 2845 C CA . PHE B 1 39 ? -16.091 23.456 41.187 1.00 34.67 247 PHE B CA 1
ATOM 2846 C C . PHE B 1 39 ? -16.850 22.305 40.550 1.00 35.37 247 PHE B C 1
ATOM 2847 O O . PHE B 1 39 ? -17.644 21.616 41.202 1.00 34.08 247 PHE B O 1
ATOM 2855 N N . ILE B 1 40 ? -16.543 22.046 39.284 1.00 36.61 248 ILE B N 1
ATOM 2856 C CA . ILE B 1 40 ? -17.210 20.960 38.560 1.00 37.57 248 ILE B CA 1
ATOM 2857 C C . ILE B 1 40 ? -17.081 19.552 39.186 1.00 36.72 248 ILE B C 1
ATOM 2858 O O . ILE B 1 40 ? -18.067 18.893 39.385 1.00 36.03 248 ILE B O 1
ATOM 2863 N N . GLN B 1 41 ? -15.875 19.123 39.523 1.00 37.41 249 GLN B N 1
ATOM 2864 C CA . GLN B 1 41 ? -15.645 17.853 40.251 1.00 36.74 249 GLN B CA 1
ATOM 2865 C C . GLN B 1 41 ? -16.374 17.818 41.609 1.00 36.32 249 GLN B C 1
ATOM 2866 O O . GLN B 1 41 ? -16.947 16.786 42.014 1.00 35.46 249 GLN B O 1
ATOM 2868 N N . LYS B 1 42 ? -16.368 18.952 42.310 1.00 35.39 250 LYS B N 1
ATOM 2869 C CA . LYS B 1 42 ? -17.070 19.012 43.580 1.00 36.37 250 LYS B CA 1
ATOM 2870 C C . LYS B 1 42 ? -18.553 18.793 43.358 1.00 36.41 250 LYS B C 1
ATOM 2871 O O . LYS B 1 42 ? -19.187 18.076 44.150 1.00 37.49 250 LYS B O 1
ATOM 2877 N N . LEU B 1 43 ? -19.089 19.397 42.290 1.00 35.92 251 LEU B N 1
ATOM 2878 C CA . LEU B 1 43 ? -20.504 19.301 41.948 1.00 35.84 251 LEU B CA 1
ATOM 2879 C C . LEU B 1 43 ? -20.904 17.836 41.748 1.00 35.48 251 LEU B C 1
ATOM 2880 O O . LEU B 1 43 ? -21.956 17.381 42.244 1.00 32.85 251 LEU B O 1
ATOM 2885 N N . HIS B 1 44 ? -20.048 17.101 41.051 1.00 35.95 252 HIS B N 1
ATOM 2886 C CA . HIS B 1 44 ? -20.326 15.693 40.759 1.00 36.36 252 HIS B CA 1
ATOM 2887 C C . HIS B 1 44 ? -20.295 14.859 42.057 1.00 35.94 252 HIS B C 1
ATOM 2888 O O . HIS B 1 44 ? -21.134 14.001 42.251 1.00 36.73 252 HIS B O 1
ATOM 2895 N N . THR B 1 45 ? -19.350 15.110 42.957 1.00 35.83 253 THR B N 1
ATOM 2896 C CA . THR B 1 45 ? -19.275 14.342 44.217 1.00 35.42 253 THR B CA 1
ATOM 2897 C C . THR B 1 45 ? -20.099 14.837 45.418 1.00 35.21 253 THR B C 1
ATOM 2898 O O . THR B 1 45 ? -20.336 14.063 46.353 1.00 34.07 253 THR B O 1
ATOM 2902 N N . ALA B 1 46 ? -20.568 16.090 45.399 1.00 35.03 254 ALA B N 1
ATOM 2903 C CA . ALA B 1 46 ? -21.210 16.641 46.594 1.00 34.37 254 ALA B CA 1
ATOM 2904 C C . ALA B 1 46 ? -22.609 16.092 46.824 1.00 33.95 254 ALA B C 1
ATOM 2905 O O . ALA B 1 46 ? -23.392 15.907 45.856 1.00 33.95 254 ALA B O 1
ATOM 2907 N N . ARG B 1 47 ? -22.950 15.898 48.114 1.00 33.74 255 ARG B N 1
ATOM 2908 C CA . ARG B 1 47 ? -24.296 15.379 48.499 1.00 32.64 255 ARG B CA 1
ATOM 2909 C C . ARG B 1 47 ? -25.171 16.299 49.358 1.00 31.93 255 ARG B C 1
ATOM 2910 O O . ARG B 1 47 ? -26.400 16.087 49.459 1.00 29.34 255 ARG B O 1
ATOM 2912 N N . LYS B 1 48 ? -24.567 17.377 49.873 1.00 30.86 256 LYS B N 1
ATOM 2913 C CA . LYS B 1 48 ? -25.186 18.229 50.821 1.00 30.94 256 LYS B CA 1
ATOM 2914 C C . LYS B 1 48 ? -24.819 19.694 50.511 1.00 30.96 256 LYS B C 1
ATOM 2915 O O . LYS B 1 48 ? -24.168 20.360 51.333 1.00 31.14 256 LYS B O 1
ATOM 2921 N N . ILE B 1 49 ? -25.246 20.178 49.343 1.00 29.00 257 ILE B N 1
ATOM 2922 C CA . ILE B 1 49 ? -24.995 21.516 48.932 1.00 30.35 257 ILE B CA 1
ATOM 2923 C C . ILE B 1 49 ? -25.946 22.506 49.644 1.00 31.29 257 ILE B C 1
ATOM 2924 O O . ILE B 1 49 ? -27.228 22.309 49.699 1.00 30.23 257 ILE B O 1
ATOM 2929 N N . LEU B 1 50 ? -25.329 23.579 50.146 1.00 31.11 258 LEU B N 1
ATOM 2930 C CA . LEU B 1 50 ? -26.055 24.738 50.673 1.00 30.08 258 LEU B CA 1
ATOM 2931 C C . LEU B 1 50 ? -25.995 25.816 49.611 1.00 30.12 258 LEU B C 1
ATOM 2932 O O . LEU B 1 50 ? -24.896 26.215 49.150 1.00 32.13 258 LEU B O 1
ATOM 2937 N N . VAL B 1 51 ? -27.162 26.276 49.160 1.00 30.09 259 VAL B N 1
ATOM 2938 C CA . VAL B 1 51 ? -27.247 27.342 48.194 1.00 29.68 259 VAL B CA 1
ATOM 2939 C C . VAL B 1 51 ? -27.882 28.561 48.898 1.00 31.53 259 VAL B C 1
ATOM 2940 O O . VAL B 1 51 ? -28.976 28.469 49.479 1.00 30.92 259 VAL B O 1
ATOM 2944 N N . LEU B 1 52 ? -27.154 29.678 48.895 1.00 30.02 260 LEU B N 1
ATOM 2945 C CA . LEU B 1 52 ? -27.576 30.928 49.517 1.00 29.99 260 LEU B CA 1
ATOM 2946 C C . LEU B 1 52 ? -27.834 31.959 48.440 1.00 29.19 260 LEU B C 1
ATOM 2947 O O . LEU B 1 52 ? -26.929 32.261 47.655 1.00 31.99 260 LEU B O 1
ATOM 2952 N N . THR B 1 53 ? -29.080 32.455 48.340 1.00 29.51 261 THR B N 1
ATOM 2953 C CA . THR B 1 53 ? -29.486 33.364 47.247 1.00 29.04 261 THR B CA 1
ATOM 2954 C C . THR B 1 53 ? -30.036 34.715 47.746 1.00 28.91 261 THR B C 1
ATOM 2955 O O . THR B 1 53 ? -30.521 34.841 48.869 1.00 26.94 261 THR B O 1
ATOM 2959 N N . GLY B 1 54 ? -29.939 35.688 46.856 1.00 28.70 262 GLY B N 1
ATOM 2960 C CA . GLY B 1 54 ? -30.345 37.045 47.140 1.00 29.48 262 GLY B CA 1
ATOM 2961 C C . GLY B 1 54 ? -31.091 37.580 45.921 1.00 26.91 262 GLY B C 1
ATOM 2962 O O . GLY B 1 54 ? -31.402 36.827 45.005 1.00 27.78 262 GLY B O 1
ATOM 2963 N N . ALA B 1 55 ? -31.277 38.888 45.833 1.00 26.83 263 ALA B N 1
ATOM 2964 C CA . ALA B 1 55 ? -32.229 39.461 44.844 1.00 26.70 263 ALA B CA 1
ATOM 2965 C C . ALA B 1 55 ? -31.692 39.408 43.410 1.00 28.49 263 ALA B C 1
ATOM 2966 O O . ALA B 1 55 ? -32.458 39.525 42.485 1.00 27.41 263 ALA B O 1
ATOM 2968 N N . GLY B 1 56 ? -30.366 39.175 43.286 1.00 28.20 264 GLY B N 1
ATOM 2969 C CA . GLY B 1 56 ? -29.725 39.017 42.028 1.00 30.18 264 GLY B CA 1
ATOM 2970 C C . GLY B 1 56 ? -30.344 37.892 41.201 1.00 29.55 264 GLY B C 1
ATOM 2971 O O . GLY B 1 56 ? -30.277 37.932 39.966 1.00 30.21 264 GLY B O 1
ATOM 2972 N N . VAL B 1 57 ? -30.915 36.873 41.849 1.00 29.32 265 VAL B N 1
ATOM 2973 C CA . VAL B 1 57 ? -31.379 35.685 41.109 1.00 30.60 265 VAL B CA 1
ATOM 2974 C C . VAL B 1 57 ? -32.758 35.912 40.532 1.00 31.79 265 VAL B C 1
ATOM 2975 O O . VAL B 1 57 ? -33.290 35.036 39.866 1.00 34.36 265 VAL B O 1
ATOM 2979 N N . SER B 1 58 ? -33.353 37.069 40.844 1.00 33.22 266 SER B N 1
ATOM 2980 C CA . SER B 1 58 ? -34.663 37.453 40.319 1.00 32.93 266 SER B CA 1
ATOM 2981 C C . SER B 1 58 ? -34.629 38.658 39.441 1.00 32.49 266 SER B C 1
ATOM 2982 O O . SER B 1 58 ? -35.664 39.049 38.938 1.00 33.66 266 SER B O 1
ATOM 2985 N N . THR B 1 59 ? -33.485 39.296 39.244 1.00 33.09 267 THR B N 1
ATOM 2986 C CA . THR B 1 59 ? -33.494 40.485 38.337 1.00 32.65 267 THR B CA 1
ATOM 2987 C C . THR B 1 59 ? -33.645 40.184 36.820 1.00 34.37 267 THR B C 1
ATOM 2988 O O . THR B 1 59 ? -33.953 41.097 36.069 1.00 33.71 267 THR B O 1
ATOM 2992 N N . SER B 1 60 ? -33.419 38.946 36.375 1.00 34.63 268 SER B N 1
ATOM 2993 C CA . SER B 1 60 ? -33.598 38.625 34.936 1.00 34.90 268 SER B CA 1
ATOM 2994 C C . SER B 1 60 ? -35.093 38.670 34.597 1.00 37.21 268 SER B C 1
ATOM 2995 O O . SER B 1 60 ? -35.471 38.861 33.420 1.00 37.32 268 SER B O 1
ATOM 2998 N N . LEU B 1 61 ? -35.911 38.584 35.650 1.00 38.47 269 LEU B N 1
ATOM 2999 C CA . LEU B 1 61 ? -37.359 38.583 35.577 1.00 39.82 269 LEU B CA 1
ATOM 3000 C C . LEU B 1 61 ? -37.980 39.985 35.668 1.00 42.38 269 LEU B C 1
ATOM 3001 O O . LEU B 1 61 ? -39.206 40.116 35.619 1.00 44.32 269 LEU B O 1
ATOM 3006 N N . GLY B 1 62 ? -37.161 41.033 35.798 1.00 44.06 270 GLY B N 1
ATOM 3007 C CA . GLY B 1 62 ? -37.656 42.400 35.888 1.00 45.40 270 GLY B CA 1
ATOM 3008 C C . GLY B 1 62 ? -37.999 42.814 37.299 1.00 46.82 270 GLY B C 1
ATOM 3009 O O . GLY B 1 62 ? -38.684 43.795 37.502 1.00 47.75 270 GLY B O 1
ATOM 3010 N N . ILE B 1 63 ? -37.565 42.045 38.283 1.00 48.26 271 ILE B N 1
ATOM 3011 C CA . ILE B 1 63 ? -37.796 42.429 39.670 1.00 49.61 271 ILE B CA 1
ATOM 3012 C C . ILE B 1 63 ? -36.527 43.189 40.092 1.00 49.15 271 ILE B C 1
ATOM 3013 O O . ILE B 1 63 ? -35.439 42.639 40.018 1.00 47.86 271 ILE B O 1
ATOM 3018 N N . PRO B 1 64 ? -36.664 44.449 40.515 1.00 48.49 272 PRO B N 1
ATOM 3019 C CA . PRO B 1 64 ? -35.506 45.212 40.983 1.00 47.52 272 PRO B CA 1
ATOM 3020 C C . PRO B 1 64 ? -34.768 44.476 42.109 1.00 44.09 272 PRO B C 1
ATOM 3021 O O . PRO B 1 64 ? -35.382 43.695 42.836 1.00 44.15 272 PRO B O 1
ATOM 3025 N N . ASP B 1 65 ? -33.469 44.683 42.210 1.00 42.12 273 ASP B N 1
ATOM 3026 C CA . ASP B 1 65 ? -32.757 44.357 43.457 1.00 41.82 273 ASP B CA 1
ATOM 3027 C C . ASP B 1 65 ? -32.811 45.566 44.432 1.00 41.24 273 ASP B C 1
ATOM 3028 O O . ASP B 1 65 ? -33.611 46.466 44.215 1.00 40.55 273 ASP B O 1
ATOM 3033 N N . PHE B 1 66 ? -32.049 45.527 45.520 1.00 41.71 274 PHE B N 1
ATOM 3034 C CA . PHE B 1 66 ? -32.101 46.597 46.554 1.00 41.69 274 PHE B CA 1
ATOM 3035 C C . PHE B 1 66 ? -31.105 47.693 46.307 1.00 43.71 274 PHE B C 1
ATOM 3036 O O . PHE B 1 66 ? -31.483 48.862 46.377 1.00 44.00 274 PHE B O 1
ATOM 3044 N N . ARG B 1 67 ? -29.845 47.323 45.980 1.00 43.71 275 ARG B N 1
ATOM 3045 C CA . ARG B 1 67 ? -28.714 48.234 46.128 1.00 44.66 275 ARG B CA 1
ATOM 3046 C C . ARG B 1 67 ? -28.176 48.796 44.843 1.00 46.63 275 ARG B C 1
ATOM 3047 O O . ARG B 1 67 ? -27.322 49.678 44.878 1.00 46.02 275 ARG B O 1
ATOM 3055 N N . SER B 1 68 ? -28.605 48.258 43.709 1.00 47.89 276 SER B N 1
ATOM 3056 C CA . SER B 1 68 ? -28.031 48.703 42.443 1.00 50.82 276 SER B CA 1
ATOM 3057 C C . SER B 1 68 ? -28.736 49.990 41.939 1.00 51.62 276 SER B C 1
ATOM 3058 O O . SER B 1 68 ? -29.612 50.511 42.571 1.00 49.89 276 SER B O 1
ATOM 3061 N N . SER B 1 69 ? -28.369 50.436 40.742 1.00 54.72 277 SER B N 1
ATOM 3062 C CA . SER B 1 69 ? -28.733 51.758 40.243 1.00 56.65 277 SER B CA 1
ATOM 3063 C C . SER B 1 69 ? -30.217 51.941 40.002 1.00 56.83 277 SER B C 1
ATOM 3064 O O . SER B 1 69 ? -30.759 53.047 40.193 1.00 58.05 277 SER B O 1
ATOM 3067 N N . GLU B 1 70 ? -30.837 50.887 39.535 1.00 20.00 278 GLU B N 1
ATOM 3068 C CA . GLU B 1 70 ? -32.278 50.899 39.311 1.00 20.00 278 GLU B CA 1
ATOM 3069 C C . GLU B 1 70 ? -33.019 50.212 40.453 1.00 20.00 278 GLU B C 1
ATOM 3070 O O . GLU B 1 70 ? -34.161 49.817 40.336 1.00 54.50 278 GLU B O 1
ATOM 3072 N N . GLY B 1 71 ? -32.362 50.053 41.624 1.00 52.90 279 GLY B N 1
ATOM 3073 C CA . GLY B 1 71 ? -32.937 49.202 42.659 1.00 50.15 279 GLY B CA 1
ATOM 3074 C C . GLY B 1 71 ? -33.863 49.907 43.636 1.00 48.66 279 GLY B C 1
ATOM 3075 O O . GLY B 1 71 ? -33.985 51.155 43.651 1.00 47.87 279 GLY B O 1
ATOM 3076 N N . PHE B 1 72 ? -34.422 49.131 44.561 1.00 44.99 280 PHE B N 1
ATOM 3077 C CA . PHE B 1 72 ? -35.405 49.691 45.473 1.00 45.15 280 PHE B CA 1
ATOM 3078 C C . PHE B 1 72 ? -34.877 50.888 46.274 1.00 42.55 280 PHE B C 1
ATOM 3079 O O . PHE B 1 72 ? -35.574 51.879 46.428 0.50 40.15 280 PHE B O 1
ATOM 3081 N N . TYR B 1 73 ? -33.688 50.741 46.846 1.00 43.34 281 TYR B N 1
ATOM 3082 C CA . TYR B 1 73 ? -33.187 51.816 47.691 1.00 44.34 281 TYR B CA 1
ATOM 3083 C C . TYR B 1 73 ? -33.147 53.114 46.898 1.00 45.16 281 TYR B C 1
ATOM 3084 O O . TYR B 1 73 ? -33.491 54.156 47.460 1.00 43.92 281 TYR B O 1
ATOM 3093 N N . SER B 1 74 ? -32.761 53.054 45.610 1.00 45.97 282 SER B N 1
ATOM 3094 C CA . SER B 1 74 ? -32.618 54.259 44.793 1.00 47.94 282 SER B CA 1
ATOM 3095 C C . SER B 1 74 ? -34.007 54.919 44.598 1.00 48.76 282 SER B C 1
ATOM 3096 O O . SER B 1 74 ? -34.115 56.176 44.637 1.00 48.56 282 SER B O 1
ATOM 3099 N N . LYS B 1 75 ? -35.044 54.100 44.418 1.00 47.99 283 LYS B N 1
ATOM 3100 C CA . LYS B 1 75 ? -36.420 54.622 44.253 1.00 49.05 283 LYS B CA 1
ATOM 3101 C C . LYS B 1 75 ? -36.987 55.266 45.482 1.00 48.10 283 LYS B C 1
ATOM 3102 O O . LYS B 1 75 ? -37.625 56.300 45.398 1.00 48.54 283 LYS B O 1
ATOM 3108 N N . ILE B 1 76 ? -36.740 54.669 46.646 1.00 46.19 284 ILE B N 1
ATOM 3109 C CA . ILE B 1 76 ? -37.217 55.243 47.893 1.00 46.03 284 ILE B CA 1
ATOM 3110 C C . ILE B 1 76 ? -36.478 56.599 48.211 1.00 45.16 284 ILE B C 1
ATOM 3111 O O . ILE B 1 76 ? -37.090 57.603 48.613 1.00 41.53 284 ILE B O 1
ATOM 3116 N N . LYS B 1 77 ? -35.158 56.591 48.043 1.00 44.39 285 LYS B N 1
ATOM 3117 C CA . LYS B 1 77 ? -34.378 57.833 48.139 1.00 46.01 285 LYS B CA 1
ATOM 3118 C C . LYS B 1 77 ? -34.934 58.930 47.183 1.00 46.05 285 LYS B C 1
ATOM 3119 O O . LYS B 1 77 ? -35.054 60.106 47.576 1.00 44.10 285 LYS B O 1
ATOM 3125 N N . HIS B 1 78 ? -35.296 58.535 45.964 1.00 46.32 286 HIS B N 1
ATOM 3126 C CA . HIS B 1 78 ? -35.747 59.535 44.991 1.00 46.43 286 HIS B CA 1
ATOM 3127 C C . HIS B 1 78 ? -37.064 60.120 45.419 1.00 46.27 286 HIS B C 1
ATOM 3128 O O . HIS B 1 78 ? -37.339 61.294 45.138 1.00 45.35 286 HIS B O 1
ATOM 3135 N N . LEU B 1 79 ? -37.880 59.359 46.180 1.00 47.24 287 LEU B N 1
ATOM 3136 C CA . LEU B 1 79 ? -39.116 59.900 46.757 1.00 46.59 287 LEU B CA 1
ATOM 3137 C C . LEU B 1 79 ? -38.914 60.989 47.805 1.00 44.84 287 LEU B C 1
ATOM 3138 O O . LEU B 1 79 ? -39.831 61.735 48.072 1.00 45.03 287 LEU B O 1
ATOM 3143 N N . GLY B 1 80 ? -37.759 61.040 48.459 1.00 43.65 288 GLY B N 1
ATOM 3144 C CA . GLY B 1 80 ? -37.508 62.023 49.497 1.00 43.21 288 GLY B CA 1
ATOM 3145 C C . GLY B 1 80 ? -37.130 61.534 50.905 1.00 43.82 288 GLY B C 1
ATOM 3146 O O . GLY B 1 80 ? -36.750 62.344 51.774 1.00 42.30 288 GLY B O 1
ATOM 3147 N N . LEU B 1 81 ? -37.208 60.228 51.140 1.00 43.59 289 LEU B N 1
ATOM 3148 C CA . LEU B 1 81 ? -36.768 59.687 52.440 1.00 45.69 289 LEU B CA 1
ATOM 3149 C C . LEU B 1 81 ? -35.264 59.887 52.585 1.00 45.71 289 LEU B C 1
ATOM 3150 O O . LEU B 1 81 ? -34.488 59.449 51.730 1.00 47.61 289 LEU B O 1
ATOM 3155 N N . ASP B 1 82 ? -34.871 60.533 53.663 1.00 46.84 290 ASP B N 1
ATOM 3156 C CA . ASP B 1 82 ? -33.452 60.658 54.081 1.00 47.90 290 ASP B CA 1
ATOM 3157 C C . ASP B 1 82 ? -32.726 59.327 54.210 1.00 48.00 290 ASP B C 1
ATOM 3158 O O . ASP B 1 82 ? -31.654 59.161 53.642 1.00 49.22 290 ASP B O 1
ATOM 3160 N N . ASP B 1 83 ? -33.321 58.341 54.888 1.00 47.68 291 ASP B N 1
ATOM 3161 C CA . ASP B 1 83 ? -32.707 57.004 54.901 1.00 46.70 291 ASP B CA 1
ATOM 3162 C C . ASP B 1 83 ? -33.720 56.020 54.351 1.00 45.53 291 ASP B C 1
ATOM 3163 O O . ASP B 1 83 ? -34.674 55.706 55.038 1.00 41.84 291 ASP B O 1
ATOM 3168 N N . PRO B 1 84 ? -33.515 55.540 53.114 1.00 45.61 292 PRO B N 1
ATOM 3169 C CA . PRO B 1 84 ? -34.463 54.611 52.485 1.00 43.87 292 PRO B CA 1
ATOM 3170 C C . PRO B 1 84 ? -34.546 53.300 53.210 1.00 42.27 292 PRO B C 1
ATOM 3171 O O . PRO B 1 84 ? -35.556 52.664 53.122 1.00 41.24 292 PRO B O 1
ATOM 3175 N N . GLN B 1 85 ? -33.501 52.927 53.947 1.00 41.08 293 GLN B N 1
ATOM 3176 C CA . GLN B 1 85 ? -33.543 51.773 54.863 1.00 39.91 293 GLN B CA 1
ATOM 3177 C C . GLN B 1 85 ? -34.704 51.776 55.845 1.00 37.32 293 GLN B C 1
ATOM 3178 O O . GLN B 1 85 ? -35.201 50.686 56.235 1.00 38.19 293 GLN B O 1
ATOM 3180 N N . ASP B 1 86 ? -35.119 52.979 56.254 1.00 33.62 294 ASP B N 1
ATOM 3181 C CA . ASP B 1 86 ? -36.254 53.200 57.153 1.00 31.28 294 ASP B CA 1
ATOM 3182 C C . ASP B 1 86 ? -37.533 52.425 56.830 1.00 29.28 294 ASP B C 1
ATOM 3183 O O . ASP B 1 86 ? -38.241 51.944 57.726 1.00 26.11 294 ASP B O 1
ATOM 3188 N N . VAL B 1 87 ? -37.824 52.260 55.549 1.00 26.15 295 VAL B N 1
ATOM 3189 C CA . VAL B 1 87 ? -39.099 51.684 55.178 1.00 25.75 295 VAL B CA 1
ATOM 3190 C C . VAL B 1 87 ? -39.185 50.193 55.584 1.00 25.59 295 VAL B C 1
ATOM 3191 O O . VAL B 1 87 ? -40.265 49.676 55.754 1.00 28.20 295 VAL B O 1
ATOM 3195 N N . PHE B 1 88 ? -38.063 49.494 55.728 1.00 25.86 296 PHE B N 1
ATOM 3196 C CA . PHE B 1 88 ? -38.098 48.093 56.173 1.00 26.36 296 PHE B CA 1
ATOM 3197 C C . PHE B 1 88 ? -37.607 47.941 57.604 1.00 25.64 296 PHE B C 1
ATOM 3198 O O . PHE B 1 88 ? -37.257 46.858 58.059 1.00 26.34 296 PHE B O 1
ATOM 3206 N N . ASN B 1 89 ? -37.625 49.027 58.338 1.00 25.55 297 ASN B N 1
ATOM 3207 C CA . ASN B 1 89 ? -37.224 49.029 59.743 1.00 24.80 297 ASN B CA 1
ATOM 3208 C C . ASN B 1 89 ? -38.421 48.619 60.655 1.00 24.36 297 ASN B C 1
ATOM 3209 O O . ASN B 1 89 ? -39.467 49.256 60.685 1.00 23.32 297 ASN B O 1
ATOM 3214 N N . TYR B 1 90 ? -38.238 47.511 61.405 1.00 24.13 298 TYR B N 1
ATOM 3215 C CA . TYR B 1 90 ? -39.248 46.946 62.308 1.00 22.26 298 TYR B CA 1
ATOM 3216 C C . TYR B 1 90 ? -39.733 47.919 63.323 1.00 23.39 298 TYR B C 1
ATOM 3217 O O . TYR B 1 90 ? -40.968 48.000 63.607 1.00 26.01 298 TYR B O 1
ATOM 3226 N N . ASN B 1 91 ? -38.788 48.582 63.988 1.00 24.78 299 ASN B N 1
ATOM 3227 C CA . ASN B 1 91 ? -39.094 49.525 65.108 1.00 24.69 299 ASN B CA 1
ATOM 3228 C C . ASN B 1 91 ? -39.854 50.717 64.579 1.00 23.04 299 ASN B C 1
ATOM 3229 O O . ASN B 1 91 ? -40.770 51.240 65.214 1.00 24.16 299 ASN B O 1
ATOM 3234 N N . ILE B 1 92 ? -39.477 51.155 63.401 1.00 23.29 300 ILE B N 1
ATOM 3235 C CA . ILE B 1 92 ? -40.240 52.164 62.673 1.00 24.27 300 ILE B CA 1
ATOM 3236 C C . ILE B 1 92 ? -41.683 51.701 62.349 1.00 25.09 300 ILE B C 1
ATOM 3237 O O . ILE B 1 92 ? -42.676 52.436 62.639 1.00 23.36 300 ILE B O 1
ATOM 3242 N N . PHE B 1 93 ? -41.821 50.458 61.896 1.00 24.15 301 PHE B N 1
ATOM 3243 C CA . PHE B 1 93 ? -43.131 49.888 61.617 1.00 24.75 301 PHE B CA 1
ATOM 3244 C C . PHE B 1 93 ? -44.001 49.953 62.874 1.00 25.74 301 PHE B C 1
ATOM 3245 O O . PHE B 1 93 ? -45.129 50.387 62.820 1.00 25.32 301 PHE B O 1
ATOM 3261 N N . HIS B 1 95 ? -43.850 51.852 65.337 1.00 28.82 303 HIS B N 1
ATOM 3262 C CA . HIS B 1 95 ? -44.110 53.236 65.669 1.00 31.27 303 HIS B CA 1
ATOM 3263 C C . HIS B 1 95 ? -44.954 53.987 64.702 1.00 30.19 303 HIS B C 1
ATOM 3264 O O . HIS B 1 95 ? -45.651 54.906 65.108 1.00 29.82 303 HIS B O 1
ATOM 3271 N N . ASP B 1 96 ? -44.911 53.586 63.441 1.00 27.64 304 ASP B N 1
ATOM 3272 C CA . ASP B 1 96 ? -45.562 54.305 62.395 1.00 27.67 304 ASP B CA 1
ATOM 3273 C C . ASP B 1 96 ? -45.628 53.404 61.129 1.00 26.17 304 ASP B C 1
ATOM 3274 O O . ASP B 1 96 ? -44.765 53.473 60.247 1.00 24.51 304 ASP B O 1
ATOM 3279 N N . PRO B 1 97 ? -46.629 52.547 61.051 1.00 25.64 305 PRO B N 1
ATOM 3280 C CA . PRO B 1 97 ? -46.724 51.610 59.899 1.00 26.57 305 PRO B CA 1
ATOM 3281 C C . PRO B 1 97 ? -46.998 52.232 58.542 1.00 25.43 305 PRO B C 1
ATOM 3282 O O . PRO B 1 97 ? -46.833 51.575 57.524 1.00 22.55 305 PRO B O 1
ATOM 3286 N N . SER B 1 98 ? -47.304 53.508 58.510 1.00 26.33 306 SER B N 1
ATOM 3287 C CA . SER B 1 98 ? -47.520 54.199 57.239 1.00 26.15 306 SER B CA 1
ATOM 3288 C C . SER B 1 98 ? -46.214 54.351 56.512 1.00 25.56 306 SER B C 1
ATOM 3289 O O . SER B 1 98 ? -46.188 54.525 55.299 1.00 24.60 306 SER B O 1
ATOM 3292 N N . VAL B 1 99 ? -45.073 54.315 57.226 1.00 26.22 307 VAL B N 1
ATOM 3293 C CA . VAL B 1 99 ? -43.819 54.504 56.487 1.00 24.51 307 VAL B CA 1
ATOM 3294 C C . VAL B 1 99 ? -43.645 53.350 55.457 1.00 23.93 307 VAL B C 1
ATOM 3295 O O . VAL B 1 99 ? -43.379 53.551 54.250 1.00 22.81 307 VAL B O 1
ATOM 3299 N N . PHE B 1 100 ? -43.803 52.148 55.926 1.00 23.99 308 PHE B N 1
ATOM 3300 C CA . PHE B 1 100 ? -43.723 50.951 55.071 1.00 24.54 308 PHE B CA 1
ATOM 3301 C C . PHE B 1 100 ? -44.892 50.882 54.089 1.00 24.63 308 PHE B C 1
ATOM 3302 O O . PHE B 1 100 ? -44.701 50.601 52.936 1.00 23.62 308 PHE B O 1
ATOM 3310 N N . TYR B 1 101 ? -46.121 51.142 54.540 1.00 25.65 309 TYR B N 1
ATOM 3311 C CA . TYR B 1 101 ? -47.286 50.932 53.650 1.00 24.81 309 TYR B CA 1
ATOM 3312 C C . TYR B 1 101 ? -47.385 52.009 52.623 1.00 26.02 309 TYR B C 1
ATOM 3313 O O . TYR B 1 101 ? -48.033 51.835 51.618 1.00 25.49 309 TYR B O 1
ATOM 3322 N N . ASN B 1 102 ? -46.699 53.114 52.841 1.00 27.19 310 ASN B N 1
ATOM 3323 C CA . ASN B 1 102 ? -46.554 54.116 51.758 1.00 28.46 310 ASN B CA 1
ATOM 3324 C C . ASN B 1 102 ? -45.766 53.534 50.542 1.00 27.79 310 ASN B C 1
ATOM 3325 O O . ASN B 1 102 ? -46.006 53.942 49.422 1.00 25.84 310 ASN B O 1
ATOM 3330 N N . ILE B 1 103 ? -44.822 52.613 50.777 1.00 26.38 311 ILE B N 1
ATOM 3331 C CA . ILE B 1 103 ? -44.024 52.011 49.678 1.00 27.10 311 ILE B CA 1
ATOM 3332 C C . ILE B 1 103 ? -44.279 50.529 49.377 1.00 27.64 311 ILE B C 1
ATOM 3333 O O . ILE B 1 103 ? -43.692 50.004 48.443 1.00 26.54 311 ILE B O 1
ATOM 3338 N N . ALA B 1 104 ? -45.123 49.850 50.167 1.00 27.29 312 ALA B N 1
ATOM 3339 C CA . ALA B 1 104 ? -45.265 48.409 50.038 1.00 28.45 312 ALA B CA 1
ATOM 3340 C C . ALA B 1 104 ? -45.720 47.918 48.642 1.00 28.56 312 ALA B C 1
ATOM 3341 O O . ALA B 1 104 ? -45.337 46.833 48.202 1.00 25.00 312 ALA B O 1
ATOM 3343 N N . ASN B 1 105 ? -46.517 48.708 47.926 1.00 30.41 313 ASN B N 1
ATOM 3344 C CA . ASN B 1 105 ? -46.936 48.283 46.591 1.00 31.87 313 ASN B CA 1
ATOM 3345 C C . ASN B 1 105 ? -45.704 48.056 45.735 1.00 32.42 313 ASN B C 1
ATOM 3346 O O . ASN B 1 105 ? -45.726 47.294 44.810 1.00 33.11 313 ASN B O 1
ATOM 3359 N N . VAL B 1 107 ? -42.938 46.606 46.528 1.00 34.80 315 VAL B N 1
ATOM 3360 C CA . VAL B 1 107 ? -42.284 45.349 46.767 1.00 35.16 315 VAL B CA 1
ATOM 3361 C C . VAL B 1 107 ? -43.188 44.136 46.645 1.00 35.48 315 VAL B C 1
ATOM 3362 O O . VAL B 1 107 ? -42.679 43.026 46.762 1.00 33.76 315 VAL B O 1
ATOM 3366 N N . LEU B 1 108 ? -44.494 44.310 46.355 1.00 35.85 316 LEU B N 1
ATOM 3367 C CA . LEU B 1 108 ? -45.389 43.161 46.186 1.00 36.46 316 LEU B CA 1
ATOM 3368 C C . LEU B 1 108 ? -44.880 42.428 44.944 1.00 36.60 316 LEU B C 1
ATOM 3369 O O . LEU B 1 108 ? -44.628 43.079 43.986 1.00 34.21 316 LEU B O 1
ATOM 3374 N N . PRO B 1 109 ? -44.588 41.143 45.008 1.00 37.84 317 PRO B N 1
ATOM 3375 C CA . PRO B 1 109 ? -43.952 40.444 43.873 1.00 38.08 317 PRO B CA 1
ATOM 3376 C C . PRO B 1 109 ? -44.906 40.000 42.810 1.00 36.55 317 PRO B C 1
ATOM 3377 O O . PRO B 1 109 ? -46.110 39.937 43.039 1.00 35.15 317 PRO B O 1
ATOM 3381 N N . PRO B 1 110 ? -44.353 39.633 41.670 1.00 37.65 318 PRO B N 1
ATOM 3382 C CA . PRO B 1 110 ? -45.184 38.983 40.637 1.00 38.03 318 PRO B CA 1
ATOM 3383 C C . PRO B 1 110 ? -45.401 37.557 41.126 1.00 38.50 318 PRO B C 1
ATOM 3384 O O . PRO B 1 110 ? -45.046 37.171 42.263 1.00 39.99 318 PRO B O 1
ATOM 3388 N N . GLU B 1 111 ? -46.036 36.763 40.327 1.00 39.90 319 GLU B N 1
ATOM 3389 C CA . GLU B 1 111 ? -46.169 35.382 40.728 1.00 40.52 319 GLU B CA 1
ATOM 3390 C C . GLU B 1 111 ? -46.111 34.470 39.513 1.00 39.64 319 GLU B C 1
ATOM 3391 O O . GLU B 1 111 ? -46.059 34.916 38.379 1.00 37.95 319 GLU B O 1
ATOM 3397 N N . LYS B 1 112 ? -45.941 33.197 39.826 1.00 39.99 320 LYS B N 1
ATOM 3398 C CA . LYS B 1 112 ? -45.816 32.139 38.850 1.00 39.70 320 LYS B CA 1
ATOM 3399 C C . LYS B 1 112 ? -44.770 32.369 37.746 1.00 38.39 320 LYS B C 1
ATOM 3400 O O . LYS B 1 112 ? -45.006 32.039 36.588 1.00 38.82 320 LYS B O 1
ATOM 3402 N N . ILE B 1 113 ? -43.624 32.915 38.097 1.00 36.97 321 ILE B N 1
ATOM 3403 C CA . ILE B 1 113 ? -42.449 32.868 37.211 1.00 36.48 321 ILE B CA 1
ATOM 3404 C C . ILE B 1 113 ? -41.210 32.556 38.039 1.00 35.52 321 ILE B C 1
ATOM 3405 O O . ILE B 1 113 ? -41.226 32.692 39.293 1.00 36.15 321 ILE B O 1
ATOM 3410 N N . TYR B 1 114 ? -40.142 32.187 37.339 1.00 32.79 322 TYR B N 1
ATOM 3411 C CA . TYR B 1 114 ? -38.875 31.842 37.944 1.00 31.50 322 TYR B CA 1
ATOM 3412 C C . TYR B 1 114 ? -37.800 31.857 36.882 1.00 31.48 322 TYR B C 1
ATOM 3413 O O . TYR B 1 114 ? -38.087 31.686 35.667 1.00 30.77 322 TYR B O 1
ATOM 3422 N N . SER B 1 115 ? -36.556 32.013 37.332 1.00 30.13 323 SER B N 1
ATOM 3423 C CA . SER B 1 115 ? -35.403 32.139 36.425 1.00 30.11 323 SER B CA 1
ATOM 3424 C C . SER B 1 115 ? -34.653 30.819 36.180 1.00 29.42 323 SER B C 1
ATOM 3425 O O . SER B 1 115 ? -34.788 29.835 36.928 1.00 30.34 323 SER B O 1
ATOM 3428 N N . PRO B 1 116 ? -33.782 30.791 35.185 1.00 30.18 324 PRO B N 1
ATOM 3429 C CA . PRO B 1 116 ? -32.840 29.676 35.050 1.00 28.94 324 PRO B CA 1
ATOM 3430 C C . PRO B 1 116 ? -32.106 29.292 36.335 1.00 29.83 324 PRO B C 1
ATOM 3431 O O . PRO B 1 116 ? -31.870 28.072 36.539 1.00 28.93 324 PRO B O 1
ATOM 3435 N N . LEU B 1 117 ? -31.748 30.293 37.162 1.00 28.91 325 LEU B N 1
ATOM 3436 C CA . LEU B 1 117 ? -31.075 30.036 38.410 1.00 29.22 325 LEU B CA 1
ATOM 3437 C C . LEU B 1 117 ? -31.967 29.251 39.370 1.00 28.41 325 LEU B C 1
ATOM 3438 O O . LEU B 1 117 ? -31.531 28.273 39.946 1.00 28.93 325 LEU B O 1
ATOM 3443 N N . HIS B 1 118 ? -33.209 29.642 39.539 1.00 28.81 326 HIS B N 1
ATOM 3444 C CA . HIS B 1 118 ? -34.074 28.902 40.458 1.00 29.04 326 HIS B CA 1
ATOM 3445 C C . HIS B 1 118 ? -34.178 27.446 40.027 1.00 28.92 326 HIS B C 1
ATOM 3446 O O . HIS B 1 118 ? -34.209 26.528 40.847 1.00 29.53 326 HIS B O 1
ATOM 3453 N N . SER B 1 119 ? -34.276 27.249 38.734 1.00 26.63 327 SER B N 1
ATOM 3454 C CA . SER B 1 119 ? -34.213 25.892 38.122 1.00 29.03 327 SER B CA 1
ATOM 3455 C C . SER B 1 119 ? -32.925 25.073 38.287 1.00 29.21 327 SER B C 1
ATOM 3456 O O . SER B 1 119 ? -32.968 23.826 38.315 1.00 30.17 327 SER B O 1
ATOM 3459 N N . PHE B 1 120 ? -31.788 25.773 38.329 1.00 29.72 328 PHE B N 1
ATOM 3460 C CA . PHE B 1 120 ? -30.516 25.160 38.534 1.00 30.02 328 PHE B CA 1
ATOM 3461 C C . PHE B 1 120 ? -30.544 24.660 40.000 1.00 30.75 328 PHE B C 1
ATOM 3462 O O . PHE B 1 120 ? -30.059 23.545 40.329 1.00 30.28 328 PHE B O 1
ATOM 3470 N N . ILE B 1 121 ? -31.249 25.398 40.844 1.00 29.53 329 ILE B N 1
ATOM 3471 C CA . ILE B 1 121 ? -31.402 24.964 42.211 1.00 30.82 329 ILE B CA 1
ATOM 3472 C C . ILE B 1 121 ? -32.264 23.699 42.214 1.00 30.23 329 ILE B C 1
ATOM 3473 O O . ILE B 1 121 ? -31.894 22.736 42.863 1.00 30.93 329 ILE B O 1
ATOM 3478 N N . LYS B 1 122 ? -33.379 23.679 41.517 1.00 30.72 330 LYS B N 1
ATOM 3479 C CA . LYS B 1 122 ? -34.244 22.462 41.501 1.00 31.37 330 LYS B CA 1
ATOM 3480 C C . LYS B 1 122 ? -33.495 21.232 40.943 1.00 31.10 330 LYS B C 1
ATOM 3481 O O . LYS B 1 122 ? -33.668 20.101 41.414 1.00 32.27 330 LYS B O 1
ATOM 3495 N N . LEU B 1 124 ? -30.300 20.490 41.313 1.00 28.52 332 LEU B N 1
ATOM 3496 C CA . LEU B 1 124 ? -29.538 19.936 42.426 1.00 29.65 332 LEU B CA 1
ATOM 3497 C C . LEU B 1 124 ? -30.427 19.099 43.340 1.00 28.45 332 LEU B C 1
ATOM 3498 O O . LEU B 1 124 ? -30.047 18.006 43.760 1.00 29.95 332 LEU B O 1
ATOM 3503 N N . GLN B 1 125 ? -31.612 19.619 43.643 1.00 27.70 333 GLN B N 1
ATOM 3504 C CA . GLN B 1 125 ? -32.572 18.903 44.473 1.00 27.19 333 GLN B CA 1
ATOM 3505 C C . GLN B 1 125 ? -32.916 17.544 43.873 1.00 28.05 333 GLN B C 1
ATOM 3506 O O . GLN B 1 125 ? -32.956 16.535 44.577 1.00 28.67 333 GLN B O 1
ATOM 3520 N N . LYS B 1 127 ? -31.287 15.663 41.804 1.00 27.06 335 LYS B N 1
ATOM 3521 C CA . LYS B 1 127 ? -30.132 14.799 41.753 1.00 28.75 335 LYS B CA 1
ATOM 3522 C C . LYS B 1 127 ? -29.690 14.361 43.166 1.00 30.56 335 LYS B C 1
ATOM 3523 O O . LYS B 1 127 ? -28.633 13.721 43.347 1.00 31.92 335 LYS B O 1
ATOM 3529 N N . GLY B 1 128 ? -30.467 14.779 44.162 1.00 31.81 336 GLY B N 1
ATOM 3530 C CA . GLY B 1 128 ? -30.291 14.381 45.542 1.00 32.57 336 GLY B CA 1
ATOM 3531 C C . GLY B 1 128 ? -29.130 15.067 46.207 1.00 32.95 336 GLY B C 1
ATOM 3532 O O . GLY B 1 128 ? -28.557 14.516 47.183 1.00 33.50 336 GLY B O 1
ATOM 3533 N N . LYS B 1 129 ? -28.788 16.266 45.744 1.00 33.23 337 LYS B N 1
ATOM 3534 C CA . LYS B 1 129 ? -27.586 16.977 46.233 1.00 32.78 337 LYS B CA 1
ATOM 3535 C C . LYS B 1 129 ? -27.886 18.295 47.030 1.00 31.72 337 LYS B C 1
ATOM 3536 O O . LYS B 1 129 ? -26.975 18.958 47.520 1.00 33.21 337 LYS B O 1
ATOM 3542 N N . LEU B 1 130 ? -29.139 18.679 47.166 1.00 30.13 338 LEU B N 1
ATOM 3543 C CA . LEU B 1 130 ? -29.444 19.976 47.788 1.00 28.25 338 LEU B CA 1
ATOM 3544 C C . LEU B 1 130 ? -29.675 19.758 49.295 1.00 27.23 338 LEU B C 1
ATOM 3545 O O . LEU B 1 130 ? -30.642 19.073 49.646 1.00 26.47 338 LEU B O 1
ATOM 3550 N N . LEU B 1 131 ? -28.776 20.189 50.166 1.00 27.02 339 LEU B N 1
ATOM 3551 C CA . LEU B 1 131 ? -29.095 20.148 51.608 1.00 28.37 339 LEU B CA 1
ATOM 3552 C C . LEU B 1 131 ? -30.229 21.202 51.949 1.00 28.10 339 LEU B C 1
ATOM 3553 O O . LEU B 1 131 ? -31.269 20.907 52.560 1.00 25.45 339 LEU B O 1
ATOM 3558 N N . ARG B 1 132 ? -30.006 22.432 51.511 1.00 28.25 340 ARG B N 1
ATOM 3559 C CA . ARG B 1 132 ? -30.999 23.514 51.674 1.00 28.00 340 ARG B CA 1
ATOM 3560 C C . ARG B 1 132 ? -30.751 24.629 50.726 1.00 26.90 340 ARG B C 1
ATOM 3561 O O . ARG B 1 132 ? -29.590 24.915 50.415 1.00 28.17 340 ARG B O 1
ATOM 3569 N N . ASN B 1 133 ? -31.801 25.310 50.255 1.00 28.00 341 ASN B N 1
ATOM 3570 C CA . ASN B 1 133 ? -31.622 26.645 49.663 1.00 29.25 341 ASN B CA 1
ATOM 3571 C C . ASN B 1 133 ? -32.064 27.715 50.686 1.00 29.11 341 ASN B C 1
ATOM 3572 O O . ASN B 1 133 ? -33.246 27.772 51.042 1.00 29.79 341 ASN B O 1
ATOM 3577 N N . TYR B 1 134 ? -31.124 28.487 51.208 1.00 29.46 342 TYR B N 1
ATOM 3578 C CA . TYR B 1 134 ? -31.445 29.560 52.111 1.00 27.82 342 TYR B CA 1
ATOM 3579 C C . TYR B 1 134 ? -31.644 30.768 51.189 1.00 26.69 342 TYR B C 1
ATOM 3580 O O . TYR B 1 134 ? -30.696 31.258 50.650 1.00 30.44 342 TYR B O 1
ATOM 3589 N N . THR B 1 135 ? -32.872 31.257 51.011 1.00 27.25 343 THR B N 1
ATOM 3590 C CA . THR B 1 135 ? -33.122 32.478 50.232 1.00 27.63 343 THR B CA 1
ATOM 3591 C C . THR B 1 135 ? -33.458 33.731 51.097 1.00 27.83 343 THR B C 1
ATOM 3592 O O . THR B 1 135 ? -34.183 33.661 52.024 1.00 28.52 343 THR B O 1
ATOM 3596 N N . GLN B 1 136 ? -32.917 34.863 50.707 1.00 29.01 344 GLN B N 1
ATOM 3597 C CA . GLN B 1 136 ? -33.241 36.171 51.271 1.00 28.79 344 GLN B CA 1
ATOM 3598 C C . GLN B 1 136 ? -34.426 36.788 50.602 1.00 28.06 344 GLN B C 1
ATOM 3599 O O . GLN B 1 136 ? -35.000 37.811 51.087 1.00 24.60 344 GLN B O 1
ATOM 3605 N N . ASN B 1 137 ? -34.826 36.200 49.498 1.00 27.38 345 ASN B N 1
ATOM 3606 C CA . ASN B 1 137 ? -35.855 36.832 48.710 1.00 28.98 345 ASN B CA 1
ATOM 3607 C C . ASN B 1 137 ? -37.249 36.628 49.307 1.00 30.61 345 ASN B C 1
ATOM 3608 O O . ASN B 1 137 ? -37.577 35.553 49.780 1.00 30.14 345 ASN B O 1
ATOM 3613 N N . ILE B 1 138 ? -38.030 37.699 49.299 1.00 32.30 346 ILE B N 1
ATOM 3614 C CA . ILE B 1 138 ? -39.443 37.668 49.678 1.00 34.35 346 ILE B CA 1
ATOM 3615 C C . ILE B 1 138 ? -40.345 37.533 48.470 1.00 35.59 346 ILE B C 1
ATOM 3616 O O . ILE B 1 138 ? -41.575 37.699 48.580 1.00 37.82 346 ILE B O 1
ATOM 3621 N N . ASP B 1 139 ? -39.790 37.223 47.317 1.00 33.95 347 ASP B N 1
ATOM 3622 C CA . ASP B 1 139 ? -40.683 37.135 46.131 1.00 34.40 347 ASP B CA 1
ATOM 3623 C C . ASP B 1 139 ? -41.400 35.778 45.977 1.00 35.29 347 ASP B C 1
ATOM 3624 O O . ASP B 1 139 ? -42.198 35.580 45.074 1.00 34.13 347 ASP B O 1
ATOM 3629 N N . ASN B 1 140 ? -41.045 34.833 46.841 1.00 37.44 348 ASN B N 1
ATOM 3630 C CA . ASN B 1 140 ? -41.757 33.598 46.980 1.00 38.55 348 ASN B CA 1
ATOM 3631 C C . ASN B 1 140 ? -41.729 32.811 45.705 1.00 38.82 348 ASN B C 1
ATOM 3632 O O . ASN B 1 140 ? -42.627 32.050 45.472 1.00 42.10 348 ASN B O 1
ATOM 3637 N N . LEU B 1 141 ? -40.696 32.927 44.880 1.00 38.68 349 LEU B N 1
ATOM 3638 C CA . LEU B 1 141 ? -40.666 32.222 43.582 1.00 38.27 349 LEU B CA 1
ATOM 3639 C C . LEU B 1 141 ? -40.056 30.790 43.580 1.00 38.66 349 LEU B C 1
ATOM 3640 O O . LEU B 1 141 ? -40.339 29.988 42.714 1.00 38.72 349 LEU B O 1
ATOM 3645 N N . GLU B 1 142 ? -39.285 30.461 44.599 1.00 37.71 350 GLU B N 1
ATOM 3646 C CA . GLU B 1 142 ? -38.752 29.128 44.768 1.00 36.36 350 GLU B CA 1
ATOM 3647 C C . GLU B 1 142 ? -39.828 27.973 44.753 1.00 37.14 350 GLU B C 1
ATOM 3648 O O . GLU B 1 142 ? -39.593 26.938 44.129 1.00 34.37 350 GLU B O 1
ATOM 3654 N N . SER B 1 143 ? -40.974 28.104 45.452 1.00 37.62 351 SER B N 1
ATOM 3655 C CA . SER B 1 143 ? -41.917 26.967 45.575 1.00 39.08 351 SER B CA 1
ATOM 3656 C C . SER B 1 143 ? -42.487 26.581 44.190 1.00 38.15 351 SER B C 1
ATOM 3657 O O . SER B 1 143 ? -42.653 25.370 43.848 1.00 37.39 351 SER B O 1
ATOM 3660 N N . TYR B 1 144 ? -42.691 27.616 43.374 1.00 37.13 352 TYR B N 1
ATOM 3661 C CA . TYR B 1 144 ? -43.315 27.455 42.078 1.00 37.33 352 TYR B CA 1
ATOM 3662 C C . TYR B 1 144 ? -42.317 26.826 41.206 1.00 36.75 352 TYR B C 1
ATOM 3663 O O . TYR B 1 144 ? -42.638 26.000 40.337 1.00 35.63 352 TYR B O 1
ATOM 3665 N N . ALA B 1 145 ? -41.061 27.197 41.416 1.00 36.42 353 ALA B N 1
ATOM 3666 C CA . ALA B 1 145 ? -39.945 26.622 40.647 1.00 36.62 353 ALA B CA 1
ATOM 3667 C C . ALA B 1 145 ? -39.698 25.140 40.985 1.00 35.37 353 ALA B C 1
ATOM 3668 O O . ALA B 1 145 ? -38.926 24.486 40.328 1.00 35.90 353 ALA B O 1
ATOM 3670 N N . GLY B 1 146 ? -40.298 24.634 42.048 1.00 33.04 354 GLY B N 1
ATOM 3671 C CA . GLY B 1 146 ? -40.232 23.208 42.318 1.00 31.19 354 GLY B CA 1
ATOM 3672 C C . GLY B 1 146 ? -39.343 22.903 43.517 1.00 30.59 354 GLY B C 1
ATOM 3673 O O . GLY B 1 146 ? -39.109 21.755 43.793 1.00 29.65 354 GLY B O 1
ATOM 3674 N N . ILE B 1 147 ? -38.837 23.900 44.236 1.00 29.07 355 ILE B N 1
ATOM 3675 C CA . ILE B 1 147 ? -37.968 23.600 45.361 1.00 29.31 355 ILE B CA 1
ATOM 3676 C C . ILE B 1 147 ? -38.819 23.087 46.536 1.00 29.92 355 ILE B C 1
ATOM 3677 O O . ILE B 1 147 ? -39.783 23.708 46.878 1.00 29.64 355 ILE B O 1
ATOM 3682 N N . SER B 1 148 ? -38.524 21.922 47.112 1.00 29.56 356 SER B N 1
ATOM 3683 C CA . SER B 1 148 ? -39.481 21.383 48.054 1.00 31.52 356 SER B CA 1
ATOM 3684 C C . SER B 1 148 ? -39.466 22.214 49.356 1.00 32.77 356 SER B C 1
ATOM 3685 O O . SER B 1 148 ? -38.509 22.942 49.643 1.00 30.25 356 SER B O 1
ATOM 3688 N N . THR B 1 149 ? -40.549 22.114 50.104 1.00 31.87 357 THR B N 1
ATOM 3689 C CA . THR B 1 149 ? -40.759 23.025 51.203 1.00 34.91 357 THR B CA 1
ATOM 3690 C C . THR B 1 149 ? -39.746 22.644 52.271 1.00 34.82 357 THR B C 1
ATOM 3691 O O . THR B 1 149 ? -39.206 23.524 52.975 1.00 35.14 357 THR B O 1
ATOM 3695 N N . ASP B 1 150 ? -39.425 21.355 52.366 1.00 34.71 358 ASP B N 1
ATOM 3696 C CA . ASP B 1 150 ? -38.369 20.972 53.319 1.00 35.82 358 ASP B CA 1
ATOM 3697 C C . ASP B 1 150 ? -36.979 21.485 52.888 1.00 34.82 358 ASP B C 1
ATOM 3698 O O . ASP B 1 150 ? -36.087 21.614 53.731 1.00 36.19 358 ASP B O 1
ATOM 3703 N N . LYS B 1 151 ? -36.781 21.744 51.603 1.00 32.30 359 LYS B N 1
ATOM 3704 C CA . LYS B 1 151 ? -35.474 22.197 51.177 1.00 33.62 359 LYS B CA 1
ATOM 3705 C C . LYS B 1 151 ? -35.366 23.744 51.079 1.00 33.87 359 LYS B C 1
ATOM 3706 O O . LYS B 1 151 ? -34.321 24.243 50.787 1.00 34.33 359 LYS B O 1
ATOM 3712 N N . LEU B 1 152 ? -36.477 24.447 51.226 1.00 33.03 360 LEU B N 1
ATOM 3713 C CA . LEU B 1 152 ? -36.497 25.914 51.173 1.00 32.64 360 LEU B CA 1
ATOM 3714 C C . LEU B 1 152 ? -36.556 26.541 52.566 1.00 31.25 360 LEU B C 1
ATOM 3715 O O . LEU B 1 152 ? -37.375 26.152 53.413 1.00 29.23 360 LEU B O 1
ATOM 3720 N N . VAL B 1 153 ? -35.619 27.477 52.805 1.00 29.96 361 VAL B N 1
ATOM 3721 C CA . VAL B 1 153 ? -35.670 28.359 53.957 1.00 28.69 361 VAL B CA 1
ATOM 3722 C C . VAL B 1 153 ? -35.753 29.808 53.473 1.00 27.42 361 VAL B C 1
ATOM 3723 O O . VAL B 1 153 ? -34.786 30.326 52.969 1.00 27.48 361 VAL B O 1
ATOM 3727 N N . GLN B 1 154 ? -36.954 30.383 53.566 1.00 26.83 362 GLN B N 1
ATOM 3728 C CA . GLN B 1 154 ? -37.217 31.796 53.299 1.00 27.00 362 GLN B CA 1
ATOM 3729 C C . GLN B 1 154 ? -36.747 32.565 54.518 1.00 27.48 362 GLN B C 1
ATOM 3730 O O . GLN B 1 154 ? -37.490 32.753 55.476 1.00 25.04 362 GLN B O 1
ATOM 3736 N N . CYS B 1 155 ? -35.460 32.908 54.503 1.00 25.73 363 CYS B N 1
ATOM 3737 C CA . CYS B 1 155 ? -34.803 33.531 55.629 1.00 26.53 363 CYS B CA 1
ATOM 3738 C C . CYS B 1 155 ? -35.492 34.803 56.187 1.00 24.34 363 CYS B C 1
ATOM 3739 O O . CYS B 1 155 ? -35.445 35.075 57.424 1.00 25.83 363 CYS B O 1
ATOM 3742 N N . HIS B 1 156 ? -36.070 35.556 55.277 1.00 23.11 364 HIS B N 1
ATOM 3743 C CA . HIS B 1 156 ? -36.678 36.841 55.576 1.00 25.07 364 HIS B CA 1
ATOM 3744 C C . HIS B 1 156 ? -38.200 36.870 55.275 1.00 24.56 364 HIS B C 1
ATOM 3745 O O . HIS B 1 156 ? -38.791 37.923 55.048 1.00 23.12 364 HIS B O 1
ATOM 3752 N N . GLY B 1 157 ? -38.790 35.672 55.250 1.00 24.07 365 GLY B N 1
ATOM 3753 C CA . GLY B 1 157 ? -40.213 35.486 55.120 1.00 24.80 365 GLY B CA 1
ATOM 3754 C C . GLY B 1 157 ? -40.675 35.788 53.714 1.00 24.44 365 GLY B C 1
ATOM 3755 O O . GLY B 1 157 ? -39.921 35.702 52.744 1.00 26.32 365 GLY B O 1
ATOM 3756 N N . SER B 1 158 ? -41.930 36.149 53.618 1.00 25.56 366 SER B N 1
ATOM 3757 C CA . SER B 1 158 ? -42.609 36.472 52.371 1.00 26.70 366 SER B CA 1
ATOM 3758 C C . SER B 1 158 ? -44.015 37.105 52.666 1.00 27.42 366 SER B C 1
ATOM 3759 O O . SER B 1 158 ? -44.443 37.187 53.840 1.00 24.68 366 SER B O 1
ATOM 3762 N N . PHE B 1 159 ? -44.692 37.511 51.573 1.00 28.20 367 PHE B N 1
ATOM 3763 C CA . PHE B 1 159 ? -46.054 38.063 51.607 1.00 29.08 367 PHE B CA 1
ATOM 3764 C C . PHE B 1 159 ? -47.088 36.955 51.581 1.00 28.87 367 PHE B C 1
ATOM 3765 O O . PHE B 1 159 ? -48.244 37.215 51.304 1.00 29.27 367 PHE B O 1
ATOM 3773 N N . ALA B 1 160 ? -46.680 35.697 51.807 1.00 29.92 368 ALA B N 1
ATOM 3774 C CA . ALA B 1 160 ? -47.583 34.547 51.898 1.00 28.90 368 ALA B CA 1
ATOM 3775 C C . ALA B 1 160 ? -48.668 34.772 52.898 1.00 28.57 368 ALA B C 1
ATOM 3776 O O . ALA B 1 160 ? -49.796 34.396 52.686 1.00 26.02 368 ALA B O 1
ATOM 3778 N N . THR B 1 161 ? -48.328 35.393 54.024 1.00 26.47 369 THR B N 1
ATOM 3779 C CA . THR B 1 161 ? -49.295 35.615 55.085 1.00 26.32 369 THR B CA 1
ATOM 3780 C C . THR B 1 161 ? -48.953 36.973 55.735 1.00 26.05 369 THR B C 1
ATOM 3781 O O . THR B 1 161 ? -47.908 37.588 55.486 1.00 23.63 369 THR B O 1
ATOM 3785 N N . ALA B 1 162 ? -49.882 37.468 56.524 1.00 25.99 370 ALA B N 1
ATOM 3786 C CA . ALA B 1 162 ? -49.730 38.719 57.259 1.00 24.92 370 ALA B CA 1
ATOM 3787 C C . ALA B 1 162 ? -50.334 38.433 58.596 1.00 24.42 370 ALA B C 1
ATOM 3788 O O . ALA B 1 162 ? -51.175 37.537 58.684 1.00 25.60 370 ALA B O 1
ATOM 3790 N N . THR B 1 163 ? -49.846 39.117 59.638 1.00 25.60 371 THR B N 1
ATOM 3791 C CA . THR B 1 163 ? -50.189 38.864 61.020 1.00 24.13 371 THR B CA 1
ATOM 3792 C C . THR B 1 163 ? -50.505 40.192 61.708 1.00 24.58 371 THR B C 1
ATOM 3793 O O . THR B 1 163 ? -49.811 41.166 61.501 1.00 25.04 371 THR B O 1
ATOM 3797 N N . CYS B 1 164 ? -51.502 40.194 62.589 1.00 21.31 372 CYS B N 1
ATOM 3798 C CA . CYS B 1 164 ? -51.785 41.348 63.394 1.00 21.26 372 CYS B CA 1
ATOM 3799 C C . CYS B 1 164 ? -50.669 41.459 64.472 1.00 21.91 372 CYS B C 1
ATOM 3800 O O . CYS B 1 164 ? -50.433 40.488 65.183 1.00 21.88 372 CYS B O 1
ATOM 3803 N N . VAL B 1 165 ? -50.046 42.607 64.582 1.00 21.98 373 VAL B N 1
ATOM 3804 C CA . VAL B 1 165 ? -48.980 42.789 65.570 1.00 24.27 373 VAL B CA 1
ATOM 3805 C C . VAL B 1 165 ? -49.475 42.769 66.992 1.00 23.81 373 VAL B C 1
ATOM 3806 O O . VAL B 1 165 ? -48.689 42.586 67.897 1.00 23.00 373 VAL B O 1
ATOM 3810 N N . THR B 1 166 ? -50.766 42.948 67.185 1.00 24.51 374 THR B N 1
ATOM 3811 C CA . THR B 1 166 ? -51.384 42.980 68.501 1.00 23.81 374 THR B CA 1
ATOM 3812 C C . THR B 1 166 ? -51.936 41.605 69.032 1.00 24.03 374 THR B C 1
ATOM 3813 O O . THR B 1 166 ? -51.534 41.186 70.137 1.00 24.63 374 THR B O 1
ATOM 3817 N N . CYS B 1 167 ? -52.815 40.962 68.280 1.00 23.05 375 CYS B N 1
ATOM 3818 C CA . CYS B 1 167 ? -53.404 39.679 68.651 1.00 22.80 375 CYS B CA 1
ATOM 3819 C C . CYS B 1 167 ? -52.873 38.441 67.951 1.00 24.74 375 CYS B C 1
ATOM 3820 O O . CYS B 1 167 ? -53.321 37.310 68.262 1.00 23.73 375 CYS B O 1
ATOM 3823 N N . HIS B 1 168 ? -52.042 38.653 66.939 1.00 25.82 376 HIS B N 1
ATOM 3824 C CA . HIS B 1 168 ? -51.355 37.607 66.202 1.00 26.91 376 HIS B CA 1
ATOM 3825 C C . HIS B 1 168 ? -52.210 36.757 65.327 1.00 28.40 376 HIS B C 1
ATOM 3826 O O . HIS B 1 168 ? -51.769 35.700 64.873 1.00 28.21 376 HIS B O 1
ATOM 3833 N N . TRP B 1 169 ? -53.405 37.225 65.026 1.00 28.77 377 TRP B N 1
ATOM 3834 C CA . TRP B 1 169 ? -54.244 36.642 63.967 1.00 28.15 377 TRP B CA 1
ATOM 3835 C C . TRP B 1 169 ? -53.517 36.755 62.619 1.00 31.08 377 TRP B C 1
ATOM 3836 O O . TRP B 1 169 ? -52.879 37.805 62.294 1.00 28.37 377 TRP B O 1
ATOM 3847 N N . ASN B 1 170 ? -53.578 35.650 61.879 1.00 31.71 378 ASN B N 1
ATOM 3848 C CA . ASN B 1 170 ? -52.818 35.473 60.659 1.00 34.31 378 ASN B CA 1
ATOM 3849 C C . ASN B 1 170 ? -53.832 35.173 59.520 1.00 32.83 378 ASN B C 1
ATOM 3850 O O . ASN B 1 170 ? -54.782 34.440 59.747 1.00 33.75 378 ASN B O 1
ATOM 3855 N N . LEU B 1 171 ? -53.617 35.739 58.332 1.00 32.23 379 LEU B N 1
ATOM 3856 C CA . LEU B 1 171 ? -54.388 35.523 57.140 1.00 32.29 379 LEU B CA 1
ATOM 3857 C C . LEU B 1 171 ? -53.479 35.442 55.902 1.00 31.26 379 LEU B C 1
ATOM 3858 O O . LEU B 1 171 ? -52.370 35.954 55.916 1.00 30.41 379 LEU B O 1
ATOM 3863 N N . PRO B 1 172 ? -53.958 34.869 54.804 1.00 30.46 380 PRO B N 1
ATOM 3864 C CA . PRO B 1 172 ? -53.191 34.911 53.565 1.00 30.13 380 PRO B CA 1
ATOM 3865 C C . PRO B 1 172 ? -52.952 36.341 53.124 1.00 29.29 380 PRO B C 1
ATOM 3866 O O . PRO B 1 172 ? -53.858 37.191 53.169 1.00 27.95 380 PRO B O 1
ATOM 3870 N N . GLY B 1 173 ? -51.727 36.593 52.699 1.00 29.51 381 GLY B N 1
ATOM 3871 C CA . GLY B 1 173 ? -51.270 37.910 52.306 1.00 28.35 381 GLY B CA 1
ATOM 3872 C C . GLY B 1 173 ? -52.080 38.529 51.233 1.00 30.51 381 GLY B C 1
ATOM 3873 O O . GLY B 1 173 ? -52.277 39.786 51.194 1.00 29.46 381 GLY B O 1
ATOM 3874 N N . GLU B 1 174 ? -52.528 37.660 50.324 1.00 31.11 382 GLU B N 1
ATOM 3875 C CA . GLU B 1 174 ? -53.293 38.078 49.187 1.00 32.78 382 GLU B CA 1
ATOM 3876 C C . GLU B 1 174 ? -54.471 38.871 49.670 1.00 33.13 382 GLU B C 1
ATOM 3877 O O . GLU B 1 174 ? -54.927 39.721 48.958 1.00 34.20 382 GLU B O 1
ATOM 3879 N N . ARG B 1 175 ? -55.003 38.562 50.841 1.00 31.90 383 ARG B N 1
ATOM 3880 C CA . ARG B 1 175 ? -56.191 39.267 51.298 1.00 33.08 383 ARG B CA 1
ATOM 3881 C C . ARG B 1 175 ? -55.949 40.766 51.472 1.00 33.60 383 ARG B C 1
ATOM 3882 O O . ARG B 1 175 ? -56.917 41.491 51.572 1.00 33.76 383 ARG B O 1
ATOM 3890 N N . ILE B 1 176 ? -54.698 41.201 51.705 1.00 31.77 384 ILE B N 1
ATOM 3891 C CA . ILE B 1 176 ? -54.419 42.606 51.919 1.00 32.05 384 ILE B CA 1
ATOM 3892 C C . ILE B 1 176 ? -53.782 43.292 50.724 1.00 31.37 384 ILE B C 1
ATOM 3893 O O . ILE B 1 176 ? -53.403 44.439 50.819 1.00 31.62 384 ILE B O 1
ATOM 3898 N N . PHE B 1 177 ? -53.656 42.615 49.598 1.00 32.98 385 PHE B N 1
ATOM 3899 C CA . PHE B 1 177 ? -52.919 43.193 48.496 1.00 34.11 385 PHE B CA 1
ATOM 3900 C C . PHE B 1 177 ? -53.642 44.409 47.917 1.00 35.21 385 PHE B C 1
ATOM 3901 O O . PHE B 1 177 ? -53.003 45.353 47.504 1.00 35.64 385 PHE B O 1
ATOM 3909 N N . ASN B 1 178 ? -54.970 44.370 47.865 1.00 36.86 386 ASN B N 1
ATOM 3910 C CA . ASN B 1 178 ? -55.744 45.459 47.268 1.00 36.94 386 ASN B CA 1
ATOM 3911 C C . ASN B 1 178 ? -55.646 46.682 48.153 1.00 36.89 386 ASN B C 1
ATOM 3912 O O . ASN B 1 178 ? -55.535 47.786 47.672 1.00 34.86 386 ASN B O 1
ATOM 3917 N N . LYS B 1 179 ? -55.616 46.494 49.462 1.00 36.38 387 LYS B N 1
ATOM 3918 C CA . LYS B 1 179 ? -55.414 47.644 50.325 1.00 37.00 387 LYS B CA 1
ATOM 3919 C C . LYS B 1 179 ? -54.003 48.224 50.125 1.00 37.35 387 LYS B C 1
ATOM 3920 O O . LYS B 1 179 ? -53.833 49.435 50.127 1.00 37.73 387 LYS B O 1
ATOM 3926 N N . ILE B 1 180 ? -53.013 47.363 49.907 1.00 37.15 388 ILE B N 1
ATOM 3927 C CA . ILE B 1 180 ? -51.649 47.804 49.703 1.00 36.61 388 ILE B CA 1
ATOM 3928 C C . ILE B 1 180 ? -51.530 48.570 48.368 1.00 37.60 388 ILE B C 1
ATOM 3929 O O . ILE B 1 180 ? -50.879 49.619 48.292 1.00 37.06 388 ILE B O 1
ATOM 3934 N N . ARG B 1 181 ? -52.144 48.048 47.313 1.00 39.81 389 ARG B N 1
ATOM 3935 C CA . ARG B 1 181 ? -52.193 48.748 46.018 1.00 41.24 389 ARG B CA 1
ATOM 3936 C C . ARG B 1 181 ? -52.837 50.133 46.124 1.00 42.35 389 ARG B C 1
ATOM 3937 O O . ARG B 1 181 ? -52.451 51.050 45.387 1.00 41.74 389 ARG B O 1
ATOM 3945 N N . ASN B 1 182 ? -53.817 50.280 47.021 1.00 43.27 390 ASN B N 1
ATOM 3946 C CA . ASN B 1 182 ? -54.526 51.549 47.195 1.00 44.11 390 ASN B CA 1
ATOM 3947 C C . ASN B 1 182 ? -53.969 52.349 48.370 1.00 43.90 390 ASN B C 1
ATOM 3948 O O . ASN B 1 182 ? -54.598 53.265 48.858 1.00 43.40 390 ASN B O 1
ATOM 3953 N N . LEU B 1 183 ? -52.794 51.970 48.840 1.00 44.32 391 LEU B N 1
ATOM 3954 C CA . LEU B 1 183 ? -52.102 52.700 49.908 1.00 44.98 391 LEU B CA 1
ATOM 3955 C C . LEU B 1 183 ? -52.880 52.848 51.245 1.00 44.89 391 LEU B C 1
ATOM 3956 O O . LEU B 1 183 ? -52.629 53.786 52.004 1.00 45.86 391 LEU B O 1
ATOM 3961 N N . GLU B 1 184 ? -53.769 51.878 51.530 1.00 43.89 392 GLU B N 1
ATOM 3962 C CA . GLU B 1 184 ? -54.609 51.793 52.735 1.00 43.16 392 GLU B CA 1
ATOM 3963 C C . GLU B 1 184 ? -53.974 50.879 53.823 1.00 41.65 392 GLU B C 1
ATOM 3964 O O . GLU B 1 184 ? -53.326 49.848 53.536 1.00 42.20 392 GLU B O 1
ATOM 3970 N N . LEU B 1 185 ? -54.134 51.276 55.074 1.00 37.95 393 LEU B N 1
ATOM 3971 C CA . LEU B 1 185 ? -53.527 50.551 56.165 1.00 35.42 393 LEU B CA 1
ATOM 3972 C C . LEU B 1 185 ? -54.373 49.283 56.386 1.00 31.71 393 LEU B C 1
ATOM 3973 O O . LEU B 1 185 ? -55.546 49.415 56.663 1.00 27.77 393 LEU B O 1
ATOM 3978 N N . PRO B 1 186 ? -53.811 48.078 56.233 1.00 29.70 394 PRO B N 1
ATOM 3979 C CA . PRO B 1 186 ? -54.588 46.833 56.491 1.00 28.45 394 PRO B CA 1
ATOM 3980 C C . PRO B 1 186 ? -54.845 46.635 57.970 1.00 26.85 394 PRO B C 1
ATOM 3981 O O . PRO B 1 186 ? -53.878 46.516 58.705 1.00 27.14 394 PRO B O 1
ATOM 3985 N N . LEU B 1 187 ? -56.091 46.650 58.404 1.00 25.57 395 LEU B N 1
ATOM 3986 C CA . LEU B 1 187 ? -56.405 46.555 59.823 1.00 26.68 395 LEU B CA 1
ATOM 3987 C C . LEU B 1 187 ? -56.988 45.220 60.276 1.00 26.38 395 LEU B C 1
ATOM 3988 O O . LEU B 1 187 ? -57.750 44.561 59.588 1.00 25.35 395 LEU B O 1
ATOM 3993 N N . CYS B 1 188 ? -56.569 44.790 61.469 1.00 24.82 396 CYS B N 1
ATOM 3994 C CA . CYS B 1 188 ? -57.085 43.538 62.005 1.00 23.85 396 CYS B CA 1
ATOM 3995 C C . CYS B 1 188 ? -58.574 43.675 62.348 1.00 25.62 396 CYS B C 1
ATOM 3996 O O . CYS B 1 188 ? -58.913 44.516 63.190 1.00 25.15 396 CYS B O 1
ATOM 3999 N N . PRO B 1 189 ? -59.449 42.797 61.812 1.00 27.14 397 PRO B N 1
ATOM 4000 C CA . PRO B 1 189 ? -60.877 42.857 62.125 1.00 27.32 397 PRO B CA 1
ATOM 4001 C C . PRO B 1 189 ? -61.195 42.564 63.582 1.00 27.41 397 PRO B C 1
ATOM 4002 O O . PRO B 1 189 ? -62.199 43.094 64.085 1.00 27.98 397 PRO B O 1
ATOM 4006 N N . TYR B 1 190 ? -60.358 41.793 64.266 1.00 26.76 398 TYR B N 1
ATOM 4007 C CA . TYR B 1 190 ? -60.563 41.489 65.706 1.00 26.06 398 TYR B CA 1
ATOM 4008 C C . TYR B 1 190 ? -60.133 42.659 66.596 1.00 26.33 398 TYR B C 1
ATOM 4009 O O . TYR B 1 190 ? -60.728 42.899 67.651 1.00 27.17 398 TYR B O 1
ATOM 4018 N N . CYS B 1 191 ? -59.144 43.430 66.174 1.00 25.21 399 CYS B N 1
ATOM 4019 C CA . CYS B 1 191 ? -58.607 44.457 67.053 1.00 26.34 399 CYS B CA 1
ATOM 4020 C C . CYS B 1 191 ? -59.286 45.782 66.775 1.00 26.47 399 CYS B C 1
ATOM 4021 O O . CYS B 1 191 ? -59.060 46.736 67.484 1.00 26.52 399 CYS B O 1
ATOM 4024 N N . TYR B 1 192 ? -60.065 45.826 65.705 1.00 27.58 400 TYR B N 1
ATOM 4025 C CA . TYR B 1 192 ? -60.508 47.078 65.090 1.00 28.52 400 TYR B CA 1
ATOM 4026 C C . TYR B 1 192 ? -61.333 47.924 66.054 1.00 29.77 400 TYR B C 1
ATOM 4027 O O . TYR B 1 192 ? -61.143 49.119 66.102 1.00 28.73 400 TYR B O 1
ATOM 4036 N N . LYS B 1 193 ? -62.227 47.289 66.822 1.00 30.25 401 LYS B N 1
ATOM 4037 C CA . LYS B 1 193 ? -63.011 48.026 67.800 1.00 30.83 401 LYS B CA 1
ATOM 4038 C C . LYS B 1 193 ? -62.166 48.685 68.912 1.00 29.42 401 LYS B C 1
ATOM 4039 O O . LYS B 1 193 ? -62.454 49.820 69.293 1.00 27.63 401 LYS B O 1
ATOM 4041 N N . LYS B 1 194 ? -61.151 48.007 69.455 1.00 29.57 402 LYS B N 1
ATOM 4042 C CA . LYS B 1 194 ? -60.300 48.667 70.439 1.00 29.92 402 LYS B CA 1
ATOM 4043 C C . LYS B 1 194 ? -59.492 49.732 69.725 1.00 29.84 402 LYS B C 1
ATOM 4044 O O . LYS B 1 194 ? -59.240 50.763 70.292 1.00 30.94 402 LYS B O 1
ATOM 4050 N N . ARG B 1 195 ? -59.060 49.465 68.500 1.00 29.57 403 ARG B N 1
ATOM 4051 C CA . ARG B 1 195 ? -58.218 50.408 67.775 1.00 30.17 403 ARG B CA 1
ATOM 4052 C C . ARG B 1 195 ? -58.939 51.740 67.617 1.00 30.13 403 ARG B C 1
ATOM 4053 O O . ARG B 1 195 ? -58.353 52.762 67.885 1.00 29.18 403 ARG B O 1
ATOM 4061 N N . ARG B 1 196 ? -60.202 51.714 67.182 1.00 31.39 404 ARG B N 1
ATOM 4062 C CA . ARG B 1 196 ? -61.067 52.933 67.136 1.00 32.45 404 ARG B CA 1
ATOM 4063 C C . ARG B 1 196 ? -61.265 53.677 68.499 1.00 32.70 404 ARG B C 1
ATOM 4064 O O . ARG B 1 196 ? -61.207 54.908 68.585 1.00 34.13 404 ARG B O 1
ATOM 4066 N N . GLU B 1 197 ? -61.527 52.938 69.561 1.00 33.76 405 GLU B N 1
ATOM 4067 C CA . GLU B 1 197 ? -61.501 53.466 70.950 1.00 34.53 405 GLU B CA 1
ATOM 4068 C C . GLU B 1 197 ? -60.209 54.281 71.239 1.00 34.54 405 GLU B C 1
ATOM 4069 O O . GLU B 1 197 ? -60.247 55.328 71.891 1.00 33.80 405 GLU B O 1
ATOM 4075 N N . TYR B 1 198 ? -59.053 53.757 70.799 1.00 32.91 406 TYR B N 1
ATOM 4076 C CA . TYR B 1 198 ? -57.753 54.400 71.105 1.00 33.37 406 TYR B CA 1
ATOM 4077 C C . TYR B 1 198 ? -57.450 55.470 70.111 1.00 33.60 406 TYR B C 1
ATOM 4078 O O . TYR B 1 198 ? -56.819 56.431 70.471 1.00 34.90 406 TYR B O 1
ATOM 4087 N N . PHE B 1 199 ? -57.929 55.390 68.884 1.00 34.80 407 PHE B N 1
A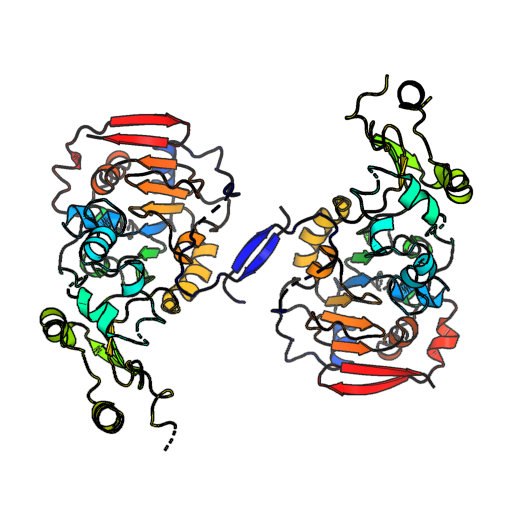TOM 4088 C CA . PHE B 1 199 ? -57.556 56.439 67.936 1.00 36.46 407 PHE B CA 1
ATOM 4089 C C . PHE B 1 199 ? -58.775 57.138 67.353 1.00 38.06 407 PHE B C 1
ATOM 4090 O O . PHE B 1 199 ? -59.600 56.466 66.765 1.00 40.53 407 PHE B O 1
ATOM 4098 N N . SER B 1 215 ? -58.294 55.838 80.849 1.00 51.55 423 SER B N 1
ATOM 4099 C CA . SER B 1 215 ? -57.142 55.090 81.410 1.00 49.96 423 SER B CA 1
ATOM 4100 C C . SER B 1 215 ? -55.829 55.570 80.724 1.00 47.11 423 SER B C 1
ATOM 4101 O O . SER B 1 215 ? -55.750 55.617 79.516 1.00 44.96 423 SER B O 1
ATOM 4112 N N . SER B 1 217 ? -53.127 53.927 80.494 1.00 32.40 425 SER B N 1
ATOM 4113 C CA . SER B 1 217 ? -52.528 52.855 79.736 1.00 33.77 425 SER B CA 1
ATOM 4114 C C . SER B 1 217 ? -53.137 52.728 78.345 1.00 33.66 425 SER B C 1
ATOM 4115 O O . SER B 1 217 ? -52.589 51.974 77.514 1.00 34.23 425 SER B O 1
ATOM 4118 N N . GLU B 1 218 ? -54.229 53.433 78.124 1.00 33.45 426 GLU B N 1
ATOM 4119 C CA . GLU B 1 218 ? -55.011 53.352 76.909 1.00 37.08 426 GLU B CA 1
ATOM 4120 C C . GLU B 1 218 ? -54.899 54.618 76.068 1.00 38.12 426 GLU B C 1
ATOM 4121 O O . GLU B 1 218 ? -55.576 54.779 75.082 1.00 33.46 426 GLU B O 1
ATOM 4127 N N . ARG B 1 219 ? -54.019 55.499 76.495 1.00 20.00 427 ARG B N 1
ATOM 4128 C CA . ARG B 1 219 ? -53.789 56.754 75.835 1.00 20.00 427 ARG B CA 1
ATOM 4129 C C . ARG B 1 219 ? -52.367 56.908 75.374 1.00 20.00 427 ARG B C 1
ATOM 4130 O O . ARG B 1 219 ? -51.528 56.183 75.744 1.00 35.42 427 ARG B O 1
ATOM 4138 N N . PRO B 1 220 ? -52.147 57.874 74.505 1.00 42.66 428 PRO B N 1
ATOM 4139 C CA . PRO B 1 220 ? -50.824 58.421 74.231 1.00 41.17 428 PRO B CA 1
ATOM 4140 C C . PRO B 1 220 ? -50.036 58.660 75.483 1.00 36.78 428 PRO B C 1
ATOM 4141 O O . PRO B 1 220 ? -50.611 59.209 76.354 1.00 37.01 428 PRO B O 1
ATOM 4145 N N . PRO B 1 221 ? -48.761 58.295 75.549 1.00 35.48 429 PRO B N 1
ATOM 4146 C CA . PRO B 1 221 ? -47.995 57.658 74.488 1.00 33.35 429 PRO B CA 1
ATOM 4147 C C . PRO B 1 221 ? -47.921 56.181 74.531 1.00 32.36 429 PRO B C 1
ATOM 4148 O O . PRO B 1 221 ? -47.083 55.638 73.840 1.00 31.10 429 PRO B O 1
ATOM 4152 N N . TYR B 1 222 ? -48.711 55.500 75.370 1.00 32.07 430 TYR B N 1
ATOM 4153 C CA . TYR B 1 222 ? -48.515 54.061 75.586 1.00 31.49 430 TYR B CA 1
ATOM 4154 C C . TYR B 1 222 ? -49.139 53.121 74.511 1.00 30.32 430 TYR B C 1
ATOM 4155 O O . TYR B 1 222 ? -48.733 51.967 74.420 1.00 30.19 430 TYR B O 1
ATOM 4164 N N . ILE B 1 223 ? -50.061 53.632 73.752 1.00 30.80 431 ILE B N 1
ATOM 4165 C CA . ILE B 1 223 ? -50.603 52.920 72.605 1.00 33.31 431 ILE B CA 1
ATOM 4166 C C . ILE B 1 223 ? -49.881 53.446 71.353 1.00 33.63 431 ILE B C 1
ATOM 4167 O O . ILE B 1 223 ? -49.785 54.617 71.151 1.00 32.59 431 ILE B O 1
ATOM 4172 N N . LEU B 1 224 ? -49.250 52.550 70.603 1.00 32.89 432 LEU B N 1
ATOM 4173 C CA . LEU B 1 224 ? -48.547 52.906 69.403 1.00 33.07 432 LEU B CA 1
ATOM 4174 C C . LEU B 1 224 ? -49.494 52.900 68.230 1.00 34.85 432 LEU B C 1
ATOM 4175 O O . LEU B 1 224 ? -50.548 52.232 68.267 1.00 34.88 432 LEU B O 1
ATOM 4180 N N . ASN B 1 225 ? -49.072 53.556 67.173 1.00 34.69 433 ASN B N 1
ATOM 4181 C CA . ASN B 1 225 ? -49.855 53.620 65.925 1.00 37.45 433 ASN B CA 1
ATOM 4182 C C . ASN B 1 225 ? -49.977 52.284 65.186 1.00 34.98 433 ASN B C 1
ATOM 4183 O O . ASN B 1 225 ? -50.793 52.151 64.366 1.00 36.57 433 ASN B O 1
ATOM 4188 N N . SER B 1 226 ? -49.184 51.315 65.552 1.00 36.21 434 SER B N 1
ATOM 4189 C CA . SER B 1 226 ? -49.251 49.952 64.982 1.00 33.15 434 SER B CA 1
ATOM 4190 C C . SER B 1 226 ? -50.338 49.134 65.625 1.00 33.36 434 SER B C 1
ATOM 4191 O O . SER B 1 226 ? -50.542 48.004 65.248 1.00 31.58 434 SER B O 1
ATOM 4194 N N . TYR B 1 227 ? -51.043 49.694 66.639 1.00 32.54 435 TYR B N 1
ATOM 4195 C CA . TYR B 1 227 ? -52.045 48.906 67.352 1.00 32.44 435 TYR B CA 1
ATOM 4196 C C . TYR B 1 227 ? -53.097 48.316 66.394 1.00 32.05 435 TYR B C 1
ATOM 4197 O O . TYR B 1 227 ? -53.719 49.029 65.584 1.00 32.95 435 TYR B O 1
ATOM 4206 N N . GLY B 1 228 ? -53.258 46.990 66.409 1.00 32.09 436 GLY B N 1
ATOM 4207 C CA . GLY B 1 228 ? -54.236 46.324 65.535 1.00 31.40 436 GLY B CA 1
ATOM 4208 C C . GLY B 1 228 ? -53.973 46.400 64.032 1.00 31.61 436 GLY B C 1
ATOM 4209 O O . GLY B 1 228 ? -54.892 46.309 63.237 1.00 30.81 436 GLY B O 1
ATOM 4210 N N . VAL B 1 229 ? -52.725 46.658 63.655 1.00 31.05 437 VAL B N 1
ATOM 4211 C CA . VAL B 1 229 ? -52.317 46.706 62.261 1.00 30.78 437 VAL B CA 1
ATOM 4212 C C . VAL B 1 229 ? -51.710 45.359 61.847 1.00 29.83 437 VAL B C 1
ATOM 4213 O O . VAL B 1 229 ? -50.950 44.697 62.590 1.00 28.37 437 VAL B O 1
ATOM 4217 N N . LEU B 1 230 ? -52.127 44.918 60.660 1.00 30.65 438 LEU B N 1
ATOM 4218 C CA . LEU B 1 230 ? -51.626 43.704 60.065 1.00 30.84 438 LEU B CA 1
ATOM 4219 C C . LEU B 1 230 ? -50.284 43.970 59.381 1.00 30.43 438 LEU B C 1
ATOM 4220 O O . LEU B 1 230 ? -50.120 44.984 58.697 1.00 29.73 438 LEU B O 1
ATOM 4225 N N . LYS B 1 231 ? -49.314 43.084 59.606 1.00 30.03 439 LYS B N 1
ATOM 4226 C CA . LYS B 1 231 ? -47.987 43.263 59.050 1.00 29.65 439 LYS B CA 1
ATOM 4227 C C . LYS B 1 231 ? -47.700 42.046 58.201 1.00 29.62 439 LYS B C 1
ATOM 4228 O O . LYS B 1 231 ? -47.867 40.954 58.668 1.00 28.12 439 LYS B O 1
ATOM 4234 N N . PRO B 1 232 ? -47.216 42.204 56.996 1.00 30.22 440 PRO B N 1
ATOM 4235 C CA . PRO B 1 232 ? -46.868 41.017 56.188 1.00 30.09 440 PRO B CA 1
ATOM 4236 C C . PRO B 1 232 ? -45.741 40.267 56.894 1.00 30.39 440 PRO B C 1
ATOM 4237 O O . PRO B 1 232 ? -44.874 40.896 57.597 1.00 31.22 440 PRO B O 1
ATOM 4241 N N . ASP B 1 233 ? -45.681 38.958 56.704 1.00 29.97 441 ASP B N 1
ATOM 4242 C CA . ASP B 1 233 ? -44.734 38.123 57.398 1.00 31.42 441 ASP B CA 1
ATOM 4243 C C . ASP B 1 233 ? -43.403 38.047 56.663 1.00 31.23 441 ASP B C 1
ATOM 4244 O O . ASP B 1 233 ? -42.796 36.976 56.467 1.00 29.70 441 ASP B O 1
ATOM 4249 N N . ILE B 1 234 ? -42.947 39.206 56.279 1.00 30.57 442 ILE B N 1
ATOM 4250 C CA . ILE B 1 234 ? -41.600 39.372 55.842 1.00 32.24 442 ILE B CA 1
ATOM 4251 C C . ILE B 1 234 ? -40.814 39.869 57.059 1.00 32.10 442 ILE B C 1
ATOM 4252 O O . ILE B 1 234 ? -41.371 40.593 57.891 1.00 30.57 442 ILE B O 1
ATOM 4257 N N . THR B 1 235 ? -39.524 39.551 57.106 1.00 30.78 443 THR B N 1
ATOM 4258 C CA . THR B 1 235 ? -38.677 39.952 58.220 1.00 30.46 443 THR B CA 1
ATOM 4259 C C . THR B 1 235 ? -38.184 41.389 57.956 1.00 31.06 443 THR B C 1
ATOM 4260 O O . THR B 1 235 ? -37.537 41.650 56.943 1.00 29.78 443 THR B O 1
ATOM 4264 N N . PHE B 1 236 ? -38.499 42.281 58.884 1.00 29.69 444 PHE B N 1
ATOM 4265 C CA . PHE B 1 236 ? -37.978 43.637 58.891 1.00 29.88 444 PHE B CA 1
ATOM 4266 C C . PHE B 1 236 ? -36.632 43.742 59.619 1.00 30.26 444 PHE B C 1
ATOM 4267 O O . PHE B 1 236 ? -36.331 42.920 60.474 1.00 29.11 444 PHE B O 1
ATOM 4275 N N . PHE B 1 237 ? -35.840 44.752 59.277 1.00 30.60 445 PHE B N 1
ATOM 4276 C CA . PHE B 1 237 ? -34.596 45.064 60.009 1.00 32.44 445 PHE B CA 1
ATOM 4277 C C . PHE B 1 237 ? -34.920 45.354 61.453 1.00 31.46 445 PHE B C 1
ATOM 4278 O O . PHE B 1 237 ? -35.781 46.211 61.716 1.00 33.03 445 PHE B O 1
ATOM 4286 N N . GLY B 1 238 ? -34.326 44.601 62.355 1.00 32.11 446 GLY B N 1
ATOM 4287 C CA . GLY B 1 238 ? -34.601 44.720 63.807 1.00 32.02 446 GLY B CA 1
ATOM 4288 C C . GLY B 1 238 ? -35.555 43.712 64.370 1.00 31.74 446 GLY B C 1
ATOM 4289 O O . GLY B 1 238 ? -35.802 43.636 65.570 1.00 33.11 446 GLY B O 1
ATOM 4290 N N . GLU B 1 239 ? -36.084 42.855 63.497 1.00 32.91 447 GLU B N 1
ATOM 4291 C CA . GLU B 1 239 ? -36.974 41.760 63.846 1.00 31.93 447 GLU B CA 1
ATOM 4292 C C . GLU B 1 239 ? -36.230 40.396 63.784 1.00 31.42 447 GLU B C 1
ATOM 4293 O O . GLU B 1 239 ? -35.378 40.156 62.915 1.00 31.76 447 GLU B O 1
ATOM 4299 N N . ALA B 1 240 ? -36.648 39.508 64.649 1.00 27.94 448 ALA B N 1
ATOM 4300 C CA . ALA B 1 240 ? -36.223 38.115 64.642 1.00 27.95 448 ALA B CA 1
ATOM 4301 C C . ALA B 1 240 ? -36.595 37.402 63.357 1.00 26.47 448 ALA B C 1
ATOM 4302 O O . ALA B 1 240 ? -37.724 37.565 62.836 1.00 23.19 448 ALA B O 1
ATOM 4304 N N . LEU B 1 241 ? -35.646 36.658 62.807 1.00 24.92 449 LEU B N 1
ATOM 4305 C CA . LEU B 1 241 ? -35.923 35.852 61.617 1.00 26.02 449 LEU B CA 1
ATOM 4306 C C . LEU B 1 241 ? -36.978 34.718 61.978 1.00 26.88 449 LEU B C 1
ATOM 4307 O O . LEU B 1 241 ? -37.213 34.416 63.161 1.00 24.03 449 LEU B O 1
ATOM 4312 N N . PRO B 1 242 ? -37.626 34.157 60.970 1.00 26.12 450 PRO B N 1
ATOM 4313 C CA . PRO B 1 242 ? -38.513 33.000 61.166 1.00 28.96 450 PRO B CA 1
ATOM 4314 C C . PRO B 1 242 ? -37.716 31.821 61.848 1.00 29.96 450 PRO B C 1
ATOM 4315 O O . PRO B 1 242 ? -36.511 31.555 61.586 1.00 27.39 450 PRO B O 1
ATOM 4319 N N . ASN B 1 243 ? -38.389 31.101 62.724 1.00 32.63 451 ASN B N 1
ATOM 4320 C CA . ASN B 1 243 ? -37.682 30.056 63.511 1.00 33.93 451 ASN B CA 1
ATOM 4321 C C . ASN B 1 243 ? -37.074 28.950 62.618 1.00 33.67 451 ASN B C 1
ATOM 4322 O O . ASN B 1 243 ? -36.021 28.403 62.979 1.00 32.69 451 ASN B O 1
ATOM 4327 N N . LYS B 1 244 ? -37.672 28.705 61.436 1.00 32.66 452 LYS B N 1
ATOM 4328 C CA . LYS B 1 244 ? -37.106 27.764 60.495 1.00 33.57 452 LYS B CA 1
ATOM 4329 C C . LYS B 1 244 ? -35.630 28.016 60.217 1.00 34.45 452 LYS B C 1
ATOM 4330 O O . LYS B 1 244 ? -34.876 27.058 59.904 1.00 34.35 452 LYS B O 1
ATOM 4336 N N . PHE B 1 245 ? -35.212 29.291 60.293 1.00 32.26 453 PHE B N 1
ATOM 4337 C CA . PHE B 1 245 ? -33.873 29.613 59.947 1.00 32.09 453 PHE B CA 1
ATOM 4338 C C . PHE B 1 245 ? -32.889 29.004 60.893 1.00 32.89 453 PHE B C 1
ATOM 4339 O O . PHE B 1 245 ? -31.969 28.363 60.430 1.00 33.15 453 PHE B O 1
ATOM 4347 N N . HIS B 1 246 ? -32.988 29.260 62.194 1.00 35.17 454 HIS B N 1
ATOM 4348 C CA . HIS B 1 246 ? -31.919 28.807 63.088 1.00 36.80 454 HIS B CA 1
ATOM 4349 C C . HIS B 1 246 ? -31.961 27.295 63.318 1.00 37.51 454 HIS B C 1
ATOM 4350 O O . HIS B 1 246 ? -30.889 26.651 63.460 1.00 35.75 454 HIS B O 1
ATOM 4357 N N . LYS B 1 247 ? -33.181 26.759 63.372 1.00 37.85 455 LYS B N 1
ATOM 4358 C CA . LYS B 1 247 ? -33.423 25.326 63.506 1.00 39.47 455 LYS B CA 1
ATOM 4359 C C . LYS B 1 247 ? -32.779 24.567 62.352 1.00 40.24 455 LYS B C 1
ATOM 4360 O O . LYS B 1 247 ? -32.221 23.451 62.524 1.00 42.89 455 LYS B O 1
ATOM 4362 N N . SER B 1 248 ? -32.830 25.159 61.176 1.00 39.61 456 SER B N 1
ATOM 4363 C CA . SER B 1 248 ? -32.274 24.474 60.015 1.00 39.61 456 SER B CA 1
ATOM 4364 C C . SER B 1 248 ? -30.747 24.622 60.024 1.00 39.19 456 SER B C 1
ATOM 4365 O O . SER B 1 248 ? -30.013 23.651 59.870 1.00 39.87 456 SER B O 1
ATOM 4368 N N . ILE B 1 249 ? -30.254 25.831 60.200 1.00 38.33 457 ILE B N 1
ATOM 4369 C CA . ILE B 1 249 ? -28.859 26.020 59.952 1.00 39.66 457 ILE B CA 1
ATOM 4370 C C . ILE B 1 249 ? -28.027 25.264 61.059 1.00 39.26 457 ILE B C 1
ATOM 4371 O O . ILE B 1 249 ? -26.940 24.820 60.785 1.00 37.78 457 ILE B O 1
ATOM 4376 N N . ARG B 1 250 ? -28.597 25.059 62.260 1.00 40.23 458 ARG B N 1
ATOM 4377 C CA . ARG B 1 250 ? -27.943 24.361 63.368 1.00 41.46 458 ARG B CA 1
ATOM 4378 C C . ARG B 1 250 ? -27.439 23.032 62.887 1.00 41.37 458 ARG B C 1
ATOM 4379 O O . ARG B 1 250 ? -26.309 22.617 63.181 1.00 42.00 458 ARG B O 1
ATOM 4387 N N . GLU B 1 251 ? -28.317 22.373 62.140 1.00 41.56 459 GLU B N 1
ATOM 4388 C CA . GLU B 1 251 ? -28.109 21.054 61.587 1.00 41.72 459 GLU B CA 1
ATOM 4389 C C . GLU B 1 251 ? -27.375 21.044 60.229 1.00 40.56 459 GLU B C 1
ATOM 4390 O O . GLU B 1 251 ? -26.493 20.206 60.000 1.00 38.69 459 GLU B O 1
ATOM 4396 N N . ASP B 1 252 ? -27.755 21.934 59.317 1.00 38.88 460 ASP B N 1
ATOM 4397 C CA . ASP B 1 252 ? -27.156 21.928 57.970 1.00 38.76 460 ASP B CA 1
ATOM 4398 C C . ASP B 1 252 ? -25.651 22.274 58.043 1.00 38.86 460 ASP B C 1
ATOM 4399 O O . ASP B 1 252 ? -24.855 21.852 57.228 1.00 39.09 460 ASP B O 1
ATOM 4404 N N . ILE B 1 253 ? -25.304 23.095 59.001 1.00 39.56 461 ILE B N 1
ATOM 4405 C CA . ILE B 1 253 ? -23.896 23.396 59.328 1.00 41.47 461 ILE B CA 1
ATOM 4406 C C . ILE B 1 253 ? -23.047 22.146 59.650 1.00 41.55 461 ILE B C 1
ATOM 4407 O O . ILE B 1 253 ? -21.957 21.970 59.104 1.00 42.48 461 ILE B O 1
ATOM 4412 N N . LEU B 1 254 ? -23.577 21.240 60.466 1.00 42.00 462 LEU B N 1
ATOM 4413 C CA . LEU B 1 254 ? -22.897 19.962 60.769 1.00 41.62 462 LEU B CA 1
ATOM 4414 C C . LEU B 1 254 ? -22.625 19.099 59.501 1.00 41.14 462 LEU B C 1
ATOM 4415 O O . LEU B 1 254 ? -21.700 18.235 59.519 1.00 40.52 462 LEU B O 1
ATOM 4420 N N . GLU B 1 255 ? -23.388 19.305 58.409 1.00 39.02 463 GLU B N 1
ATOM 4421 C CA . GLU B 1 255 ? -23.309 18.385 57.265 1.00 37.98 463 GLU B CA 1
ATOM 4422 C C . GLU B 1 255 ? -23.081 18.897 55.854 1.00 36.36 463 GLU B C 1
ATOM 4423 O O . GLU B 1 255 ? -22.717 18.118 54.963 1.00 35.37 463 GLU B O 1
ATOM 4429 N N . CYS B 1 256 ? -23.165 20.200 55.654 1.00 35.24 464 CYS B N 1
ATOM 4430 C CA . CYS B 1 256 ? -22.861 20.837 54.348 1.00 34.55 464 CYS B CA 1
ATOM 4431 C C . CYS B 1 256 ? -21.479 20.489 53.825 1.00 34.03 464 CYS B C 1
ATOM 4432 O O . CYS B 1 256 ? -20.505 20.538 54.617 1.00 32.22 464 CYS B O 1
ATOM 4435 N N . ASP B 1 257 ? -21.380 20.141 52.529 1.00 31.91 465 ASP B N 1
ATOM 4436 C CA . ASP B 1 257 ? -20.088 19.869 51.921 1.00 33.03 465 ASP B CA 1
ATOM 4437 C C . ASP B 1 257 ? -19.763 20.727 50.706 1.00 33.48 465 ASP B C 1
ATOM 4438 O O . ASP B 1 257 ? -18.737 20.574 50.080 1.00 34.02 465 ASP B O 1
ATOM 4443 N N . LEU B 1 258 ? -20.641 21.659 50.387 1.00 33.59 466 LEU B N 1
ATOM 4444 C CA . LEU B 1 258 ? -20.309 22.736 49.461 1.00 32.04 466 LEU B CA 1
ATOM 4445 C C . LEU B 1 258 ? -21.310 23.829 49.782 1.00 32.21 466 LEU B C 1
ATOM 4446 O O . LEU B 1 258 ? -22.459 23.509 50.134 1.00 30.81 466 LEU B O 1
ATOM 4451 N N . LEU B 1 259 ? -20.822 25.079 49.752 1.00 31.09 467 LEU B N 1
ATOM 4452 C CA . LEU B 1 259 ? -21.622 26.304 49.903 1.00 30.61 467 LEU B CA 1
ATOM 4453 C C . LEU B 1 259 ? -21.460 27.105 48.631 1.00 30.66 467 LEU B C 1
ATOM 4454 O O . LEU B 1 259 ? -20.337 27.404 48.206 1.00 31.44 467 LEU B O 1
ATOM 4459 N N . ILE B 1 260 ? -22.594 27.416 47.978 1.00 31.49 468 ILE B N 1
ATOM 4460 C CA . ILE B 1 260 ? -22.664 28.330 46.830 1.00 29.05 468 ILE B CA 1
ATOM 4461 C C . ILE B 1 260 ? -23.519 29.554 47.215 1.00 29.79 468 ILE B C 1
ATOM 4462 O O . ILE B 1 260 ? -24.704 29.406 47.578 1.00 28.27 468 ILE B O 1
ATOM 4467 N N . CYS B 1 261 ? -22.961 30.753 47.088 1.00 30.87 469 CYS B N 1
ATOM 4468 C CA . CYS B 1 261 ? -23.681 32.028 47.290 1.00 30.91 469 CYS B CA 1
ATOM 4469 C C . CYS B 1 261 ? -23.915 32.670 45.913 1.00 29.67 469 CYS B C 1
ATOM 4470 O O . CYS B 1 261 ? -23.003 32.828 45.129 1.00 29.11 469 CYS B O 1
ATOM 4473 N N . ILE B 1 262 ? -25.140 33.101 45.662 1.00 28.74 470 ILE B N 1
ATOM 4474 C CA . ILE B 1 262 ? -25.580 33.565 44.346 1.00 27.73 470 ILE B CA 1
ATOM 4475 C C . ILE B 1 262 ? -26.495 34.807 44.405 1.00 28.88 470 ILE B C 1
ATOM 4476 O O . ILE B 1 262 ? -27.550 34.812 45.101 1.00 26.67 470 ILE B O 1
ATOM 4481 N N . GLY B 1 263 ? -26.090 35.877 43.718 1.00 29.19 471 GLY B N 1
ATOM 4482 C CA . GLY B 1 263 ? -27.002 37.004 43.487 1.00 30.08 471 GLY B CA 1
ATOM 4483 C C . GLY B 1 263 ? -27.303 37.780 44.754 1.00 29.94 471 GLY B C 1
ATOM 4484 O O . GLY B 1 263 ? -28.422 38.216 45.028 1.00 30.17 471 GLY B O 1
ATOM 4485 N N . THR B 1 264 ? -26.272 37.912 45.584 1.00 29.96 472 THR B N 1
ATOM 4486 C CA . THR B 1 264 ? -26.372 38.676 46.791 1.00 29.54 472 THR B CA 1
ATOM 4487 C C . THR B 1 264 ? -25.079 39.482 47.116 1.00 27.45 472 THR B C 1
ATOM 4488 O O . THR B 1 264 ? -23.940 39.053 46.857 1.00 27.52 472 THR B O 1
ATOM 4492 N N . SER B 1 265 ? -25.282 40.655 47.723 1.00 26.70 473 SER B N 1
ATOM 4493 C CA . SER B 1 265 ? -24.180 41.469 48.230 1.00 25.50 473 SER B CA 1
ATOM 4494 C C . SER B 1 265 ? -23.714 40.935 49.578 1.00 26.98 473 SER B C 1
ATOM 4495 O O . SER B 1 265 ? -22.658 41.384 50.095 1.00 25.55 473 SER B O 1
ATOM 4498 N N . LEU B 1 266 ? -24.542 40.080 50.239 1.00 28.48 474 LEU B N 1
ATOM 4499 C CA . LEU B 1 266 ? -24.172 39.528 51.542 1.00 27.78 474 LEU B CA 1
ATOM 4500 C C . LEU B 1 266 ? -23.906 40.553 52.619 1.00 29.45 474 LEU B C 1
ATOM 4501 O O . LEU B 1 266 ? -22.963 40.434 53.431 1.00 29.13 474 LEU B O 1
ATOM 4506 N N . LYS B 1 267 ? -24.811 41.520 52.708 1.00 27.69 475 LYS B N 1
ATOM 4507 C CA . LYS B 1 267 ? -24.675 42.618 53.627 1.00 29.64 475 LYS B CA 1
ATOM 4508 C C . LYS B 1 267 ? -25.640 42.508 54.812 1.00 28.94 475 LYS B C 1
ATOM 4509 O O . LYS B 1 267 ? -25.614 43.346 55.651 1.00 29.78 475 LYS B O 1
ATOM 4515 N N . VAL B 1 268 ? -26.447 41.443 54.882 1.00 26.96 476 VAL B N 1
ATOM 4516 C CA . VAL B 1 268 ? -27.479 41.317 55.925 1.00 24.87 476 VAL B CA 1
ATOM 4517 C C . VAL B 1 268 ? -27.233 40.078 56.768 1.00 25.18 476 VAL B C 1
ATOM 4518 O O . VAL B 1 268 ? -27.195 38.989 56.264 1.00 24.32 476 VAL B O 1
ATOM 4522 N N . ALA B 1 269 ? -27.006 40.310 58.066 1.00 26.36 477 ALA B N 1
ATOM 4523 C CA . ALA B 1 269 ? -26.844 39.262 59.092 1.00 27.67 477 ALA B CA 1
ATOM 4524 C C . ALA B 1 269 ? -28.253 38.924 59.714 1.00 27.54 477 ALA B C 1
ATOM 4525 O O . ALA B 1 269 ? -29.187 39.816 59.666 1.00 26.79 477 ALA B O 1
ATOM 4527 N N . PRO B 1 270 ? -28.424 37.701 60.255 1.00 27.15 478 PRO B N 1
ATOM 4528 C CA . PRO B 1 270 ? -27.420 36.625 60.220 1.00 28.63 478 PRO B CA 1
ATOM 4529 C C . PRO B 1 270 ? -27.189 35.828 58.924 1.00 28.45 478 PRO B C 1
ATOM 4530 O O . PRO B 1 270 ? -26.267 35.054 58.960 1.00 27.07 478 PRO B O 1
ATOM 4534 N N . VAL B 1 271 ? -27.969 35.986 57.842 1.00 28.02 479 VAL B N 1
ATOM 4535 C CA . VAL B 1 271 ? -27.698 35.253 56.620 1.00 27.62 479 VAL B CA 1
ATOM 4536 C C . VAL B 1 271 ? -26.210 35.368 56.195 1.00 28.87 479 VAL B C 1
ATOM 4537 O O . VAL B 1 271 ? -25.540 34.380 55.835 1.00 28.27 479 VAL B O 1
ATOM 4541 N N . SER B 1 272 ? -25.676 36.563 56.310 1.00 28.50 480 SER B N 1
ATOM 4542 C CA . SER B 1 272 ? -24.311 36.837 55.881 1.00 28.97 480 SER B CA 1
ATOM 4543 C C . SER B 1 272 ? -23.278 36.052 56.717 1.00 28.64 480 SER B C 1
ATOM 4544 O O . SER B 1 272 ? -22.164 35.887 56.292 1.00 30.22 480 SER B O 1
ATOM 4547 N N . GLU B 1 273 ? -23.666 35.582 57.888 1.00 28.91 481 GLU B N 1
ATOM 4548 C CA . GLU B 1 273 ? -22.769 34.824 58.758 1.00 30.34 481 GLU B CA 1
ATOM 4549 C C . GLU B 1 273 ? -22.672 33.365 58.407 1.00 31.38 481 GLU B C 1
ATOM 4550 O O . GLU B 1 273 ? -21.831 32.627 58.977 1.00 30.92 481 GLU B O 1
ATOM 4556 N N . ILE B 1 274 ? -23.476 32.923 57.439 1.00 30.77 482 ILE B N 1
ATOM 4557 C CA . ILE B 1 274 ? -23.477 31.53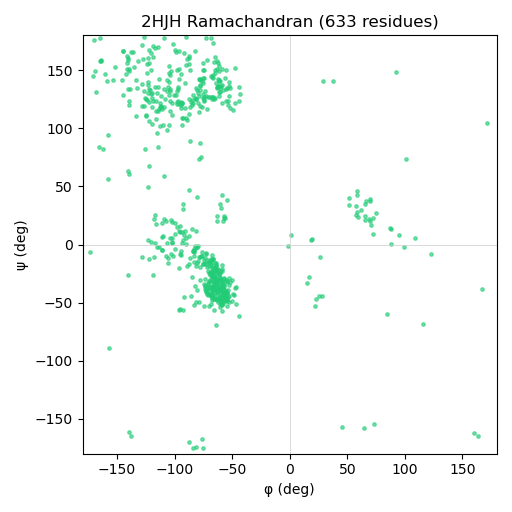2 57.047 1.00 31.06 482 ILE B CA 1
ATOM 4558 C C . ILE B 1 274 ? -22.075 31.157 56.596 1.00 32.41 482 ILE B C 1
ATOM 4559 O O . ILE B 1 274 ? -21.611 29.991 56.793 1.00 31.37 482 ILE B O 1
ATOM 4564 N N . VAL B 1 275 ? -21.394 32.128 56.007 1.00 32.22 483 VAL B N 1
ATOM 4565 C CA . VAL B 1 275 ? -20.042 31.877 55.502 1.00 33.06 483 VAL B CA 1
ATOM 4566 C C . VAL B 1 275 ? -19.094 31.607 56.593 1.00 32.59 483 VAL B C 1
ATOM 4567 O O . VAL B 1 275 ? -18.103 30.954 56.350 1.00 33.40 483 VAL B O 1
ATOM 4571 N N . ASN B 1 276 ? -19.356 32.129 57.789 1.00 34.61 484 ASN B N 1
ATOM 4572 C CA . ASN B 1 276 ? -18.470 31.921 58.914 1.00 36.29 484 ASN B CA 1
ATOM 4573 C C . ASN B 1 276 ? -18.843 30.733 59.752 1.00 37.28 484 ASN B C 1
ATOM 4574 O O . ASN B 1 276 ? -18.016 30.251 60.520 1.00 37.42 484 ASN B O 1
ATOM 4587 N N . VAL B 1 278 ? -20.450 27.708 58.612 1.00 37.27 486 VAL B N 1
ATOM 4588 C CA . VAL B 1 278 ? -20.021 26.543 57.848 1.00 38.16 486 VAL B CA 1
ATOM 4589 C C . VAL B 1 278 ? -18.564 26.144 58.238 1.00 38.41 486 VAL B C 1
ATOM 4590 O O . VAL B 1 278 ? -17.725 27.044 58.440 1.00 37.72 486 VAL B O 1
ATOM 4594 N N . PRO B 1 279 ? -18.234 24.842 58.349 1.00 38.37 487 PRO B N 1
ATOM 4595 C CA . PRO B 1 279 ? -16.876 24.486 58.785 1.00 38.30 487 PRO B CA 1
ATOM 4596 C C . PRO B 1 279 ? -15.815 24.860 57.737 1.00 37.87 487 PRO B C 1
ATOM 4597 O O . PRO B 1 279 ? -15.991 24.756 56.511 1.00 35.23 487 PRO B O 1
ATOM 4601 N N . SER B 1 280 ? -14.674 25.277 58.275 1.00 37.14 488 SER B N 1
ATOM 4602 C CA . SER B 1 280 ? -13.658 25.973 57.477 1.00 36.85 488 SER B CA 1
ATOM 4603 C C . SER B 1 280 ? -13.133 25.121 56.334 1.00 35.98 488 SER B C 1
ATOM 4604 O O . SER B 1 280 ? -12.671 25.664 55.366 1.00 35.24 488 SER B O 1
ATOM 4607 N N . HIS B 1 281 ? -13.219 23.794 56.445 1.00 36.32 489 HIS B N 1
ATOM 4608 C CA . HIS B 1 281 ? -12.795 22.912 55.335 1.00 36.83 489 HIS B CA 1
ATOM 4609 C C . HIS B 1 281 ? -13.771 22.893 54.120 1.00 35.74 489 HIS B C 1
ATOM 4610 O O . HIS B 1 281 ? -13.446 22.391 53.042 1.00 35.12 489 HIS B O 1
ATOM 4617 N N . VAL B 1 282 ? -14.960 23.455 54.296 1.00 35.91 490 VAL B N 1
ATOM 4618 C CA . VAL B 1 282 ? -15.942 23.421 53.229 1.00 35.09 490 VAL B CA 1
ATOM 4619 C C . VAL B 1 282 ? -15.747 24.494 52.153 1.00 33.78 490 VAL B C 1
ATOM 4620 O O . VAL B 1 282 ? -15.807 25.705 52.455 1.00 33.43 490 VAL B O 1
ATOM 4624 N N . PRO B 1 283 ? -15.663 24.057 50.899 1.00 32.68 491 PRO B N 1
ATOM 4625 C CA . PRO B 1 283 ? -15.476 24.979 49.781 1.00 32.45 491 PRO B CA 1
ATOM 4626 C C . PRO B 1 283 ? -16.631 25.920 49.660 1.00 31.75 491 PRO B C 1
ATOM 4627 O O . PRO B 1 283 ? -17.778 25.457 49.742 1.00 32.28 491 PRO B O 1
ATOM 4631 N N . GLN B 1 284 ? -16.324 27.191 49.446 1.00 30.35 492 GLN B N 1
ATOM 4632 C CA . GLN B 1 284 ? -17.315 28.238 49.278 1.00 30.72 492 GLN B CA 1
ATOM 4633 C C . GLN B 1 284 ? -17.112 28.924 47.914 1.00 30.87 492 GLN B C 1
ATOM 4634 O O . GLN B 1 284 ? -15.983 29.460 47.581 1.00 31.78 492 GLN B O 1
ATOM 4640 N N . VAL B 1 285 ? -18.169 28.890 47.119 1.00 30.90 493 VAL B N 1
ATOM 4641 C CA . VAL B 1 285 ? -18.223 29.510 45.801 1.00 30.58 493 VAL B CA 1
ATOM 4642 C C . VAL B 1 285 ? -19.223 30.670 45.737 1.00 31.03 493 VAL B C 1
ATOM 4643 O O . VAL B 1 285 ? -20.396 30.534 46.182 1.00 30.44 493 VAL B O 1
ATOM 4647 N N . LEU B 1 286 ? -18.795 31.772 45.120 1.00 30.29 494 LEU B N 1
ATOM 4648 C CA . LEU B 1 286 ? -19.667 32.923 44.762 1.00 30.24 494 LEU B CA 1
ATOM 4649 C C . LEU B 1 286 ? -19.968 32.970 43.271 1.00 29.29 494 LEU B C 1
ATOM 4650 O O . LEU B 1 286 ? -19.084 32.783 42.478 1.00 30.05 494 LEU B O 1
ATOM 4655 N N . ILE B 1 287 ? -21.221 33.208 42.919 1.00 30.22 495 ILE B N 1
ATOM 4656 C CA . ILE B 1 287 ? -21.688 33.530 41.569 1.00 30.20 495 ILE B CA 1
ATOM 4657 C C . ILE B 1 287 ? -22.437 34.831 41.696 1.00 29.83 495 ILE B C 1
ATOM 4658 O O . ILE B 1 287 ? -23.491 34.878 42.259 1.00 30.29 495 ILE B O 1
ATOM 4663 N N . ASN B 1 288 ? -21.908 35.900 41.164 1.00 30.13 496 ASN B N 1
ATOM 4664 C CA . ASN B 1 288 ? -22.501 37.198 41.374 1.00 29.78 496 ASN B CA 1
ATOM 4665 C C . ASN B 1 288 ? -21.932 38.182 40.371 1.00 30.49 496 ASN B C 1
ATOM 4666 O O . ASN B 1 288 ? -20.827 37.994 39.866 1.00 28.65 496 ASN B O 1
ATOM 4671 N N . ARG B 1 289 ? -22.640 39.262 40.102 1.00 30.56 497 ARG B N 1
ATOM 4672 C CA . ARG B 1 289 ? -22.111 40.259 39.194 1.00 31.68 497 ARG B CA 1
ATOM 4673 C C . ARG B 1 289 ? -20.847 40.960 39.769 1.00 32.62 497 ARG B C 1
ATOM 4674 O O . ARG B 1 289 ? -19.909 41.275 39.043 1.00 30.88 497 ARG B O 1
ATOM 4682 N N . ASP B 1 290 ? -20.806 41.125 41.080 1.00 30.83 498 ASP B N 1
ATOM 4683 C CA . ASP B 1 290 ? -19.752 41.883 41.734 1.00 32.16 498 ASP B CA 1
ATOM 4684 C C . ASP B 1 290 ? -19.118 40.991 42.741 1.00 31.96 498 ASP B C 1
ATOM 4685 O O . ASP B 1 290 ? -19.848 40.207 43.383 1.00 31.67 498 ASP B O 1
ATOM 4690 N N . PRO B 1 291 ? -17.820 41.169 42.978 1.00 30.90 499 PRO B N 1
ATOM 4691 C CA . PRO B 1 291 ? -17.158 40.477 44.091 1.00 31.39 499 PRO B CA 1
ATOM 4692 C C . PRO B 1 291 ? -17.782 40.915 45.429 1.00 30.91 499 PRO B C 1
ATOM 4693 O O . PRO B 1 291 ? -18.384 41.984 45.548 1.00 29.15 499 PRO B O 1
ATOM 4697 N N . VAL B 1 292 ? -17.657 40.062 46.426 1.00 31.08 500 VAL B N 1
ATOM 4698 C CA . VAL B 1 292 ? -18.074 40.383 47.765 1.00 31.87 500 VAL B CA 1
ATOM 4699 C C . VAL B 1 292 ? -16.762 40.661 48.576 1.00 31.68 500 VAL B C 1
ATOM 4700 O O . VAL B 1 292 ? -16.033 39.758 48.967 1.00 33.02 500 VAL B O 1
ATOM 4704 N N . LYS B 1 293 ? -16.472 41.916 48.814 1.00 32.04 501 LYS B N 1
ATOM 4705 C CA . LYS B 1 293 ? -15.197 42.320 49.401 1.00 32.43 501 LYS B CA 1
ATOM 4706 C C . LYS B 1 293 ? -14.934 41.851 50.819 1.00 32.85 501 LYS B C 1
ATOM 4707 O O . LYS B 1 293 ? -13.773 41.629 51.219 1.00 31.67 501 LYS B O 1
ATOM 4713 N N . HIS B 1 294 ? -15.996 41.664 51.601 1.00 32.10 502 HIS B N 1
ATOM 4714 C CA . HIS B 1 294 ? -15.795 41.323 53.029 1.00 32.72 502 HIS B CA 1
ATOM 4715 C C . HIS B 1 294 ? -15.806 39.817 53.258 1.00 32.49 502 HIS B C 1
ATOM 4716 O O . HIS B 1 294 ? -15.901 39.353 54.412 1.00 33.29 502 HIS B O 1
ATOM 4723 N N . ALA B 1 295 ? -15.772 39.060 52.168 1.00 31.58 503 ALA B N 1
ATOM 4724 C CA . ALA B 1 295 ? -15.748 37.617 52.229 1.00 32.78 503 ALA B CA 1
ATOM 4725 C C . ALA B 1 295 ? -14.591 37.126 51.406 1.00 33.79 503 ALA B C 1
ATOM 4726 O O . ALA B 1 295 ? -14.041 37.845 50.552 1.00 35.28 503 ALA B O 1
ATOM 4728 N N . GLU B 1 296 ? -14.201 35.895 51.703 1.00 34.64 504 GLU B N 1
ATOM 4729 C CA . GLU B 1 296 ? -13.060 35.246 51.111 1.00 34.58 504 GLU B CA 1
ATOM 4730 C C . GLU B 1 296 ? -13.586 33.934 50.557 1.00 33.60 504 GLU B C 1
ATOM 4731 O O . GLU B 1 296 ? -13.473 32.903 51.207 1.00 34.57 504 GLU B O 1
ATOM 4737 N N . PHE B 1 297 ? -14.166 33.993 49.370 1.00 31.96 505 PHE B N 1
ATOM 4738 C CA . PHE B 1 297 ? -14.656 32.836 48.654 1.00 30.93 505 PHE B CA 1
ATOM 4739 C C . PHE B 1 297 ? -13.459 32.084 48.075 1.00 32.25 505 PHE B C 1
ATOM 4740 O O . PHE B 1 297 ? -12.410 32.680 47.766 1.00 31.52 505 PHE B O 1
ATOM 4748 N N . ASP B 1 298 ? -13.597 30.777 47.944 1.00 32.54 506 ASP B N 1
ATOM 4749 C CA . ASP B 1 298 ? -12.572 29.932 47.328 1.00 32.80 506 ASP B CA 1
ATOM 4750 C C . ASP B 1 298 ? -12.556 30.179 45.826 1.00 33.85 506 ASP B C 1
ATOM 4751 O O . ASP B 1 298 ? -11.471 30.301 45.221 1.00 34.27 506 ASP B O 1
ATOM 4756 N N . LEU B 1 299 ? -13.737 30.333 45.242 1.00 32.56 507 LEU B N 1
ATOM 4757 C CA . LEU B 1 299 ? -13.892 30.610 43.817 1.00 32.93 507 LEU B CA 1
ATOM 4758 C C . LEU B 1 299 ? -14.970 31.640 43.653 1.00 33.12 507 LEU B C 1
ATOM 4759 O O . LEU B 1 299 ? -16.061 31.529 44.262 1.00 33.74 507 LEU B O 1
ATOM 4764 N N . SER B 1 300 ? -14.683 32.639 42.825 1.00 32.56 508 SER B N 1
ATOM 4765 C CA . SER B 1 300 ? -15.660 33.638 42.461 1.00 32.61 508 SER B CA 1
ATOM 4766 C C . SER B 1 300 ? -15.872 33.634 40.973 1.00 31.35 508 SER B C 1
ATOM 4767 O O . SER B 1 300 ? -14.931 33.713 40.224 1.00 30.54 508 SER B O 1
ATOM 4770 N N . LEU B 1 301 ? -17.134 33.562 40.566 1.00 30.75 509 LEU B N 1
ATOM 4771 C CA . LEU B 1 301 ? -17.565 33.592 39.170 1.00 30.36 509 LEU B CA 1
ATOM 4772 C C . LEU B 1 301 ? -18.399 34.835 38.964 1.00 31.19 509 LEU B C 1
ATOM 4773 O O . LEU B 1 301 ? -19.520 34.970 39.497 1.00 30.73 509 LEU B O 1
ATOM 4778 N N . LEU B 1 302 ? -17.805 35.790 38.252 1.00 31.42 510 LEU B N 1
ATOM 4779 C CA . LEU B 1 302 ? -18.287 37.170 38.216 1.00 31.93 510 LEU B CA 1
ATOM 4780 C C . LEU B 1 302 ? -18.990 37.402 36.907 1.00 32.52 510 LEU B C 1
ATOM 4781 O O . LEU B 1 302 ? -18.380 37.320 35.881 1.00 32.72 510 LEU B O 1
ATOM 4786 N N . GLY B 1 303 ? -20.300 37.649 36.977 1.00 34.54 511 GLY B N 1
ATOM 4787 C CA . GLY B 1 303 ? -21.165 37.817 35.808 1.00 34.28 511 GLY B CA 1
ATOM 4788 C C . GLY B 1 303 ? -22.635 37.600 36.173 1.00 34.77 511 GLY B C 1
ATOM 4789 O O . GLY B 1 303 ? -23.011 37.671 37.350 1.00 34.61 511 GLY B O 1
ATOM 4790 N N . TYR B 1 304 ? -23.459 37.369 35.158 1.00 34.30 512 TYR B N 1
ATOM 4791 C CA . TYR B 1 304 ? -24.892 37.051 35.301 1.00 34.84 512 TYR B CA 1
ATOM 4792 C C . TYR B 1 304 ? -25.144 35.605 35.780 1.00 34.68 512 TYR B C 1
ATOM 4793 O O . TYR B 1 304 ? -24.638 34.654 35.172 1.00 33.69 512 TYR B O 1
ATOM 4802 N N . CYS B 1 305 ? -25.960 35.431 36.825 1.00 32.74 513 CYS B N 1
ATOM 4803 C CA . CYS B 1 305 ? -26.104 34.104 37.414 1.00 33.75 513 CYS B CA 1
ATOM 4804 C C . CYS B 1 305 ? -26.745 33.073 36.481 1.00 33.56 513 CYS B C 1
ATOM 4805 O O . CYS B 1 305 ? -26.455 31.912 36.601 1.00 32.22 513 CYS B O 1
ATOM 4808 N N . ASP B 1 306 ? -27.626 33.521 35.593 1.00 34.09 514 ASP B N 1
ATOM 4809 C CA . ASP B 1 306 ? -28.333 32.641 34.691 1.00 34.19 514 ASP B CA 1
ATOM 4810 C C . ASP B 1 306 ? -27.368 32.019 33.688 1.00 33.84 514 ASP B C 1
ATOM 4811 O O . ASP B 1 306 ? -27.415 30.830 33.459 1.00 33.56 514 ASP B O 1
ATOM 4816 N N . ASP B 1 307 ? -26.505 32.872 33.132 1.00 33.70 515 ASP B N 1
ATOM 4817 C CA . ASP B 1 307 ? -25.363 32.516 32.324 1.00 33.14 515 ASP B CA 1
ATOM 4818 C C . ASP B 1 307 ? -24.334 31.642 33.005 1.00 32.92 515 ASP B C 1
ATOM 4819 O O . ASP B 1 307 ? -23.934 30.609 32.479 1.00 30.14 515 ASP B O 1
ATOM 4824 N N . ILE B 1 308 ? -23.910 32.007 34.187 1.00 31.69 516 ILE B N 1
ATOM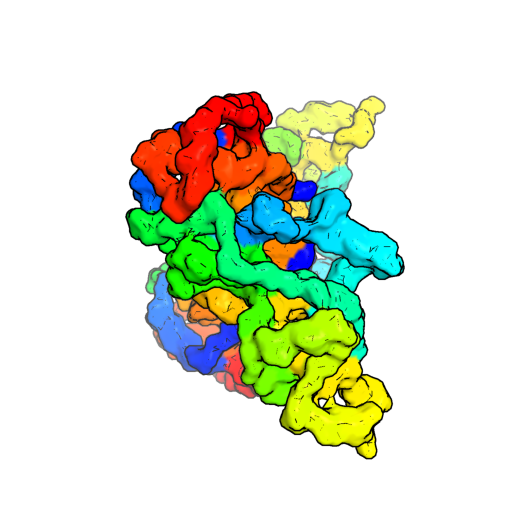 4825 C CA . ILE B 1 308 ? -22.961 31.160 34.858 1.00 33.03 516 ILE B CA 1
ATOM 4826 C C . ILE B 1 308 ? -23.593 29.793 35.209 1.00 33.53 516 ILE B C 1
ATOM 4827 O O . ILE B 1 308 ? -22.915 28.789 35.073 1.00 33.37 516 ILE B O 1
ATOM 4832 N N . ALA B 1 309 ? -24.872 29.759 35.619 1.00 34.21 517 ALA B N 1
ATOM 4833 C CA . ALA B 1 309 ? -25.575 28.472 35.876 1.00 35.30 517 ALA B CA 1
ATOM 4834 C C . ALA B 1 309 ? -25.534 27.529 34.674 1.00 35.53 517 ALA B C 1
ATOM 4835 O O . ALA B 1 309 ? -25.208 26.348 34.804 1.00 36.21 517 ALA B O 1
ATOM 4837 N N . ALA B 1 310 ? -25.837 28.079 33.502 1.00 34.09 518 ALA B N 1
ATOM 4838 C CA . ALA B 1 310 ? -25.940 27.320 32.308 1.00 34.55 518 ALA B CA 1
ATOM 4839 C C . ALA B 1 310 ? -24.559 26.722 32.009 1.00 34.59 518 ALA B C 1
ATOM 4840 O O . ALA B 1 310 ? -24.344 25.500 31.934 1.00 33.68 518 ALA B O 1
ATOM 4850 N N . VAL B 1 312 ? -22.074 26.261 34.002 1.00 33.75 520 VAL B N 1
ATOM 4851 C CA . VAL B 1 312 ? -21.722 25.225 34.997 1.00 34.27 520 VAL B CA 1
ATOM 4852 C C . VAL B 1 312 ? -22.431 23.868 34.780 1.00 33.52 520 VAL B C 1
ATOM 4853 O O . VAL B 1 312 ? -21.796 22.802 34.727 1.00 32.51 520 VAL B O 1
ATOM 4857 N N . ALA B 1 313 ? -23.755 23.919 34.679 1.00 34.41 521 ALA B N 1
ATOM 4858 C CA . ALA B 1 313 ? -24.548 22.719 34.324 1.00 34.52 521 ALA B CA 1
ATOM 4859 C C . ALA B 1 313 ? -23.943 21.991 33.134 1.00 34.51 521 ALA B C 1
ATOM 4860 O O . ALA B 1 313 ? -23.714 20.759 33.190 1.00 33.38 521 ALA B O 1
ATOM 4862 N N . GLN B 1 314 ? -23.691 22.768 32.069 1.00 34.55 522 GLN B N 1
ATOM 4863 C CA . GLN B 1 314 ? -23.126 22.274 30.812 1.00 34.91 522 GLN B CA 1
ATOM 4864 C C . GLN B 1 314 ? -21.751 21.602 30.983 1.00 34.74 522 GLN B C 1
ATOM 4865 O O . GLN B 1 314 ? -21.527 20.498 30.516 1.00 35.70 522 GLN B O 1
ATOM 4871 N N . LYS B 1 315 ? -20.818 22.276 31.631 1.00 34.83 523 LYS B N 1
ATOM 4872 C CA . LYS B 1 315 ? -19.531 21.668 31.921 1.00 35.57 523 LYS B CA 1
ATOM 4873 C C . LYS B 1 315 ? -19.693 20.373 32.719 1.00 34.99 523 LYS B C 1
ATOM 4874 O O . LYS B 1 315 ? -18.905 19.436 32.556 1.00 36.61 523 LYS B O 1
ATOM 4880 N N . CYS B 1 316 ? -20.754 20.307 33.520 1.00 33.82 524 CYS B N 1
ATOM 4881 C CA . CYS B 1 316 ? -21.100 19.117 34.301 1.00 33.22 524 CYS B CA 1
ATOM 4882 C C . CYS B 1 316 ? -21.763 17.994 33.473 1.00 32.13 524 CYS B C 1
ATOM 4883 O O . CYS B 1 316 ? -21.944 16.906 34.010 1.00 31.18 524 CYS B O 1
ATOM 4886 N N . GLY B 1 317 ? -22.139 18.274 32.216 1.00 31.13 525 GLY B N 1
ATOM 4887 C CA . GLY B 1 317 ? -22.960 17.381 31.403 1.00 30.81 525 GLY B CA 1
ATOM 4888 C C . GLY B 1 317 ? -24.420 17.249 31.857 1.00 31.34 525 GLY B C 1
ATOM 4889 O O . GLY B 1 317 ? -25.105 16.274 31.533 1.00 32.15 525 GLY B O 1
ATOM 4890 N N . TRP B 1 318 ? -24.883 18.221 32.633 1.00 30.67 526 TRP B N 1
ATOM 4891 C CA . TRP B 1 318 ? -26.243 18.338 33.107 1.00 30.22 526 TRP B CA 1
ATOM 4892 C C . TRP B 1 318 ? -27.093 19.327 32.298 1.00 31.12 526 TRP B C 1
ATOM 4893 O O . TRP B 1 318 ? -26.587 20.063 31.468 1.00 31.90 526 TRP B O 1
ATOM 4904 N N . THR B 1 319 ? -28.403 19.295 32.517 1.00 32.39 527 THR B N 1
ATOM 4905 C CA . THR B 1 319 ? -29.358 20.220 31.879 1.00 33.61 527 THR B CA 1
ATOM 4906 C C . THR B 1 319 ? -30.182 20.976 32.956 1.00 33.99 527 THR B C 1
ATOM 4907 O O . THR B 1 319 ? -30.341 20.503 34.100 1.00 35.17 527 THR B O 1
ATOM 4911 N N . ILE B 1 320 ? -30.680 22.151 32.600 1.00 34.42 528 ILE B N 1
ATOM 4912 C CA . ILE B 1 320 ? -31.389 23.027 33.572 1.00 34.31 528 ILE B CA 1
ATOM 4913 C C . ILE B 1 320 ? -32.834 22.923 33.103 1.00 34.50 528 ILE B C 1
ATOM 4914 O O . ILE B 1 320 ? -33.113 23.291 31.963 1.00 33.90 528 ILE B O 1
ATOM 4919 N N . PRO B 1 321 ? -33.747 22.419 33.943 1.00 34.75 529 PRO B N 1
ATOM 4920 C CA . PRO B 1 321 ? -35.148 22.204 33.510 1.00 35.17 529 PRO B CA 1
ATOM 4921 C C . PRO B 1 321 ? -35.876 23.523 33.499 1.00 35.94 529 PRO B C 1
ATOM 4922 O O . PRO B 1 321 ? -36.683 23.771 34.396 1.00 36.51 529 PRO B O 1
ATOM 4926 N N . HIS B 1 322 ? -35.596 24.344 32.503 1.00 36.82 530 HIS B N 1
ATOM 4927 C CA . HIS B 1 322 ? -36.228 25.634 32.352 1.00 37.06 530 HIS B CA 1
ATOM 4928 C C . HIS B 1 322 ? -36.240 25.953 30.868 1.00 38.62 530 HIS B C 1
ATOM 4929 O O . HIS B 1 322 ? -35.374 25.502 30.131 1.00 40.98 530 HIS B O 1
ATOM 4936 N N . LYS B 1 323 ? -37.206 26.752 30.441 1.00 40.48 531 LYS B N 1
ATOM 4937 C CA . LYS B 1 323 ? -37.461 26.968 29.026 1.00 42.16 531 LYS B CA 1
ATOM 4938 C C . LYS B 1 323 ? -36.276 27.547 28.281 1.00 42.67 531 LYS B C 1
ATOM 4939 O O . LYS B 1 323 ? -36.133 27.343 27.085 1.00 42.46 531 LYS B O 1
ATOM 4941 N N . LYS B 1 324 ? -35.452 28.313 28.976 1.00 42.26 532 LYS B N 1
ATOM 4942 C CA . LYS B 1 324 ? -34.485 29.172 28.316 1.00 43.88 532 LYS B CA 1
ATOM 4943 C C . LYS B 1 324 ? -33.195 28.409 28.039 1.00 44.58 532 LYS B C 1
ATOM 4944 O O . LYS B 1 324 ? -32.205 28.980 27.608 1.00 45.78 532 LYS B O 1
ATOM 4950 N N . TRP B 1 325 ? -33.223 27.108 28.289 1.00 43.46 533 TRP B N 1
ATOM 4951 C CA . TRP B 1 325 ? -32.007 26.329 28.425 1.00 42.43 533 TRP B CA 1
ATOM 4952 C C . TRP B 1 325 ? -31.308 26.054 27.092 1.00 42.37 533 TRP B C 1
ATOM 4953 O O . TRP B 1 325 ? -30.117 26.328 26.960 1.00 39.70 533 TRP B O 1
ATOM 4964 N N . ASN B 1 326 ? -32.047 25.520 26.125 1.00 42.75 534 ASN B N 1
ATOM 4965 C CA . ASN B 1 326 ? -31.811 25.831 24.720 1.00 43.41 534 ASN B CA 1
ATOM 4966 C C . ASN B 1 326 ? -31.776 27.333 24.460 1.00 43.14 534 ASN B C 1
ATOM 4967 O O . ASN B 1 326 ? -32.768 28.032 24.667 1.00 44.76 534 ASN B O 1
ATOM 4972 N N . ASP B 1 327 ? -30.628 27.824 24.005 1.00 42.70 535 ASP B N 1
ATOM 4973 C CA . ASP B 1 327 ? -30.349 29.255 24.012 1.00 42.77 535 ASP B CA 1
ATOM 4974 C C . ASP B 1 327 ? -29.181 29.610 24.926 1.00 41.77 535 ASP B C 1
ATOM 4975 O O . ASP B 1 327 ? -28.115 30.010 24.459 1.00 41.67 535 ASP B O 1
ATOM 4977 N N . LEU B 1 328 ? -29.390 29.462 26.230 1.00 41.96 536 LEU B N 1
ATOM 4978 C CA . LEU B 1 328 ? -28.321 29.648 27.203 1.00 40.42 536 LEU B CA 1
ATOM 4979 C C . LEU B 1 328 ? -27.189 28.652 26.977 1.00 40.01 536 LEU B C 1
ATOM 4980 O O . LEU B 1 328 ? -26.014 28.990 27.117 1.00 39.13 536 LEU B O 1
ATOM 4985 N N . LYS B 1 329 ? -27.551 27.422 26.626 1.00 39.06 537 LYS B N 1
ATOM 4986 C CA . LYS B 1 329 ? -26.573 26.355 26.453 1.00 39.27 537 LYS B CA 1
ATOM 4987 C C . LYS B 1 329 ? -25.806 26.517 25.144 1.00 39.87 537 LYS B C 1
ATOM 4988 O O . LYS B 1 329 ? -24.751 25.912 24.953 1.00 38.88 537 LYS B O 1
ATOM 4994 N N . ASN B 1 330 ? -26.344 27.337 24.247 1.00 40.59 538 ASN B N 1
ATOM 4995 C CA . ASN B 1 330 ? -25.775 27.489 22.902 1.00 42.30 538 ASN B CA 1
ATOM 4996 C C . ASN B 1 330 ? -24.959 28.740 22.729 1.00 42.69 538 ASN B C 1
ATOM 4997 O O . ASN B 1 330 ? -24.685 29.208 21.631 1.00 44.09 538 ASN B O 1
ATOM 5002 N N . LYS B 1 331 ? -24.553 29.274 23.848 1.00 43.66 539 LYS B N 1
ATOM 5003 C CA . LYS B 1 331 ? -23.796 30.483 23.835 1.00 43.79 539 LYS B CA 1
ATOM 5004 C C . LYS B 1 331 ? -22.297 30.031 23.790 1.00 43.75 539 LYS B C 1
ATOM 5005 O O . LYS B 1 331 ? -21.882 28.845 24.087 1.00 44.90 539 LYS B O 1
ATOM 5011 N N . ASN B 1 332 ? -21.515 31.054 23.446 1.00 42.87 540 ASN B N 1
ATOM 5012 C CA . ASN B 1 332 ? -20.070 31.108 23.709 1.00 42.76 540 ASN B CA 1
ATOM 5013 C C . ASN B 1 332 ? -19.741 31.842 25.064 1.00 41.32 540 ASN B C 1
ATOM 5014 O O . ASN B 1 332 ? -19.811 33.071 25.143 1.00 40.77 540 ASN B O 1
ATOM 5019 N N . PHE B 1 333 ? -19.417 31.057 26.099 1.00 40.91 541 PHE B N 1
ATOM 5020 C CA . PHE B 1 333 ? -18.924 31.547 27.397 1.00 40.29 541 PHE B CA 1
ATOM 5021 C C . PHE B 1 333 ? -17.401 31.801 27.391 1.00 40.72 541 PHE B C 1
ATOM 5022 O O . PHE B 1 333 ? -16.625 30.965 26.964 1.00 40.11 541 PHE B O 1
ATOM 5030 N N . LYS B 1 334 ? -17.016 32.984 27.829 1.00 20.00 542 LYS B N 1
ATOM 5031 C CA . LYS B 1 334 ? -15.642 33.398 28.088 1.00 20.00 542 LYS B CA 1
ATOM 5032 C C . LYS B 1 334 ? -15.343 33.410 29.583 1.00 20.00 542 LYS B C 1
ATOM 5033 O O . LYS B 1 334 ? -16.122 34.018 30.375 1.00 40.27 542 LYS B O 1
ATOM 5035 N N . CYS B 1 335 ? -14.338 32.685 30.041 1.00 41.81 543 CYS B N 1
ATOM 5036 C CA . CYS B 1 335 ? -13.903 32.702 31.432 1.00 43.05 543 CYS B CA 1
ATOM 5037 C C . CYS B 1 335 ? -12.477 33.278 31.545 1.00 43.70 543 CYS B C 1
ATOM 5038 O O . CYS B 1 335 ? -11.492 32.548 31.359 1.00 43.66 543 CYS B O 1
ATOM 5041 N N . GLN B 1 336 ? -12.376 34.578 31.831 1.00 44.17 544 GLN B N 1
ATOM 5042 C CA . GLN B 1 336 ? -11.070 35.241 31.986 1.00 45.04 544 GLN B CA 1
ATOM 5043 C C . GLN B 1 336 ? -10.587 35.101 33.417 1.00 45.35 544 GLN B C 1
ATOM 5044 O O . GLN B 1 336 ? -11.247 35.5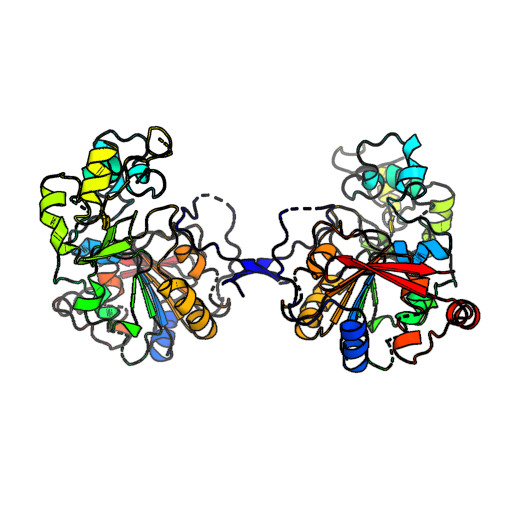86 34.359 1.00 45.33 544 GLN B O 1
ATOM 5050 N N . GLU B 1 337 ? -9.460 34.442 33.614 1.00 45.60 545 GLU B N 1
ATOM 5051 C CA . GLU B 1 337 ? -8.831 34.500 34.920 1.00 46.36 545 GLU B CA 1
ATOM 5052 C C . GLU B 1 337 ? -8.474 35.962 35.227 1.00 46.79 545 GLU B C 1
ATOM 5053 O O . GLU B 1 337 ? -8.195 36.753 34.338 1.00 46.24 545 GLU B O 1
ATOM 5059 N N . LYS B 1 338 ? -8.490 36.302 36.512 1.00 47.25 546 LYS B N 1
ATOM 5060 C CA . LYS B 1 338 ? -8.338 37.687 36.940 1.00 47.39 546 LYS B CA 1
ATOM 5061 C C . LYS B 1 338 ? -7.858 37.768 38.385 1.00 47.08 546 LYS B C 1
ATOM 5062 O O . LYS B 1 338 ? -8.502 38.392 39.229 1.00 49.66 546 LYS B O 1
ATOM 5068 N N . ASP B 1 339 ? -6.724 37.134 38.663 1.00 45.81 547 ASP B N 1
ATOM 5069 C CA . ASP B 1 339 ? -6.378 36.745 40.025 1.00 44.66 547 ASP B CA 1
ATOM 5070 C C . ASP B 1 339 ? -6.843 35.325 40.329 1.00 42.89 547 ASP B C 1
ATOM 5071 O O . ASP B 1 339 ? -7.854 34.866 39.797 1.00 43.20 547 ASP B O 1
ATOM 5076 N N . LYS B 1 340 ? -6.099 34.634 41.186 1.00 40.45 548 LYS B N 1
ATOM 5077 C CA . LYS B 1 340 ? -6.367 33.231 41.476 1.00 39.07 548 LYS B CA 1
ATOM 5078 C C . LYS B 1 340 ? -7.737 33.052 42.121 1.00 37.83 548 LYS B C 1
ATOM 5079 O O . LYS B 1 340 ? -8.110 33.800 43.024 1.00 37.09 548 LYS B O 1
ATOM 5085 N N . GLY B 1 341 ? -8.481 32.056 41.652 1.00 36.98 549 GLY B N 1
ATOM 5086 C CA . GLY B 1 341 ? -9.825 31.798 42.160 1.00 36.33 549 GLY B CA 1
ATOM 5087 C C . GLY B 1 341 ? -10.876 32.822 41.817 1.00 35.78 549 GLY B C 1
ATOM 5088 O O . GLY B 1 341 ? -11.914 32.889 42.499 1.00 35.06 549 GLY B O 1
ATOM 5089 N N . VAL B 1 342 ? -10.627 33.590 40.750 1.00 34.82 550 VAL B N 1
ATOM 5090 C CA . VAL B 1 342 ? -11.547 34.637 40.308 1.00 33.97 550 VAL B CA 1
ATOM 5091 C C . VAL B 1 342 ? -11.663 34.671 38.799 1.00 33.12 550 VAL B C 1
ATOM 5092 O O . VAL B 1 342 ? -10.663 34.924 38.098 1.00 33.65 550 VAL B O 1
ATOM 5096 N N . TYR B 1 343 ? -12.865 34.468 38.281 1.00 31.84 551 TYR B N 1
ATOM 5097 C CA . TYR B 1 343 ? -13.122 34.525 36.839 1.00 31.75 551 TYR B CA 1
ATOM 5098 C C . TYR B 1 343 ? -14.177 35.551 36.496 1.00 32.16 551 TYR B C 1
ATOM 5099 O O . TYR B 1 343 ? -15.223 35.629 37.170 1.00 33.84 551 TYR B O 1
ATOM 5108 N N . VAL B 1 344 ? -13.917 36.365 35.479 1.00 32.19 552 VAL B N 1
ATOM 5109 C CA . VAL B 1 344 ? -14.931 37.219 34.852 1.00 33.54 552 VAL B CA 1
ATOM 5110 C C . VAL B 1 344 ? -15.604 36.449 33.723 1.00 34.24 552 VAL B C 1
ATOM 5111 O O . VAL B 1 344 ? -15.009 36.215 32.689 1.00 35.81 552 VAL B O 1
ATOM 5115 N N . VAL B 1 345 ? -16.852 36.031 33.920 1.00 35.80 553 VAL B N 1
ATOM 5116 C CA . VAL B 1 345 ? -17.585 35.299 32.888 1.00 36.46 553 VAL B CA 1
ATOM 5117 C C . VAL B 1 345 ? -18.493 36.233 32.065 1.00 37.53 553 VAL B C 1
ATOM 5118 O O . VAL B 1 345 ? -19.364 36.871 32.601 1.00 36.60 553 VAL B O 1
ATOM 5122 N N . THR B 1 346 ? -18.272 36.288 30.750 1.00 38.62 554 THR B N 1
ATOM 5123 C CA . THR B 1 346 ? -19.151 36.985 29.805 1.00 39.33 554 THR B CA 1
ATOM 5124 C C . THR B 1 346 ? -19.566 36.021 28.683 1.00 40.25 554 THR B C 1
ATOM 5125 O O . THR B 1 346 ? -19.089 34.865 28.607 1.00 40.05 554 THR B O 1
ATOM 5129 N N . SER B 1 347 ? -20.395 36.541 27.770 1.00 40.75 555 SER B N 1
ATOM 5130 C CA . SER B 1 347 ? -20.896 35.806 26.613 1.00 40.88 555 SER B CA 1
ATOM 5131 C C . SER B 1 347 ? -21.807 36.751 25.842 1.00 40.83 555 SER B C 1
ATOM 5132 O O . SER B 1 347 ? -21.450 37.210 24.762 1.00 42.61 555 SER B O 1
#